Protein AF-A0A510PCJ7-F1 (afdb_monomer_lite)

Sequence (503 aa):
MSISRLKLLGYLTITTTILSVAMWMSPERGKFLPFKGINQAVTQNRPNTQQQQQQRRIALVIGNANYAVGKLKTPLNDATDMATTLKKLGFEVILLEDASKRQMQESFENFSKQLGKGTIGLFYYAGHGMQVNGENYLIPVNNDSIKAEADIEYDAVPLGKILQRMKSADNVANIVILDACRDNPFGNWKASSRGLADVQSGTGTLIAFATAPGKVSIDGSDRSRNGLFTSYLLKYIATPNIDVDVMLRRVRDDVVNETNNYQVPWNSSSLRQEFSFNPFNWEQGNGQVIIYSTALGSVASDGKGRNSPFASNLLKYIKVPEDIEFVLRKVRESVVKETNNYQVPWWSSSLSGGFSFNSLNSSGIETHDRKALVIGNGNYEEGRLQNSLNDATDIAKALEELGFEVTLVQNLDLRSMEAAIDDFSRQLRKGGVGVFYYAGYGVQVEGENYLIPLKAKLLKGSDVRYEAVALGKVLNAMEATENGVNGVNIVILDACRDNPFYR

Organism: NCBI:txid2358142

InterPro domains:
  IPR001309 Peptidase C14, p20 domain [PS50208] (55-185)
  IPR001309 Peptidase C14, p20 domain [PS50208] (368-444)
  IPR011600 Peptidase C14, caspase domain [PF00656] (56-275)
  IPR011600 Peptidase C14, caspase domain [PF00656] (289-352)
  IPR011600 Peptidase C14, caspase domain [PF00656] (370-498)
  IPR015917 Peptidase C14A, caspase catalytic domain [SM00115] (48-279)
  IPR029030 Caspase-like domain superfamily [SSF52129] (48-279)
  IPR029030 Caspase-like domain superfamily [SSF52129] (287-358)
  IPR029030 Caspase-like domain superfamily [SSF52129] (368-501)
  IPR052039 Caspase-related proteases and regulators [PTHR22576] (48-280)

Foldseek 3Di:
DDDYDDDDDDDDDDDDDDDDDDDDDDDDDDDDDDDDDDDDDPPDPDPPDPDPPQQAEEEEFEFAAPAPFQGFDARQLLRVLVQVLLVVLRYPYDYYYQAFPVRVVVVLVVLLVPFAASYEYEYHYEEAWEDDPQWIWDAGHPCPPCQASVCRVVGTHTVVVSLVSNLVRNHLAYEYEYNHFQDDRNPPDPRVARAHHDDARDARYKHKYFADGRAGFDRDDPPDNHGLLSVLLSVQLQPEPDFPVNSSVSSQVSSCVVVVNRGGMDMHDNRPDTDHSRYFDPPFWFWEKAKEFADPPAFFDQDPDLAGLLLVLLLVQLQPQDFPVVSLVSSQVRSCVVVVNRGGMDMDIPTPGTDHLQPPDPPPPDDFQAEEEFEAEAPAPPRGRSNSLSSSVSVQVSSVVSPYDYDRDYQAFPVRVLVSLLVRLQSFAAQGEYEYHGEEAWEDDPNWIWDAHHPQDPADSVSSVVRTHTVVSSVCSQQDHPHHGGRYYYYHYNHGHDDPNPD

Secondary structure (DSSP, 8-state):
-----------------------------------------------------PPEEEEEEEE----SSS--SSHHHHHHHHHHHHHHTT-EEEEEES--HHHHHHHHHHHHHH--TTEEEEEEEEEEEEEETTEEEEPPSS-TT--SHHHHHHHSEEHHHHHHHHHHTT-SEEEEEEEEE-S-TTSS---S-SSPPP-PPPTTEEEEESS-TT----PPPTT-SS-HHHHHHHHHHTSBT--HHHHHHHHHHHHHHHTTTS---EEEE--SS---SBPPP-S---EEEEEESS-TTPPPP--SSSS-HHHHHHHHHTTSSS-HHHHHHHHHHHHHHHTTTS---EEEE--SS---S----TT------EEEEEEE----SSS--HHHHHHHHHHHHHHHHTT-EEEEEES-BHHHHHHHHHHHHHH--BT-EEEEEEEEEEEEETTEEEE--BT---SSGGGHHHHSEEHHHHHHHHH--TTS-BSEEEEEEEEE---TT--

Structure (mmCIF, N/CA/C/O backbone):
data_AF-A0A510PCJ7-F1
#
_entry.id   AF-A0A510PCJ7-F1
#
loop_
_atom_site.group_PDB
_atom_site.id
_atom_site.type_symbol
_atom_site.label_atom_id
_atom_site.label_alt_id
_atom_site.label_comp_id
_atom_site.label_asym_id
_atom_site.label_entity_id
_atom_site.label_seq_id
_atom_site.pdbx_PDB_ins_code
_atom_site.Cartn_x
_atom_site.Cartn_y
_atom_site.Cartn_z
_atom_site.occupancy
_atom_site.B_iso_or_equiv
_atom_site.auth_seq_id
_atom_site.auth_comp_id
_atom_site.auth_asym_id
_atom_site.auth_atom_id
_atom_site.pdbx_PDB_model_num
ATOM 1 N N . MET A 1 1 ? 50.983 57.969 33.153 1.00 37.25 1 MET A N 1
ATOM 2 C CA . MET A 1 1 ? 50.804 56.750 32.336 1.00 37.25 1 MET A CA 1
ATOM 3 C C . MET A 1 1 ? 49.529 56.890 31.522 1.00 37.25 1 MET A C 1
ATOM 5 O O . MET A 1 1 ? 48.485 57.115 32.108 1.00 37.25 1 MET A O 1
ATOM 9 N N . SER A 1 2 ? 49.721 56.851 30.201 1.00 32.44 2 SER A N 1
ATOM 10 C CA . SER A 1 2 ? 48.822 56.746 29.039 1.00 32.44 2 SER A CA 1
ATOM 11 C C . SER A 1 2 ? 47.376 57.270 29.050 1.00 32.44 2 SER A C 1
ATOM 13 O O . SER A 1 2 ? 46.560 56.975 29.914 1.00 32.44 2 SER A O 1
ATOM 15 N N . ILE A 1 3 ? 47.076 57.977 27.960 1.00 34.12 3 ILE A N 1
ATOM 16 C CA . ILE A 1 3 ? 45.842 58.657 27.579 1.00 34.12 3 ILE A CA 1
ATOM 17 C C . ILE A 1 3 ? 45.246 57.941 26.343 1.00 34.12 3 ILE A C 1
ATOM 19 O O . ILE A 1 3 ? 45.976 57.600 25.417 1.00 34.12 3 ILE A O 1
ATOM 23 N N . SER A 1 4 ? 43.907 57.878 26.286 1.00 37.31 4 SER A N 1
ATOM 24 C CA . SER A 1 4 ? 43.013 58.085 25.115 1.00 37.31 4 SER A CA 1
ATOM 25 C C . SER A 1 4 ? 42.588 56.993 24.098 1.00 37.31 4 SER A C 1
ATOM 27 O O . SER A 1 4 ? 43.411 56.395 23.418 1.00 37.31 4 SER A O 1
ATOM 29 N N . ARG A 1 5 ? 41.246 57.037 23.863 1.00 38.16 5 ARG A N 1
ATOM 30 C CA . ARG A 1 5 ? 40.413 56.906 22.621 1.00 38.16 5 ARG A CA 1
ATOM 31 C C . ARG A 1 5 ? 39.998 55.495 22.137 1.00 38.16 5 ARG A C 1
ATOM 33 O O . ARG A 1 5 ? 40.818 54.599 22.167 1.00 38.16 5 ARG A O 1
ATOM 40 N N . LEU A 1 6 ? 38.812 55.224 21.549 1.00 36.84 6 LEU A N 1
ATOM 41 C CA . LEU A 1 6 ? 37.466 55.846 21.395 1.00 36.84 6 LEU A CA 1
ATOM 42 C C . LEU A 1 6 ? 36.600 54.907 20.485 1.00 36.84 6 LEU A C 1
ATOM 44 O O . LEU A 1 6 ? 37.185 54.287 19.602 1.00 36.84 6 LEU A O 1
ATOM 48 N N . LYS A 1 7 ? 35.247 54.977 20.585 1.00 34.38 7 LYS A N 1
ATOM 49 C CA . LYS A 1 7 ? 34.163 54.596 19.606 1.00 34.38 7 LYS A CA 1
ATOM 50 C C . LYS A 1 7 ? 33.744 53.110 19.494 1.00 34.38 7 LYS A C 1
ATOM 52 O O . LYS A 1 7 ? 34.612 52.258 19.519 1.00 34.38 7 LYS A O 1
ATOM 57 N N . LEU A 1 8 ? 32.487 52.687 19.242 1.00 31.64 8 LEU A N 1
ATOM 58 C CA . LEU A 1 8 ? 31.073 53.178 19.216 1.00 31.64 8 LEU A CA 1
ATOM 59 C C . LEU A 1 8 ? 30.225 51.868 19.035 1.00 31.64 8 LEU A C 1
ATOM 61 O O . LEU A 1 8 ? 30.626 51.042 18.225 1.00 31.64 8 LEU A O 1
ATOM 65 N N . LEU A 1 9 ? 29.265 51.486 19.889 1.00 33.59 9 LEU A N 1
ATOM 66 C CA . LEU A 1 9 ? 27.798 51.726 19.890 1.00 33.59 9 LEU A CA 1
ATOM 67 C C . LEU A 1 9 ? 26.945 51.036 18.791 1.00 33.59 9 LEU A C 1
ATOM 69 O O . LEU A 1 9 ? 27.110 51.300 17.605 1.00 33.59 9 LEU A O 1
ATOM 73 N N . GLY A 1 10 ? 25.963 50.234 19.243 1.00 27.25 10 GLY A N 1
ATOM 74 C CA . GLY A 1 10 ? 24.828 49.711 18.468 1.00 27.25 10 GLY A CA 1
ATOM 75 C C . GLY A 1 10 ? 23.990 48.672 19.242 1.00 27.25 10 GLY A C 1
ATOM 76 O O . GLY A 1 10 ? 24.255 47.482 19.135 1.00 27.25 10 GLY A O 1
ATOM 77 N N . TYR A 1 11 ? 22.989 49.118 20.013 1.00 29.50 11 TYR A N 1
ATOM 78 C CA . TYR A 1 11 ? 21.934 48.303 20.651 1.00 29.50 11 TYR A CA 1
ATOM 79 C C . TYR A 1 11 ? 20.569 48.898 20.261 1.00 29.50 11 TYR A C 1
ATOM 81 O O . TYR A 1 11 ? 20.424 50.120 20.285 1.00 29.50 11 TYR A O 1
ATOM 89 N N . LEU A 1 12 ? 19.573 48.060 19.954 1.00 28.77 12 LEU A N 1
ATOM 90 C CA . LEU A 1 12 ? 18.165 48.462 19.840 1.00 28.77 12 LEU A CA 1
ATOM 91 C C . LEU A 1 12 ? 17.289 47.445 20.589 1.00 28.77 12 LEU A C 1
ATOM 93 O O . LEU A 1 12 ? 17.339 46.248 20.314 1.00 28.77 12 LEU A O 1
ATOM 97 N N . THR A 1 13 ? 16.527 47.934 21.563 1.00 30.81 13 THR A N 1
ATOM 98 C CA . THR A 1 13 ? 15.567 47.210 22.407 1.00 30.81 13 THR A CA 1
ATOM 99 C C . THR A 1 13 ? 14.150 47.322 21.833 1.00 30.81 13 THR A C 1
ATOM 101 O O . THR A 1 13 ? 13.786 48.359 21.284 1.00 30.81 13 THR A O 1
ATOM 104 N N . ILE A 1 14 ? 13.333 46.273 21.984 1.00 31.77 14 ILE A N 1
ATOM 105 C CA . ILE A 1 14 ? 11.894 46.272 21.663 1.00 31.77 14 ILE A CA 1
ATOM 106 C C . ILE A 1 14 ? 11.113 46.046 22.962 1.00 31.77 14 ILE A C 1
ATOM 108 O O . ILE A 1 14 ? 11.378 45.091 23.690 1.00 31.77 14 ILE A O 1
ATOM 112 N N . THR A 1 15 ? 10.160 46.935 23.244 1.00 30.41 15 THR A N 1
ATOM 113 C CA . THR A 1 15 ? 9.218 46.888 24.370 1.00 30.41 15 THR A CA 1
ATOM 114 C C . THR A 1 15 ? 7.816 46.461 23.916 1.00 30.41 15 THR A C 1
ATOM 116 O O . THR A 1 15 ? 7.368 46.772 22.817 1.00 30.41 15 THR A O 1
ATOM 119 N N . THR A 1 16 ? 7.134 45.734 24.800 1.00 34.59 16 THR A N 1
ATOM 120 C CA . THR A 1 16 ? 5.760 45.203 24.734 1.00 34.59 16 THR A CA 1
ATOM 121 C C . THR A 1 16 ? 4.671 46.225 25.081 1.00 34.59 16 THR A C 1
ATOM 123 O O . THR A 1 16 ? 4.846 46.974 26.041 1.00 34.59 16 THR A O 1
ATOM 126 N N . THR A 1 17 ? 3.486 46.108 24.456 1.00 29.08 17 THR A N 1
ATOM 127 C CA . THR A 1 17 ? 2.202 46.550 25.047 1.00 29.08 17 THR A CA 1
ATOM 128 C C . THR A 1 17 ? 1.000 45.753 24.513 1.00 29.08 17 THR A C 1
ATOM 130 O O . THR A 1 17 ? 0.907 45.466 23.323 1.00 29.08 17 THR A O 1
ATOM 133 N N . ILE A 1 18 ? 0.084 45.413 25.426 1.00 32.91 18 ILE A N 1
ATOM 134 C CA . ILE A 1 18 ? -1.222 44.749 25.239 1.00 32.91 18 ILE A CA 1
ATOM 135 C C . ILE A 1 18 ? -2.307 45.827 25.052 1.00 32.91 18 ILE A C 1
ATOM 137 O O . ILE A 1 18 ? -2.228 46.864 25.711 1.00 32.91 18 ILE A O 1
ATOM 141 N N . LEU A 1 19 ? -3.347 45.579 24.240 1.00 26.00 19 LEU A N 1
ATOM 142 C CA . LEU A 1 19 ? -4.579 46.381 24.255 1.00 26.00 19 LEU A CA 1
ATOM 143 C C . LEU A 1 19 ? -5.843 45.512 24.111 1.00 26.00 19 LEU A C 1
ATOM 145 O O . LEU A 1 19 ? -5.976 44.735 23.168 1.00 26.00 19 LEU A O 1
ATOM 149 N N . SER A 1 20 ? -6.766 45.694 25.054 1.00 31.08 20 SER A N 1
ATOM 150 C CA . SER A 1 20 ? -8.135 45.163 25.105 1.00 31.08 20 SER A CA 1
ATOM 151 C C . SER A 1 20 ? -9.115 46.164 24.473 1.00 31.08 20 SER A C 1
ATOM 153 O O . SER A 1 20 ? -8.901 47.368 24.607 1.00 31.08 20 SER A O 1
ATOM 155 N N . VAL A 1 21 ? -10.227 45.717 23.870 1.00 29.03 21 VAL A N 1
ATOM 156 C CA . VAL A 1 21 ? -11.356 46.601 23.494 1.00 29.03 21 VAL A CA 1
ATOM 157 C C . VAL A 1 21 ? -12.685 46.029 23.990 1.00 29.03 21 VAL A C 1
ATOM 159 O O . VAL A 1 21 ? -12.942 44.831 23.902 1.00 29.03 21 VAL A O 1
ATOM 162 N N . ALA A 1 22 ? -13.482 46.936 24.556 1.00 27.84 22 ALA A N 1
ATOM 163 C CA . ALA A 1 22 ? -14.687 46.734 25.343 1.00 27.84 22 ALA A CA 1
ATOM 164 C C . ALA A 1 22 ? -15.995 46.829 24.531 1.00 27.84 22 ALA A C 1
ATOM 166 O O . ALA A 1 22 ? -16.048 47.394 23.441 1.00 27.84 22 ALA A O 1
ATOM 167 N N . MET A 1 23 ? -17.054 46.300 25.144 1.00 25.09 23 MET A N 1
ATOM 168 C CA . MET A 1 23 ? -18.462 46.294 24.735 1.00 25.09 23 MET A CA 1
ATOM 169 C C . MET A 1 23 ? -19.192 47.498 25.370 1.00 25.09 23 MET A C 1
ATOM 171 O O . MET A 1 23 ? -18.931 47.811 26.532 1.00 25.09 23 MET A O 1
ATOM 175 N N . TRP A 1 24 ? -20.128 48.151 24.667 1.00 26.47 24 TRP A N 1
ATOM 176 C CA . TRP A 1 24 ? -20.992 49.197 25.247 1.00 26.47 24 TRP A CA 1
ATOM 177 C C . TRP A 1 24 ? -22.429 49.119 24.698 1.00 26.47 24 TRP A C 1
ATOM 179 O O . TRP A 1 24 ? -22.631 48.844 23.517 1.00 26.47 24 TRP A O 1
ATOM 189 N N . MET A 1 25 ? -23.417 49.353 25.569 1.00 28.23 25 MET A N 1
ATOM 190 C CA . MET A 1 25 ? -24.868 49.384 25.309 1.00 28.23 25 MET A CA 1
ATOM 191 C C . MET A 1 25 ? -25.480 50.663 25.910 1.00 28.23 25 MET A C 1
ATOM 193 O O . MET A 1 25 ? -25.119 50.996 27.039 1.00 28.23 25 MET A O 1
ATOM 197 N N . SER A 1 26 ? -26.464 51.281 25.224 1.00 28.70 26 SER A N 1
ATOM 198 C CA . SER A 1 26 ? -27.739 51.894 25.727 1.00 28.70 26 SER A CA 1
ATOM 199 C C . SER A 1 26 ? -28.302 52.957 24.731 1.00 28.70 26 SER A C 1
ATOM 201 O O . SER A 1 26 ? -27.579 53.313 23.805 1.00 28.70 26 SER A O 1
ATOM 203 N N . PRO A 1 27 ? -29.531 53.520 24.881 1.00 44.78 27 PRO A N 1
ATOM 204 C CA . PRO A 1 27 ? -30.846 52.897 24.644 1.00 44.78 27 PRO A CA 1
ATOM 205 C C . PRO A 1 27 ? -31.808 53.762 23.759 1.00 44.78 27 PRO A C 1
ATOM 207 O O . PRO A 1 27 ? -31.502 54.895 23.416 1.00 44.78 27 PRO A O 1
ATOM 210 N N . GLU A 1 28 ? -33.008 53.221 23.484 1.00 31.69 28 GLU A N 1
ATOM 211 C CA . GLU A 1 28 ? -34.272 53.859 23.013 1.00 31.69 28 GLU A CA 1
ATOM 212 C C . GLU A 1 28 ? -34.820 53.537 21.594 1.00 31.69 28 GLU A C 1
ATOM 214 O O . GLU A 1 28 ? -34.340 53.984 20.561 1.00 31.69 28 GLU A O 1
ATOM 219 N N . ARG A 1 29 ? -35.917 52.756 21.625 1.00 35.38 29 ARG A N 1
ATOM 220 C CA . ARG A 1 29 ? -37.153 52.713 20.806 1.00 35.38 29 ARG A CA 1
ATOM 221 C C . ARG A 1 29 ? -37.137 53.173 19.332 1.00 35.38 29 ARG A C 1
ATOM 223 O O . ARG A 1 29 ? -37.168 54.360 19.042 1.00 35.38 29 ARG A O 1
ATOM 230 N N . GLY A 1 30 ? -37.477 52.227 18.443 1.00 30.06 30 GLY A N 1
ATOM 231 C CA . GLY A 1 30 ? -38.482 52.482 17.396 1.00 30.06 30 GLY A CA 1
ATOM 232 C C . GLY A 1 30 ? -38.222 51.902 16.000 1.00 30.06 30 GLY A C 1
ATOM 233 O O . GLY A 1 30 ? -37.502 52.494 15.214 1.00 30.06 30 GLY A O 1
ATOM 234 N N . LYS A 1 31 ? -38.987 50.850 15.669 1.00 28.56 31 LYS A N 1
ATOM 235 C CA . LYS A 1 31 ? -39.404 50.387 14.324 1.00 28.56 31 LYS A CA 1
ATOM 236 C C . LYS A 1 31 ? -38.370 49.691 13.417 1.00 28.56 31 LYS A C 1
ATOM 238 O O . LYS A 1 31 ? -37.399 50.259 12.939 1.00 28.56 31 LYS A O 1
ATOM 243 N N . PHE A 1 32 ? -38.712 48.436 13.119 1.00 29.62 32 PHE A N 1
ATOM 244 C CA . PHE A 1 32 ? -38.156 47.561 12.089 1.00 29.62 32 PHE A CA 1
ATOM 245 C C . PHE A 1 32 ? -38.235 48.168 10.678 1.00 29.62 32 PHE A C 1
ATOM 247 O O . PHE A 1 32 ? -39.301 48.618 10.255 1.00 29.62 32 PHE A O 1
ATOM 254 N N . LEU A 1 33 ? -37.145 48.033 9.918 1.00 27.20 33 LEU A N 1
ATOM 255 C CA . LEU A 1 33 ? -37.125 48.027 8.451 1.00 27.20 33 LEU A CA 1
ATOM 256 C C . LEU A 1 33 ? -36.227 46.863 7.986 1.00 27.20 33 LEU A C 1
ATOM 258 O O . LEU A 1 33 ? -35.124 46.723 8.518 1.00 27.20 33 LEU A O 1
ATOM 262 N N . PRO A 1 34 ? -36.644 46.022 7.020 1.00 27.81 34 PRO A N 1
ATOM 263 C CA . PRO A 1 34 ? -35.803 44.944 6.519 1.00 27.81 34 PRO A CA 1
ATOM 264 C C . PRO A 1 34 ? -34.837 45.512 5.475 1.00 27.81 34 PRO A C 1
ATOM 266 O O . PRO A 1 34 ? -35.260 45.959 4.407 1.00 27.81 34 PRO A O 1
ATOM 269 N N . PHE A 1 35 ? -33.534 45.494 5.757 1.00 25.81 35 PHE A N 1
ATOM 270 C CA . PHE A 1 35 ? -32.540 45.839 4.743 1.00 25.81 35 PHE A CA 1
ATOM 271 C C . PHE A 1 35 ? -32.233 44.628 3.858 1.00 25.81 35 PHE A C 1
ATOM 273 O O . PHE A 1 35 ? -31.592 43.662 4.268 1.00 25.81 35 PHE A O 1
ATOM 280 N N . LYS A 1 36 ? -32.727 44.721 2.618 1.00 28.53 36 LYS A N 1
ATOM 281 C CA . LYS A 1 36 ? -32.265 43.976 1.444 1.00 28.53 36 LYS A CA 1
ATOM 282 C C . LYS A 1 36 ? -30.757 44.159 1.273 1.00 28.53 36 LYS A C 1
ATOM 284 O O . LYS A 1 36 ? -30.236 45.260 1.438 1.00 28.53 36 LYS A O 1
ATOM 289 N N . GLY A 1 37 ? -30.096 43.061 0.917 1.00 30.31 37 GLY A N 1
ATOM 290 C CA . GLY A 1 37 ? -28.653 42.973 0.768 1.00 30.31 37 GLY A CA 1
ATOM 291 C C . GLY A 1 37 ? -28.054 43.954 -0.234 1.00 30.31 37 GLY A C 1
ATOM 292 O O . GLY A 1 37 ? -28.665 44.318 -1.238 1.00 30.31 37 GLY A O 1
ATOM 293 N N . ILE A 1 38 ? -26.802 44.308 0.041 1.00 28.38 38 ILE A N 1
ATOM 294 C CA . ILE A 1 38 ? -25.866 44.865 -0.925 1.00 28.38 38 ILE A CA 1
ATOM 295 C C . ILE A 1 38 ? -24.538 44.137 -0.692 1.00 28.38 38 ILE A C 1
ATOM 297 O O . ILE A 1 38 ? -23.791 44.452 0.230 1.00 28.38 38 ILE A O 1
ATOM 301 N N . ASN A 1 39 ? -24.261 43.138 -1.531 1.00 27.31 39 ASN A N 1
ATOM 302 C CA . ASN A 1 39 ? -22.910 42.625 -1.725 1.00 27.31 39 ASN A CA 1
ATOM 303 C C . ASN A 1 39 ? -22.117 43.709 -2.464 1.00 27.31 39 ASN A C 1
ATOM 305 O O . ASN A 1 39 ? -22.276 43.867 -3.673 1.00 27.31 39 ASN A O 1
ATOM 309 N N . GLN A 1 40 ? -21.276 44.461 -1.755 1.00 27.89 40 GLN A N 1
ATOM 310 C CA . GLN A 1 40 ? -20.172 45.176 -2.389 1.00 27.89 40 GLN A CA 1
ATOM 311 C C . GLN A 1 40 ? -18.913 44.326 -2.269 1.00 27.89 40 GLN A C 1
ATOM 313 O O . GLN A 1 40 ? -18.426 44.028 -1.180 1.00 27.89 40 GLN A O 1
ATOM 318 N N . ALA A 1 41 ? -18.435 43.906 -3.437 1.00 31.34 41 ALA A N 1
ATOM 319 C CA . ALA A 1 41 ? -17.191 43.200 -3.638 1.00 31.34 41 ALA A CA 1
ATOM 320 C C . ALA A 1 41 ? -16.018 44.021 -3.089 1.00 31.34 41 ALA A C 1
ATOM 322 O O . ALA A 1 41 ? -15.643 45.048 -3.650 1.00 31.34 41 ALA A O 1
ATOM 323 N N . VAL A 1 42 ? -15.407 43.529 -2.013 1.00 28.06 42 VAL A N 1
ATOM 324 C CA . VAL A 1 42 ? -14.017 43.844 -1.693 1.00 28.06 42 VAL A CA 1
ATOM 325 C C . VAL A 1 42 ? -13.175 42.776 -2.375 1.00 28.06 42 VAL A C 1
ATOM 327 O O . VAL A 1 42 ? -12.976 41.678 -1.855 1.00 28.06 42 VAL A O 1
ATOM 330 N N . THR A 1 43 ? -12.712 43.091 -3.579 1.00 28.94 43 THR A N 1
ATOM 331 C CA . THR A 1 43 ? -11.739 42.297 -4.328 1.00 28.94 43 THR A CA 1
ATOM 332 C C . THR A 1 43 ? -10.384 42.408 -3.628 1.00 28.94 43 THR A C 1
ATOM 334 O O . THR A 1 43 ? -9.519 43.185 -4.022 1.00 28.94 43 THR A O 1
ATOM 337 N N . GLN A 1 44 ? -10.187 41.659 -2.542 1.00 30.80 44 GLN A N 1
ATOM 338 C CA . GLN A 1 44 ? -8.835 41.346 -2.098 1.00 30.80 44 GLN A CA 1
ATOM 339 C C . GLN A 1 44 ? -8.285 40.281 -3.040 1.00 30.80 44 GLN A C 1
ATOM 341 O O . GLN A 1 44 ? -8.757 39.145 -3.047 1.00 30.80 44 GLN A O 1
ATOM 346 N N . ASN A 1 45 ? -7.299 40.685 -3.841 1.00 31.36 45 ASN A N 1
ATOM 347 C CA . ASN A 1 45 ? -6.400 39.808 -4.579 1.00 31.36 45 ASN A CA 1
ATOM 348 C C . ASN A 1 45 ? -5.813 38.766 -3.618 1.00 31.36 45 ASN A C 1
ATOM 350 O O . ASN A 1 45 ? -4.796 39.001 -2.966 1.00 31.36 45 ASN A O 1
ATOM 354 N N . ARG A 1 46 ? -6.479 37.616 -3.511 1.00 28.38 46 ARG A N 1
ATOM 355 C CA . ARG A 1 46 ? -5.919 36.421 -2.893 1.00 28.38 46 ARG A CA 1
ATOM 356 C C . ARG A 1 46 ? -4.956 35.819 -3.918 1.00 28.38 46 ARG A C 1
ATOM 358 O O . ARG A 1 46 ? -5.375 35.617 -5.058 1.00 28.38 46 ARG A O 1
ATOM 365 N N . PRO A 1 47 ? -3.682 35.567 -3.572 1.00 27.67 47 PRO A N 1
ATOM 366 C CA . PRO A 1 47 ? -2.804 34.815 -4.454 1.00 27.67 47 PRO A CA 1
ATOM 367 C C . PRO A 1 47 ? -3.481 33.477 -4.751 1.00 27.67 47 PRO A C 1
ATOM 369 O O . PRO A 1 47 ? -3.943 32.809 -3.825 1.00 27.67 47 PRO A O 1
ATOM 372 N N . ASN A 1 48 ? -3.591 33.151 -6.042 1.00 29.06 48 ASN A N 1
ATOM 373 C CA . ASN A 1 48 ? -4.144 31.896 -6.538 1.00 29.06 48 ASN A CA 1
ATOM 374 C C . ASN A 1 48 ? -3.681 30.742 -5.651 1.00 29.06 48 ASN A C 1
ATOM 376 O O . ASN A 1 48 ? -2.484 30.464 -5.549 1.00 29.06 48 ASN A O 1
ATOM 380 N N . THR A 1 49 ? -4.653 30.091 -5.022 1.00 33.09 49 THR A N 1
ATOM 381 C CA . THR A 1 49 ? -4.519 28.796 -4.376 1.00 33.09 49 THR A CA 1
ATOM 382 C C . THR A 1 49 ? -3.753 27.898 -5.338 1.00 33.09 49 THR A C 1
ATOM 384 O O . THR A 1 49 ? -4.220 27.644 -6.451 1.00 33.09 49 THR A O 1
ATOM 387 N N . GLN A 1 50 ? -2.549 27.471 -4.952 1.00 30.80 50 GLN A N 1
ATOM 388 C CA . GLN A 1 50 ? -1.867 26.393 -5.649 1.00 30.80 50 GLN A CA 1
ATOM 389 C C . GLN A 1 50 ? -2.845 25.220 -5.661 1.00 30.80 50 GLN A C 1
ATOM 391 O O . GLN A 1 50 ? -3.139 24.643 -4.615 1.00 30.80 50 GLN A O 1
ATOM 396 N N . GLN A 1 51 ? -3.385 24.908 -6.842 1.00 32.47 51 GLN A N 1
ATOM 397 C CA . GLN A 1 51 ? -3.844 23.563 -7.150 1.00 32.47 51 GLN A CA 1
ATOM 398 C C . GLN A 1 51 ? -2.781 22.633 -6.567 1.00 32.47 51 GLN A C 1
ATOM 400 O O . GLN A 1 51 ? -1.604 22.797 -6.897 1.00 32.47 51 GLN A O 1
ATOM 405 N N . GLN A 1 52 ? -3.153 21.720 -5.668 1.00 37.44 52 GLN A N 1
ATOM 406 C CA . GLN A 1 52 ? -2.295 20.577 -5.383 1.00 37.44 52 GLN A CA 1
ATOM 407 C C . GLN A 1 52 ? -2.051 19.922 -6.740 1.00 37.44 52 GLN A C 1
ATOM 409 O O . GLN A 1 52 ? -2.938 19.272 -7.286 1.00 37.44 52 GLN A O 1
ATOM 414 N N . GLN A 1 53 ? -0.901 20.217 -7.349 1.00 41.62 53 GLN A N 1
ATOM 415 C CA . GLN A 1 53 ? -0.506 19.620 -8.608 1.00 41.62 53 GLN A CA 1
ATOM 416 C C . GLN A 1 53 ? -0.424 18.132 -8.324 1.00 41.62 53 GLN A C 1
ATOM 418 O O . GLN A 1 53 ? 0.477 17.679 -7.617 1.00 41.62 53 GLN A O 1
ATOM 423 N N . GLN A 1 54 ? -1.408 17.393 -8.830 1.00 57.78 54 GLN A N 1
ATOM 424 C CA . GLN A 1 54 ? -1.348 15.949 -8.918 1.00 57.78 54 GLN A CA 1
ATOM 425 C C . GLN A 1 54 ? 0.029 15.609 -9.489 1.00 57.78 54 GLN A C 1
ATOM 427 O O . GLN A 1 54 ? 0.390 16.100 -10.563 1.00 57.78 54 GLN A O 1
ATOM 432 N N . GLN A 1 55 ? 0.840 14.886 -8.711 1.00 75.88 55 GLN A N 1
ATOM 433 C CA . GLN A 1 55 ? 2.223 14.608 -9.085 1.00 75.88 55 GLN A CA 1
ATOM 434 C C . GLN A 1 55 ? 2.219 13.937 -10.456 1.00 75.88 55 GLN A C 1
ATOM 436 O O . GLN A 1 55 ? 1.616 12.873 -10.618 1.00 75.88 55 GLN A O 1
ATOM 441 N N . ARG A 1 56 ? 2.861 14.554 -11.451 1.00 91.50 56 ARG A N 1
ATOM 442 C CA . ARG A 1 56 ? 2.931 13.954 -12.785 1.00 91.50 56 ARG A CA 1
ATOM 443 C C . ARG A 1 56 ? 3.795 12.708 -12.707 1.00 91.50 56 ARG A C 1
ATOM 445 O O . ARG A 1 56 ? 4.858 12.723 -12.095 1.00 91.50 56 ARG A O 1
ATOM 452 N N . ARG A 1 57 ? 3.343 11.617 -13.308 1.00 94.81 57 ARG A N 1
ATOM 453 C CA . ARG A 1 57 ? 4.033 10.326 -13.285 1.00 94.81 57 ARG A CA 1
ATOM 454 C C . ARG A 1 57 ? 4.451 10.006 -14.703 1.00 94.81 57 ARG A C 1
ATOM 456 O O . ARG A 1 57 ? 3.592 9.742 -15.532 1.00 94.81 57 ARG A O 1
ATOM 463 N N . ILE A 1 58 ? 5.744 10.061 -14.995 1.00 97.88 58 ILE A N 1
ATOM 464 C CA . ILE A 1 58 ? 6.264 9.838 -16.347 1.00 97.88 58 ILE A CA 1
ATOM 465 C C . ILE A 1 58 ? 7.151 8.600 -16.321 1.00 97.88 58 ILE A C 1
ATOM 467 O O . ILE A 1 58 ? 8.033 8.494 -15.468 1.00 97.88 58 ILE A O 1
ATOM 471 N N . ALA A 1 59 ? 6.942 7.672 -17.251 1.00 98.50 59 ALA A N 1
ATOM 472 C CA . ALA A 1 59 ? 7.767 6.482 -17.399 1.00 98.50 59 ALA A CA 1
ATOM 473 C C . ALA A 1 59 ? 8.363 6.375 -18.805 1.00 98.50 59 ALA A C 1
ATOM 475 O O . ALA A 1 59 ? 7.661 6.549 -19.798 1.00 98.50 59 ALA A O 1
ATOM 476 N N . LEU A 1 60 ? 9.641 6.016 -18.885 1.00 98.69 60 LEU A N 1
ATOM 477 C CA . LEU A 1 60 ? 10.283 5.507 -20.093 1.00 98.69 60 LEU A CA 1
ATOM 478 C C . LEU A 1 60 ? 10.528 4.008 -19.911 1.00 98.69 60 LEU A C 1
ATOM 480 O O . LEU A 1 60 ? 11.235 3.606 -18.989 1.00 98.69 60 LEU A O 1
ATOM 484 N N . VAL A 1 61 ? 9.930 3.196 -20.777 1.00 98.75 61 VAL A N 1
ATOM 485 C CA . VAL A 1 61 ? 9.956 1.731 -20.731 1.00 98.75 61 VAL A CA 1
ATOM 486 C C . VAL A 1 61 ? 10.571 1.231 -22.033 1.00 98.75 61 VAL A C 1
ATOM 488 O O . VAL A 1 61 ? 10.077 1.559 -23.108 1.00 98.75 61 VAL A O 1
ATOM 491 N N . ILE A 1 62 ? 11.656 0.464 -21.950 1.00 98.44 62 ILE A N 1
ATOM 492 C CA . ILE A 1 62 ? 12.372 -0.057 -23.119 1.00 98.44 62 ILE A CA 1
ATOM 493 C C . ILE A 1 62 ? 12.519 -1.573 -22.988 1.00 98.44 62 ILE A C 1
ATOM 495 O O . ILE A 1 62 ? 13.031 -2.051 -21.977 1.00 98.44 62 ILE A O 1
ATOM 499 N N . GLY A 1 63 ? 12.101 -2.313 -24.013 1.00 97.31 63 GLY A N 1
ATOM 500 C CA . GLY A 1 63 ? 12.325 -3.752 -24.145 1.00 97.31 63 GLY A CA 1
ATOM 501 C C . GLY A 1 63 ? 13.108 -4.059 -25.412 1.00 97.31 63 GLY A C 1
ATOM 502 O O . GLY A 1 63 ? 12.618 -3.802 -26.505 1.00 97.31 63 GLY A O 1
ATOM 503 N N . ASN A 1 64 ? 14.306 -4.622 -25.286 1.00 95.38 64 ASN A N 1
ATOM 504 C CA . ASN A 1 64 ? 15.132 -5.030 -26.420 1.00 95.38 64 ASN A CA 1
ATOM 505 C C . ASN A 1 64 ? 15.340 -6.546 -26.384 1.00 95.38 64 ASN A C 1
ATOM 507 O O . ASN A 1 64 ? 15.882 -7.073 -25.414 1.00 95.38 64 ASN A O 1
ATOM 511 N N . ALA A 1 65 ? 14.928 -7.245 -27.440 1.00 91.25 65 ALA A N 1
ATOM 512 C CA . ALA A 1 65 ? 14.999 -8.702 -27.518 1.00 91.25 65 ALA A CA 1
ATOM 513 C C . ALA A 1 65 ? 15.634 -9.206 -28.816 1.00 91.25 65 ALA A C 1
ATOM 515 O O . ALA A 1 65 ? 16.412 -10.161 -28.782 1.00 91.25 65 ALA A O 1
ATOM 516 N N . ASN A 1 66 ? 15.330 -8.582 -29.958 1.00 91.38 66 ASN A N 1
ATOM 517 C CA . ASN A 1 66 ? 15.716 -9.067 -31.286 1.00 91.38 66 ASN A CA 1
ATOM 518 C C . ASN A 1 66 ? 17.139 -8.641 -31.688 1.00 91.38 66 ASN A C 1
ATOM 520 O O . ASN A 1 66 ? 17.364 -8.021 -32.725 1.00 91.38 66 ASN A O 1
ATOM 524 N N . TYR A 1 67 ? 18.121 -9.000 -30.864 1.00 87.25 67 TYR A N 1
ATOM 525 C CA . TYR A 1 67 ? 19.537 -8.827 -31.179 1.00 87.25 67 TYR A CA 1
ATOM 526 C C . TYR A 1 67 ? 19.988 -9.778 -32.296 1.00 87.25 67 TYR A C 1
ATOM 528 O O . TYR A 1 67 ? 19.551 -10.929 -32.354 1.00 87.25 67 TYR A O 1
ATOM 536 N N . ALA A 1 68 ? 20.918 -9.322 -33.142 1.00 83.88 68 ALA A N 1
ATOM 537 C CA . ALA A 1 68 ? 21.533 -10.162 -34.175 1.00 83.88 68 ALA A CA 1
ATOM 538 C C . ALA A 1 68 ? 22.281 -11.367 -33.572 1.00 83.88 68 ALA A C 1
ATOM 540 O O . ALA A 1 68 ? 22.267 -12.460 -34.137 1.00 83.88 68 ALA A O 1
ATOM 541 N N . VAL A 1 69 ? 22.892 -11.178 -32.398 1.00 76.81 69 VAL A N 1
ATOM 542 C CA . VAL A 1 69 ? 23.542 -12.227 -31.603 1.00 76.81 69 VAL A CA 1
ATOM 543 C C . VAL A 1 69 ? 23.007 -12.159 -30.173 1.00 76.81 69 VAL A C 1
ATOM 545 O O . VAL A 1 69 ? 22.863 -11.074 -29.616 1.00 76.81 69 VAL A O 1
ATOM 548 N N . GLY A 1 70 ? 22.693 -13.317 -29.583 1.00 79.12 70 GLY A N 1
ATOM 549 C CA . GLY A 1 70 ? 22.180 -13.395 -28.212 1.00 79.12 70 GLY A CA 1
ATOM 550 C C . GLY A 1 70 ? 20.729 -12.929 -28.063 1.00 79.12 70 GLY A C 1
ATOM 551 O O . GLY A 1 70 ? 20.404 -12.273 -27.085 1.00 79.12 70 GLY A O 1
ATOM 552 N N . LYS A 1 71 ? 19.848 -13.228 -29.024 1.00 86.25 71 LYS A N 1
ATOM 553 C CA . LYS A 1 71 ? 18.413 -12.905 -28.937 1.00 86.25 71 LYS A CA 1
ATOM 554 C C . LYS A 1 71 ? 17.796 -13.373 -27.605 1.00 86.25 71 LYS A C 1
ATOM 556 O O . LYS A 1 71 ? 18.001 -14.518 -27.209 1.00 86.25 71 LYS A O 1
ATOM 561 N N . LEU A 1 72 ? 17.018 -12.498 -26.966 1.00 86.94 72 LEU A N 1
ATOM 562 C CA . LEU A 1 72 ? 16.304 -12.765 -25.709 1.00 86.94 72 LEU A CA 1
ATOM 563 C C . LEU A 1 72 ? 14.831 -13.087 -25.976 1.00 86.94 72 LEU A C 1
ATOM 565 O O . LEU A 1 72 ? 14.286 -12.705 -27.016 1.00 86.94 72 LEU A O 1
ATOM 569 N N . LYS A 1 73 ? 14.177 -13.794 -25.050 1.00 88.94 73 LYS A N 1
ATOM 570 C CA . LYS A 1 73 ? 12.787 -14.244 -25.231 1.00 88.94 73 LYS A CA 1
ATOM 571 C C . LYS A 1 73 ? 11.758 -13.285 -24.643 1.00 88.94 73 LYS A C 1
ATOM 573 O O . LYS A 1 73 ? 10.748 -13.019 -25.293 1.00 88.94 73 LYS A O 1
ATOM 578 N N . THR A 1 74 ? 11.982 -12.787 -23.429 1.00 90.69 74 THR A N 1
ATOM 579 C CA . THR A 1 74 ? 10.952 -12.074 -22.653 1.00 90.69 74 THR A CA 1
ATOM 580 C C . THR A 1 74 ? 10.926 -10.539 -22.739 1.00 90.69 74 THR A C 1
ATOM 582 O O . THR A 1 74 ? 9.835 -10.002 -22.534 1.00 90.69 74 THR A O 1
ATOM 585 N N . PRO A 1 75 ? 12.004 -9.797 -23.095 1.00 93.56 75 PRO A N 1
ATOM 586 C CA . PRO A 1 75 ? 12.031 -8.339 -22.918 1.00 93.56 75 PRO A CA 1
ATOM 587 C C . PRO A 1 75 ? 10.903 -7.540 -23.582 1.00 93.56 75 PRO A C 1
ATOM 589 O O . PRO A 1 75 ? 10.488 -6.516 -23.043 1.00 93.56 75 PRO A O 1
ATOM 592 N N . LEU A 1 76 ? 10.386 -7.991 -24.731 1.00 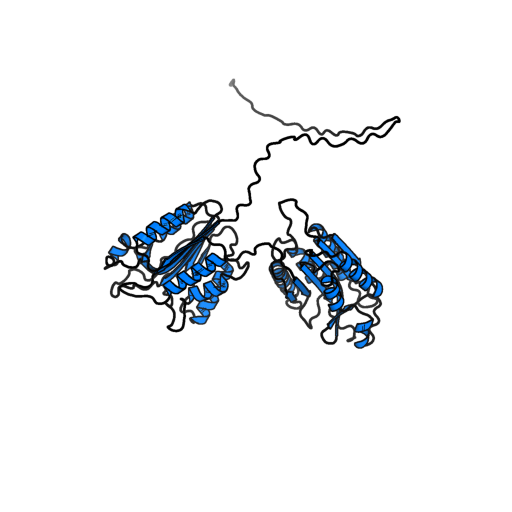95.69 76 LEU A N 1
ATOM 593 C CA . LEU A 1 76 ? 9.249 -7.333 -25.392 1.00 95.69 76 LEU A CA 1
ATOM 594 C C . LEU A 1 76 ? 7.957 -7.478 -24.579 1.00 95.69 76 LEU A C 1
ATOM 596 O O . LEU A 1 76 ? 7.258 -6.495 -24.338 1.00 95.69 76 LEU A O 1
ATOM 600 N N . ASN A 1 77 ? 7.667 -8.690 -24.096 1.00 95.50 77 ASN A N 1
ATOM 601 C CA . ASN A 1 77 ? 6.511 -8.929 -23.230 1.00 95.50 77 ASN A CA 1
ATOM 602 C C . ASN A 1 77 ? 6.662 -8.173 -21.908 1.00 95.50 77 ASN A C 1
ATOM 604 O O . ASN A 1 77 ? 5.706 -7.563 -21.438 1.00 95.50 77 ASN A O 1
ATOM 608 N N . ASP A 1 78 ? 7.867 -8.176 -21.341 1.00 96.12 78 ASP A N 1
ATOM 609 C CA . ASP A 1 78 ? 8.189 -7.482 -20.098 1.00 96.12 78 ASP A CA 1
ATOM 610 C C . ASP A 1 78 ? 7.925 -5.976 -20.207 1.00 96.12 78 ASP A C 1
ATOM 612 O O . ASP A 1 78 ? 7.187 -5.410 -19.397 1.00 96.12 78 ASP A O 1
ATOM 616 N N . ALA A 1 79 ? 8.438 -5.336 -21.260 1.00 97.88 79 ALA A N 1
ATOM 617 C CA . ALA A 1 79 ? 8.208 -3.921 -21.522 1.00 97.88 79 ALA A CA 1
ATOM 618 C C . ALA A 1 79 ? 6.729 -3.608 -21.803 1.00 97.88 79 ALA A C 1
ATOM 620 O O . ALA A 1 79 ? 6.184 -2.657 -21.239 1.00 97.88 79 ALA A O 1
ATOM 621 N N . THR A 1 80 ? 6.049 -4.413 -22.622 1.00 98.19 80 THR A N 1
ATOM 622 C CA . THR A 1 80 ? 4.638 -4.189 -22.968 1.00 98.19 80 THR A CA 1
ATOM 623 C C . THR A 1 80 ? 3.704 -4.353 -21.762 1.00 98.19 80 THR A C 1
ATOM 625 O O . THR A 1 80 ? 2.825 -3.509 -21.531 1.00 98.19 80 THR A O 1
ATOM 628 N N . ASP A 1 81 ? 3.903 -5.385 -20.942 1.00 97.69 81 ASP A N 1
ATOM 629 C CA . ASP A 1 81 ? 3.070 -5.644 -19.764 1.00 97.69 81 ASP A CA 1
ATOM 630 C C . ASP A 1 81 ? 3.358 -4.625 -18.644 1.00 97.69 81 ASP A C 1
ATOM 632 O O . ASP A 1 81 ? 2.427 -4.132 -17.991 1.00 97.69 81 ASP A O 1
ATOM 636 N N . MET A 1 82 ? 4.624 -4.217 -18.477 1.00 98.31 82 MET A N 1
ATOM 637 C CA . MET A 1 82 ? 5.015 -3.132 -17.572 1.00 98.31 82 MET A CA 1
ATOM 638 C C . MET A 1 82 ? 4.398 -1.799 -17.996 1.00 98.31 82 MET A C 1
ATOM 640 O O . MET A 1 82 ? 3.762 -1.129 -17.184 1.00 98.31 82 MET A O 1
ATOM 644 N N . ALA A 1 83 ? 4.508 -1.428 -19.274 1.00 98.38 83 ALA A N 1
ATOM 645 C CA . ALA A 1 83 ? 3.913 -0.203 -19.799 1.00 98.38 83 ALA A CA 1
ATOM 646 C C . ALA A 1 83 ? 2.391 -0.186 -19.620 1.00 98.38 83 ALA A C 1
ATOM 648 O O . ALA A 1 83 ? 1.824 0.827 -19.210 1.00 98.38 83 ALA A O 1
ATOM 649 N N . THR A 1 84 ? 1.723 -1.310 -19.884 1.00 97.44 84 THR A N 1
ATOM 650 C CA . THR A 1 84 ? 0.275 -1.451 -19.686 1.00 97.44 84 THR A CA 1
ATOM 651 C C . THR A 1 84 ? -0.109 -1.256 -18.223 1.00 97.44 84 THR A C 1
ATOM 653 O O . THR A 1 84 ? -1.066 -0.542 -17.918 1.00 97.44 84 THR A O 1
ATOM 656 N N . THR A 1 85 ? 0.644 -1.861 -17.309 1.00 94.75 85 THR A N 1
ATOM 657 C CA . THR A 1 85 ? 0.380 -1.767 -15.872 1.00 94.75 85 THR A CA 1
ATOM 658 C C . THR A 1 85 ? 0.646 -0.359 -15.346 1.00 94.75 85 THR A C 1
ATOM 660 O O . THR A 1 85 ? -0.207 0.208 -14.672 1.00 94.75 85 THR A O 1
ATOM 663 N N . LEU A 1 86 ? 1.760 0.266 -15.729 1.00 96.81 86 LEU A N 1
ATOM 664 C CA . LEU A 1 86 ? 2.085 1.642 -15.347 1.00 96.81 86 LEU A CA 1
ATOM 665 C C . LEU A 1 86 ? 1.044 2.648 -15.860 1.00 96.81 86 LEU A C 1
ATOM 667 O O . LEU A 1 86 ? 0.642 3.530 -15.103 1.00 96.81 86 LEU A O 1
ATOM 671 N N . LYS A 1 87 ? 0.533 2.484 -17.091 1.00 95.19 87 LYS A N 1
ATOM 672 C CA . LYS A 1 87 ? -0.582 3.301 -17.610 1.00 95.19 87 LYS A CA 1
ATOM 673 C C . LYS A 1 87 ? -1.829 3.187 -16.731 1.00 95.19 87 LYS A C 1
ATOM 675 O O . LYS A 1 87 ? -2.431 4.204 -16.400 1.00 95.19 87 LYS A O 1
ATOM 680 N N . LYS A 1 88 ? -2.198 1.968 -16.309 1.00 87.94 88 LYS A N 1
ATOM 681 C CA . LYS A 1 88 ? -3.323 1.745 -15.375 1.00 87.94 88 LYS A CA 1
ATOM 682 C C . LYS A 1 88 ? -3.096 2.413 -14.014 1.00 87.94 88 LYS A C 1
ATOM 684 O O . LYS A 1 88 ? -4.059 2.812 -13.375 1.00 87.94 88 LYS A O 1
ATOM 689 N N . LEU A 1 89 ? -1.838 2.559 -13.600 1.00 87.19 89 LEU A N 1
ATOM 690 C CA . LEU A 1 89 ? -1.417 3.206 -12.351 1.00 87.19 89 LEU A CA 1
ATOM 691 C C . LEU A 1 89 ? -1.158 4.720 -12.496 1.00 87.19 89 LEU A C 1
ATOM 693 O O . LEU A 1 89 ? -0.544 5.348 -11.626 1.00 87.19 89 LEU A O 1
ATOM 697 N N . GLY A 1 90 ? -1.623 5.315 -13.600 1.00 87.06 90 GLY A N 1
ATOM 698 C CA . GLY A 1 90 ? -1.608 6.759 -13.822 1.00 87.06 90 GLY A CA 1
ATOM 699 C C . GLY A 1 90 ? -0.285 7.321 -14.340 1.00 87.06 90 GLY A C 1
ATOM 700 O O . GLY A 1 90 ? -0.081 8.529 -14.249 1.00 87.06 90 GLY A O 1
ATOM 701 N N . PHE A 1 91 ? 0.620 6.488 -14.865 1.00 95.75 91 PHE A N 1
ATOM 702 C CA . PHE A 1 91 ? 1.814 6.974 -15.559 1.00 95.75 91 PHE A CA 1
ATOM 703 C C . PHE A 1 91 ? 1.513 7.342 -17.017 1.00 95.75 91 PHE A C 1
ATOM 705 O O . PHE A 1 91 ? 0.885 6.585 -17.760 1.00 95.75 91 PHE A O 1
ATOM 712 N N . GLU A 1 92 ? 2.066 8.464 -17.462 1.00 97.38 92 GLU A N 1
ATOM 713 C CA . GLU A 1 92 ? 2.302 8.758 -18.870 1.00 97.38 92 GLU A CA 1
ATOM 714 C C . GLU A 1 92 ? 3.519 7.932 -19.321 1.00 97.38 92 GLU A C 1
ATOM 716 O O . GLU A 1 92 ? 4.632 8.135 -18.835 1.00 97.38 92 GLU A O 1
ATOM 721 N N . VAL A 1 93 ? 3.317 6.953 -20.210 1.00 98.31 93 VAL A N 1
ATOM 722 C CA . VAL A 1 93 ? 4.362 5.980 -20.577 1.00 98.31 93 VAL A CA 1
ATOM 723 C C . VAL A 1 93 ? 4.851 6.177 -22.011 1.00 98.31 93 VAL A C 1
ATOM 725 O O . VAL A 1 93 ? 4.066 6.081 -22.956 1.00 98.31 93 VAL A O 1
ATOM 728 N N . ILE A 1 94 ? 6.165 6.351 -22.166 1.00 98.50 94 ILE A N 1
ATOM 729 C CA . ILE A 1 94 ? 6.912 6.255 -23.423 1.00 98.50 94 ILE A CA 1
ATOM 730 C C . ILE A 1 94 ? 7.443 4.819 -23.526 1.00 98.50 94 ILE A C 1
ATOM 732 O O . ILE A 1 94 ? 8.344 4.445 -22.779 1.00 98.50 94 ILE A O 1
ATOM 736 N N . LEU A 1 95 ? 6.870 4.011 -24.420 1.00 98.50 95 LEU A N 1
ATOM 737 C CA . LEU A 1 95 ? 7.286 2.625 -24.657 1.00 98.50 95 LEU A CA 1
ATOM 738 C C . LEU A 1 95 ? 8.150 2.542 -25.919 1.00 98.50 95 LEU A C 1
ATOM 740 O O . LEU A 1 95 ? 7.758 3.065 -26.962 1.00 98.50 95 LEU A O 1
ATOM 744 N N . LEU A 1 96 ? 9.285 1.852 -25.826 1.00 98.31 96 LEU A N 1
ATOM 745 C CA . LEU A 1 96 ? 10.072 1.410 -26.969 1.00 98.31 96 LEU A CA 1
ATOM 746 C C . LEU A 1 96 ? 10.270 -0.101 -26.940 1.00 98.31 96 LEU A C 1
ATOM 748 O O . LEU A 1 96 ? 10.603 -0.680 -25.908 1.00 98.31 96 LEU A O 1
ATOM 752 N N . GLU A 1 97 ? 10.145 -0.699 -28.113 1.00 97.62 97 GLU A N 1
ATOM 753 C CA . GLU A 1 97 ? 10.414 -2.105 -28.375 1.00 97.62 97 GLU A CA 1
ATOM 754 C C . GLU A 1 97 ? 11.494 -2.187 -29.451 1.00 97.62 97 GLU A C 1
ATOM 756 O O . GLU A 1 97 ? 11.404 -1.483 -30.458 1.00 97.62 97 GLU A O 1
ATOM 761 N N . ASP A 1 98 ? 12.526 -2.998 -29.213 1.00 96.50 98 ASP A N 1
ATOM 762 C CA . ASP A 1 98 ? 13.658 -3.191 -30.121 1.00 96.50 98 ASP A CA 1
ATOM 763 C C . ASP A 1 98 ? 14.222 -1.856 -30.638 1.00 96.50 98 ASP A C 1
ATOM 765 O O . ASP A 1 98 ? 14.276 -1.555 -31.835 1.00 96.50 98 ASP A O 1
ATOM 769 N N . ALA A 1 99 ? 14.680 -1.038 -29.692 1.00 96.38 99 ALA A N 1
ATOM 770 C CA . ALA A 1 99 ? 15.204 0.289 -29.959 1.00 96.38 99 ALA A CA 1
ATOM 771 C C . ALA A 1 99 ? 16.680 0.274 -30.383 1.00 96.38 99 ALA A C 1
ATOM 773 O O . ALA A 1 99 ? 17.553 -0.267 -29.693 1.00 96.38 99 ALA A O 1
ATOM 774 N N . SER A 1 100 ? 16.971 0.972 -31.483 1.00 94.81 100 SER A N 1
ATOM 775 C CA . SER A 1 100 ? 18.332 1.370 -31.853 1.00 94.81 100 SER A CA 1
ATOM 776 C C . SER A 1 100 ? 18.897 2.410 -30.881 1.00 94.81 100 SER A C 1
ATOM 778 O O . SER A 1 100 ? 18.155 3.110 -30.186 1.00 94.81 100 SER A O 1
ATOM 780 N N . LYS A 1 101 ? 20.222 2.593 -30.895 1.00 93.56 101 LYS A N 1
ATOM 781 C CA . LYS A 1 101 ? 20.913 3.595 -30.066 1.00 93.56 101 LYS A CA 1
ATOM 782 C C . LYS A 1 101 ? 20.299 4.989 -30.211 1.00 93.56 101 LYS A C 1
ATOM 784 O O . LYS A 1 101 ? 20.024 5.652 -29.215 1.00 93.56 101 LYS A O 1
ATOM 789 N N . ARG A 1 102 ? 20.047 5.406 -31.457 1.00 94.00 102 ARG A N 1
ATOM 790 C CA . ARG A 1 102 ? 19.458 6.710 -31.773 1.00 94.00 102 ARG A CA 1
ATOM 791 C C . ARG A 1 102 ? 18.062 6.853 -31.165 1.00 94.00 102 ARG A C 1
ATOM 793 O O . ARG A 1 102 ? 17.805 7.841 -30.492 1.00 94.00 102 ARG A O 1
ATOM 800 N N . GLN A 1 103 ? 17.198 5.851 -31.330 1.00 96.94 103 GLN A N 1
ATOM 801 C CA . GLN A 1 103 ? 15.844 5.870 -30.760 1.00 96.94 103 GLN A CA 1
ATOM 802 C C . GLN A 1 103 ? 15.863 5.912 -29.228 1.00 96.94 103 GLN A C 1
ATOM 804 O O . GLN A 1 103 ? 15.073 6.644 -28.629 1.00 96.94 103 GLN A O 1
ATOM 809 N N . MET A 1 104 ? 16.775 5.166 -28.591 1.00 96.94 104 MET A N 1
ATOM 810 C CA . MET A 1 104 ? 16.962 5.212 -27.138 1.00 96.94 104 MET A CA 1
ATOM 811 C C . MET A 1 104 ? 17.386 6.613 -26.679 1.00 96.94 104 MET A C 1
ATOM 813 O O . MET A 1 104 ? 16.818 7.134 -25.723 1.00 96.94 104 MET A O 1
ATOM 817 N N . GLN A 1 105 ? 18.344 7.240 -27.370 1.00 95.25 105 GLN A N 1
ATOM 818 C CA . GLN A 1 105 ? 18.825 8.588 -27.052 1.00 95.25 105 GLN A CA 1
ATOM 819 C C . GLN A 1 105 ? 17.735 9.650 -27.247 1.00 95.25 105 GLN A C 1
ATOM 821 O O . GLN A 1 105 ? 17.453 10.401 -26.317 1.00 95.25 105 GLN A O 1
ATOM 826 N N . GLU A 1 106 ? 17.065 9.665 -28.401 1.00 96.81 106 GLU A N 1
ATOM 827 C CA . GLU A 1 106 ? 15.977 10.606 -28.707 1.00 96.81 106 GLU A CA 1
ATOM 828 C C . GLU A 1 106 ? 14.809 10.466 -27.713 1.00 96.81 106 GLU A C 1
ATOM 830 O O . GLU A 1 106 ? 14.266 11.458 -27.218 1.00 96.81 106 GLU A O 1
ATOM 835 N N . SER A 1 107 ? 14.443 9.232 -27.355 1.00 96.81 107 SER A N 1
ATOM 836 C CA . SER A 1 107 ? 13.356 8.977 -26.402 1.00 96.81 107 SER A CA 1
ATOM 837 C C . SER A 1 107 ? 13.739 9.325 -24.974 1.00 96.81 107 SER A C 1
ATOM 839 O O . SER A 1 107 ? 12.912 9.841 -24.225 1.00 96.81 107 SER A O 1
ATOM 841 N N . PHE A 1 108 ? 14.997 9.105 -24.598 1.00 96.38 108 PHE A N 1
ATOM 842 C CA . PHE A 1 108 ? 15.517 9.551 -23.315 1.00 96.38 108 PHE A CA 1
ATOM 843 C C . PHE A 1 108 ? 15.575 11.081 -23.217 1.00 96.38 108 PHE A C 1
ATOM 845 O O . PHE A 1 108 ? 15.254 11.642 -22.168 1.00 96.38 108 PHE A O 1
ATOM 852 N N . GLU A 1 109 ? 15.917 11.779 -24.300 1.00 95.56 109 GLU A N 1
ATOM 853 C CA . GLU A 1 109 ? 15.832 13.239 -24.357 1.00 95.56 109 GLU A CA 1
ATOM 854 C C . GLU A 1 109 ? 14.388 13.728 -24.217 1.00 95.56 109 GLU A C 1
ATOM 856 O O . GLU A 1 109 ? 14.138 14.675 -23.468 1.00 95.56 109 GLU A O 1
ATOM 861 N N . ASN A 1 110 ? 13.434 13.077 -24.891 1.00 95.81 110 ASN A N 1
ATOM 862 C CA . ASN A 1 110 ? 12.009 13.377 -24.751 1.00 95.81 110 ASN A CA 1
ATOM 863 C C . ASN A 1 110 ? 11.526 13.152 -23.309 1.00 95.81 110 ASN A C 1
ATOM 865 O O . ASN A 1 110 ? 10.974 14.062 -22.695 1.00 95.81 110 ASN A O 1
ATOM 869 N N . PHE A 1 111 ? 11.814 11.982 -22.737 1.00 96.94 111 PHE A N 1
ATOM 870 C CA . PHE A 1 111 ? 11.533 11.656 -21.339 1.00 96.94 111 PHE A CA 1
ATOM 871 C C . PHE A 1 111 ? 12.101 12.719 -20.392 1.00 96.94 111 PHE A C 1
ATOM 873 O O . PHE A 1 111 ? 11.379 13.288 -19.580 1.00 96.94 111 PHE A O 1
ATOM 880 N N . SER A 1 112 ? 13.376 13.070 -20.564 1.00 94.50 112 SER A N 1
ATOM 881 C CA . SER A 1 112 ? 14.074 14.038 -19.714 1.00 94.50 112 SER A CA 1
ATOM 882 C C . SER A 1 112 ? 13.485 15.448 -19.772 1.00 94.50 112 SER A C 1
ATOM 884 O O . SER A 1 112 ? 13.603 16.184 -18.797 1.00 94.50 112 SER A O 1
ATOM 886 N N . LYS A 1 113 ? 12.877 15.851 -20.896 1.00 94.88 113 LYS A N 1
ATOM 887 C CA . LYS A 1 113 ? 12.194 17.151 -21.033 1.00 94.88 113 LYS A CA 1
ATOM 888 C C . LYS A 1 113 ? 10.877 17.213 -20.254 1.00 94.88 113 LYS A C 1
ATOM 890 O O . LYS A 1 113 ? 10.397 18.309 -19.989 1.00 94.88 113 LYS A O 1
ATOM 895 N N . GLN A 1 114 ? 10.299 16.062 -19.912 1.00 95.12 114 GLN A N 1
ATOM 896 C CA . GLN A 1 114 ? 9.048 15.962 -19.157 1.00 95.12 114 GLN A CA 1
ATOM 897 C C . GLN A 1 114 ? 9.273 15.838 -17.644 1.00 95.12 114 GLN A C 1
ATOM 899 O O . GLN A 1 114 ? 8.320 15.969 -16.879 1.00 95.12 114 GLN A O 1
ATOM 904 N N . LEU A 1 115 ? 10.517 15.601 -17.217 1.00 94.94 115 LEU A N 1
ATOM 905 C CA . LEU A 1 115 ? 10.913 15.580 -15.811 1.00 94.94 115 LEU A CA 1
ATOM 906 C C . LEU A 1 115 ? 11.019 17.002 -15.243 1.00 94.94 115 LEU A C 1
ATOM 908 O O . LEU A 1 115 ? 11.272 17.963 -15.973 1.00 94.94 115 LEU A O 1
ATOM 912 N N . GLY A 1 116 ? 10.847 17.139 -13.931 1.00 91.12 116 GLY A N 1
ATOM 913 C CA . GLY A 1 116 ? 10.790 18.441 -13.276 1.00 91.12 116 GLY A CA 1
ATOM 914 C C . GLY A 1 116 ? 10.211 18.384 -11.866 1.00 91.12 116 GLY A C 1
ATOM 915 O O . GLY A 1 116 ? 9.729 17.346 -11.403 1.00 91.12 116 GLY A O 1
ATOM 916 N N . LYS A 1 117 ? 10.158 19.550 -11.212 1.00 87.00 117 LYS A N 1
ATOM 917 C CA . LYS A 1 117 ? 9.461 19.729 -9.929 1.00 87.00 117 LYS A CA 1
ATOM 918 C C . LYS A 1 117 ? 8.052 19.138 -9.971 1.00 87.00 117 LYS A C 1
ATOM 920 O O . LYS A 1 117 ? 7.303 19.381 -10.912 1.00 87.00 117 LYS A O 1
ATOM 925 N N . GLY A 1 118 ? 7.699 18.375 -8.937 1.00 84.31 118 GLY A N 1
ATOM 926 C CA . GLY A 1 118 ? 6.384 17.732 -8.827 1.00 84.31 118 GLY A CA 1
ATOM 927 C C . GLY A 1 118 ? 6.209 16.469 -9.681 1.00 84.31 118 GLY A C 1
ATOM 928 O O . GLY A 1 118 ? 5.101 15.944 -9.741 1.00 84.31 118 GLY A O 1
ATOM 929 N N . THR A 1 119 ? 7.270 15.969 -10.322 1.00 91.44 119 THR A N 1
ATOM 930 C CA . THR A 1 119 ? 7.215 14.773 -11.179 1.00 91.44 119 THR A CA 1
ATOM 931 C C . THR A 1 119 ? 7.818 13.553 -10.485 1.00 91.44 119 THR A C 1
ATOM 933 O O . THR A 1 119 ? 8.822 13.661 -9.784 1.00 91.44 119 THR A O 1
ATOM 936 N N . ILE A 1 120 ? 7.235 12.378 -10.702 1.00 94.00 120 ILE A N 1
ATOM 937 C CA . ILE A 1 120 ? 7.851 11.075 -10.446 1.00 94.00 120 ILE A CA 1
ATOM 938 C C . ILE A 1 120 ? 8.357 10.548 -11.788 1.00 94.00 120 ILE A C 1
ATOM 940 O O . ILE A 1 120 ? 7.566 10.321 -12.705 1.00 94.00 120 ILE A O 1
ATOM 944 N N . GLY A 1 121 ? 9.672 10.374 -11.903 1.00 96.69 121 GLY A N 1
ATOM 945 C CA . GLY A 1 121 ? 10.309 9.834 -13.100 1.00 96.69 121 GLY A CA 1
ATOM 946 C C . GLY A 1 121 ? 10.616 8.354 -12.930 1.00 96.69 121 GLY A C 1
ATOM 947 O O . GLY A 1 121 ? 11.314 7.983 -11.986 1.00 96.69 121 GLY A O 1
ATOM 948 N N . LEU A 1 122 ? 10.145 7.519 -13.855 1.00 98.19 122 LEU A N 1
ATOM 949 C CA . LEU A 1 122 ? 10.453 6.094 -13.897 1.00 98.19 122 LEU A CA 1
ATOM 950 C C . LEU A 1 122 ? 11.206 5.716 -15.174 1.00 98.19 122 LEU A C 1
ATOM 952 O O . LEU A 1 122 ? 10.776 6.044 -16.274 1.00 98.19 122 LEU A O 1
ATOM 956 N N . PHE A 1 123 ? 12.302 4.979 -15.033 1.00 98.25 123 PHE A N 1
ATOM 957 C CA . PHE A 1 123 ? 12.993 4.329 -16.142 1.00 98.25 123 PHE A CA 1
ATOM 958 C C . PHE A 1 123 ? 12.971 2.814 -15.946 1.00 98.25 123 PHE A C 1
ATOM 960 O O . PHE A 1 123 ? 13.453 2.318 -14.929 1.00 98.25 123 PHE A O 1
ATOM 967 N N . TYR A 1 124 ? 12.422 2.086 -16.913 1.00 98.31 124 TYR A N 1
ATOM 968 C CA . TYR A 1 124 ? 12.423 0.629 -16.959 1.00 98.31 124 TYR A CA 1
ATOM 969 C C . TYR A 1 124 ? 13.155 0.154 -18.213 1.00 98.31 124 TYR A C 1
ATOM 971 O O . TYR A 1 124 ? 12.859 0.614 -19.318 1.00 98.31 124 TYR A O 1
ATOM 979 N N . TYR A 1 125 ? 14.078 -0.790 -18.050 1.00 97.31 125 TYR A N 1
ATOM 980 C CA . TYR A 1 125 ? 14.780 -1.423 -19.161 1.00 97.31 125 TYR A CA 1
ATOM 981 C C . TYR A 1 125 ? 14.823 -2.941 -18.990 1.00 97.31 125 TYR A C 1
ATOM 983 O O . TYR A 1 125 ? 15.295 -3.421 -17.957 1.00 97.31 125 TYR A O 1
ATOM 991 N N . ALA A 1 126 ? 14.403 -3.665 -20.027 1.00 94.62 126 ALA A N 1
ATOM 992 C CA . ALA A 1 126 ? 14.608 -5.099 -20.192 1.00 94.62 126 ALA A CA 1
ATOM 993 C C . ALA A 1 126 ? 15.431 -5.364 -21.463 1.00 94.62 126 ALA A C 1
ATOM 995 O O . ALA A 1 126 ? 15.112 -4.840 -22.533 1.00 94.62 126 ALA A O 1
ATOM 996 N N . GLY A 1 127 ? 16.498 -6.157 -21.362 1.00 91.56 127 GLY A N 1
ATOM 997 C CA . GLY A 1 127 ? 17.405 -6.424 -22.486 1.00 91.56 127 GLY A CA 1
ATOM 998 C C . GLY A 1 127 ? 18.831 -6.767 -22.055 1.00 91.56 127 GLY A C 1
ATOM 999 O O . GLY A 1 127 ? 19.070 -7.149 -20.913 1.00 91.56 127 GLY A O 1
ATOM 1000 N N . HIS A 1 128 ? 19.806 -6.613 -22.951 1.00 87.56 128 HIS A N 1
ATOM 1001 C CA . HIS A 1 128 ? 21.222 -6.810 -22.616 1.00 87.56 128 HIS A CA 1
ATOM 1002 C C . HIS A 1 128 ? 21.841 -5.587 -21.945 1.00 87.56 128 HIS A C 1
ATOM 1004 O O . HIS A 1 128 ? 21.724 -4.461 -22.431 1.00 87.56 128 HIS A O 1
ATOM 1010 N N . GLY A 1 129 ? 22.571 -5.821 -20.856 1.00 86.19 129 GLY A N 1
ATOM 1011 C CA . GLY A 1 129 ? 23.388 -4.813 -20.187 1.00 86.19 129 GLY A CA 1
ATOM 1012 C C . GLY A 1 129 ? 24.815 -5.304 -19.967 1.00 86.19 129 GLY A C 1
ATOM 1013 O O . GLY A 1 129 ? 25.034 -6.472 -19.651 1.00 86.19 129 GLY A O 1
ATOM 1014 N N . MET A 1 130 ? 25.795 -4.411 -20.110 1.00 80.31 130 MET A N 1
ATOM 1015 C CA . MET A 1 130 ? 27.211 -4.737 -19.919 1.00 80.31 130 MET A CA 1
ATOM 1016 C C . MET A 1 130 ? 27.919 -3.708 -19.045 1.00 80.31 130 MET A C 1
ATOM 1018 O O . MET A 1 130 ? 27.616 -2.517 -19.101 1.00 80.31 130 MET A O 1
ATOM 1022 N N . GLN A 1 131 ? 28.889 -4.180 -18.265 1.00 77.94 131 GLN A N 1
ATOM 1023 C CA . GLN A 1 131 ? 29.814 -3.336 -17.525 1.00 77.94 131 GLN A CA 1
ATOM 1024 C C . GLN A 1 131 ? 31.167 -3.299 -18.232 1.00 77.94 131 GLN A C 1
ATOM 1026 O O . GLN A 1 131 ? 31.774 -4.347 -18.450 1.00 77.94 131 GLN A O 1
ATOM 1031 N N . VAL A 1 132 ? 31.653 -2.093 -18.521 1.00 78.38 132 VAL A N 1
ATOM 1032 C CA . VAL A 1 132 ? 32.986 -1.840 -19.087 1.00 78.38 132 VAL A CA 1
ATOM 1033 C C . VAL A 1 132 ? 33.653 -0.754 -18.253 1.00 78.38 132 VAL A C 1
ATOM 1035 O O . VAL A 1 132 ? 33.047 0.281 -17.992 1.00 78.38 132 VAL A O 1
ATOM 1038 N N . ASN A 1 133 ? 34.878 -0.998 -17.777 1.00 80.12 133 ASN A N 1
ATOM 1039 C CA . ASN A 1 133 ? 35.658 -0.042 -16.972 1.00 80.12 133 ASN A CA 1
ATOM 1040 C C . ASN A 1 133 ? 34.921 0.532 -15.739 1.00 80.12 133 ASN A C 1
ATOM 1042 O O . ASN A 1 133 ? 35.158 1.666 -15.333 1.00 80.12 133 ASN A O 1
ATOM 1046 N N . GLY A 1 134 ? 34.027 -0.249 -15.121 1.00 76.06 134 GLY A N 1
ATOM 1047 C CA . GLY A 1 134 ? 33.244 0.202 -13.960 1.00 76.06 134 GLY A CA 1
ATOM 1048 C C . GLY A 1 134 ? 31.954 0.953 -14.304 1.00 76.06 134 GLY A C 1
ATOM 1049 O O . GLY A 1 134 ? 31.204 1.297 -13.396 1.00 76.06 134 GLY A O 1
ATOM 1050 N N . GLU A 1 135 ? 31.660 1.162 -15.587 1.00 82.38 135 GLU A N 1
ATOM 1051 C CA . GLU A 1 135 ? 30.449 1.831 -16.050 1.00 82.38 135 GLU A CA 1
ATOM 1052 C C . GLU A 1 135 ? 29.449 0.862 -16.674 1.00 82.38 135 GLU A C 1
ATOM 1054 O O . GLU A 1 135 ? 29.812 -0.133 -17.294 1.00 82.38 135 GLU A O 1
ATOM 1059 N N . ASN A 1 136 ? 28.169 1.191 -16.516 1.00 85.88 136 ASN A N 1
ATOM 1060 C CA . ASN A 1 136 ? 27.039 0.383 -16.949 1.00 85.88 136 ASN A CA 1
ATOM 1061 C C . ASN A 1 136 ? 26.476 0.881 -18.275 1.00 85.88 136 ASN A C 1
ATOM 1063 O O . ASN A 1 136 ? 26.106 2.051 -18.383 1.00 85.88 136 ASN A O 1
ATOM 1067 N N . TYR A 1 137 ? 26.332 -0.023 -19.239 1.00 89.81 137 TYR A N 1
ATOM 1068 C CA . TYR A 1 137 ? 25.857 0.253 -20.589 1.00 89.81 137 TYR A CA 1
ATOM 1069 C C . TYR A 1 137 ? 24.633 -0.600 -20.929 1.00 89.81 137 TYR A C 1
ATOM 1071 O O . TYR A 1 137 ? 24.599 -1.797 -20.651 1.00 89.81 137 TYR A O 1
ATOM 1079 N N . LEU A 1 138 ? 23.631 0.026 -21.544 1.00 92.31 138 LEU A N 1
ATOM 1080 C CA . LEU A 1 138 ? 22.444 -0.625 -22.097 1.00 92.31 138 LEU A CA 1
ATOM 1081 C C . LEU A 1 138 ? 22.672 -0.877 -23.587 1.00 92.31 138 LEU A C 1
ATOM 1083 O O . LEU A 1 138 ? 23.035 0.052 -24.318 1.00 92.31 138 LEU A O 1
ATOM 1087 N N . ILE A 1 139 ? 22.458 -2.112 -24.037 1.00 91.25 139 ILE A N 1
ATOM 1088 C CA . ILE A 1 139 ? 22.784 -2.514 -25.405 1.00 91.25 139 ILE A CA 1
ATOM 1089 C C . ILE A 1 139 ? 21.560 -2.301 -26.320 1.00 91.25 139 ILE A C 1
ATOM 1091 O O . ILE A 1 139 ? 20.498 -2.902 -26.090 1.00 91.25 139 ILE A O 1
ATOM 1095 N N . PRO A 1 140 ? 21.670 -1.451 -27.358 1.00 93.25 140 PRO A N 1
ATOM 1096 C CA . PRO A 1 140 ? 20.618 -1.267 -28.355 1.00 93.25 140 PRO A CA 1
ATOM 1097 C C . PRO A 1 140 ? 20.530 -2.470 -29.302 1.00 93.25 140 PRO A C 1
ATOM 1099 O O . PRO A 1 140 ? 21.517 -3.178 -29.508 1.00 93.25 140 PRO A O 1
ATOM 1102 N N . VAL A 1 141 ? 19.370 -2.680 -29.925 1.00 88.94 141 VAL A N 1
ATOM 1103 C CA . VAL A 1 141 ? 19.272 -3.610 -31.066 1.00 88.94 141 VAL A CA 1
ATOM 1104 C C . VAL A 1 141 ? 19.764 -2.940 -32.354 1.00 88.94 141 VAL A C 1
ATOM 1106 O O . VAL A 1 141 ? 20.025 -1.734 -32.376 1.00 88.94 141 VAL A O 1
ATOM 1109 N N . ASN A 1 142 ? 19.839 -3.709 -33.447 1.00 73.81 142 ASN A N 1
ATOM 1110 C CA . ASN A 1 142 ? 20.253 -3.229 -34.774 1.00 73.81 142 ASN A CA 1
ATOM 1111 C C . ASN A 1 142 ? 21.605 -2.506 -34.737 1.00 73.81 142 ASN A C 1
ATOM 1113 O O . ASN A 1 142 ? 21.775 -1.432 -35.315 1.00 73.81 142 ASN A O 1
ATOM 1117 N N . ASN A 1 143 ? 22.547 -3.080 -33.992 1.00 68.06 143 ASN A N 1
ATOM 1118 C CA . ASN A 1 143 ? 23.871 -2.523 -33.803 1.00 68.06 143 ASN A CA 1
ATOM 1119 C C . ASN A 1 143 ? 24.934 -3.507 -34.288 1.00 68.06 143 ASN A C 1
ATOM 1121 O O . ASN A 1 143 ? 25.553 -4.219 -33.500 1.00 68.06 143 ASN A O 1
ATOM 1125 N N . ASP A 1 144 ? 25.130 -3.532 -35.604 1.00 70.19 144 ASP A N 1
ATOM 1126 C CA . ASP A 1 144 ? 26.163 -4.348 -36.252 1.00 70.19 144 ASP A CA 1
ATOM 1127 C C . ASP A 1 144 ? 27.586 -3.841 -35.947 1.00 70.19 144 ASP A C 1
ATOM 1129 O O . ASP A 1 144 ? 28.569 -4.484 -36.324 1.00 70.19 144 ASP A O 1
ATOM 1133 N N . SER A 1 145 ? 27.703 -2.679 -35.295 1.00 70.94 145 SER A N 1
ATOM 1134 C CA . SER A 1 145 ? 28.960 -2.016 -34.950 1.00 70.94 145 SER A CA 1
ATOM 1135 C C . SER A 1 145 ? 29.635 -2.628 -33.724 1.00 70.94 145 SER A C 1
ATOM 1137 O O . SER A 1 145 ? 30.859 -2.631 -33.669 1.00 70.94 145 SER A O 1
ATOM 1139 N N . ILE A 1 146 ? 28.872 -3.183 -32.769 1.00 77.31 146 ILE A N 1
ATOM 1140 C CA . ILE A 1 146 ? 29.439 -3.778 -31.549 1.00 77.31 146 ILE A CA 1
ATOM 1141 C C . ILE A 1 146 ? 30.029 -5.154 -31.882 1.00 77.31 146 ILE A C 1
ATOM 1143 O O . ILE A 1 146 ? 29.330 -6.169 -31.909 1.00 77.31 146 ILE A O 1
ATOM 1147 N N . LYS A 1 147 ? 31.339 -5.175 -32.151 1.00 76.12 147 LYS A N 1
ATOM 1148 C CA . LYS A 1 147 ? 32.131 -6.357 -32.533 1.00 76.12 147 LYS A CA 1
ATOM 1149 C C . LYS A 1 147 ? 33.320 -6.614 -31.605 1.00 76.12 147 LYS A C 1
ATOM 1151 O O . LYS A 1 147 ? 34.045 -7.584 -31.825 1.00 76.12 147 LYS A O 1
ATOM 1156 N N . ALA A 1 148 ? 33.519 -5.779 -30.591 1.00 76.44 148 ALA A N 1
ATOM 1157 C CA . ALA A 1 148 ? 34.440 -5.975 -29.480 1.00 76.44 148 ALA A CA 1
ATOM 1158 C C . ALA A 1 148 ? 33.989 -5.178 -28.238 1.00 76.44 148 ALA A C 1
ATOM 1160 O O . ALA A 1 148 ? 33.170 -4.266 -28.329 1.00 76.44 148 ALA A O 1
ATOM 1161 N N . GLU A 1 149 ? 34.577 -5.470 -27.068 1.00 75.12 149 GLU A N 1
ATOM 1162 C CA . GLU A 1 149 ? 34.335 -4.714 -25.819 1.00 75.12 149 GLU A CA 1
ATOM 1163 C C . GLU A 1 149 ? 34.647 -3.213 -25.974 1.00 75.12 149 GLU A C 1
ATOM 1165 O O . GLU A 1 149 ? 33.939 -2.379 -25.417 1.00 75.12 149 GLU A O 1
ATOM 1170 N N . ALA A 1 150 ? 35.650 -2.866 -26.790 1.00 81.56 150 ALA A N 1
ATOM 1171 C CA . ALA A 1 150 ? 36.031 -1.481 -27.070 1.00 81.56 150 ALA A CA 1
ATOM 1172 C C . ALA A 1 150 ? 34.934 -0.674 -27.790 1.00 81.56 150 ALA A C 1
ATOM 1174 O O . ALA A 1 150 ? 34.898 0.546 -27.653 1.00 81.56 150 ALA A O 1
ATOM 1175 N N . ASP A 1 151 ? 34.028 -1.335 -28.517 1.00 84.94 151 ASP A N 1
ATOM 1176 C CA . ASP A 1 151 ? 32.950 -0.661 -29.247 1.00 84.94 151 ASP A CA 1
ATOM 1177 C C . ASP A 1 151 ? 31.802 -0.255 -28.309 1.00 84.94 151 ASP A C 1
ATOM 1179 O O . ASP A 1 151 ? 31.039 0.656 -28.620 1.00 84.94 151 ASP A O 1
ATOM 1183 N N . ILE A 1 152 ? 31.677 -0.889 -27.134 1.00 85.94 152 ILE A N 1
ATOM 1184 C CA . ILE A 1 152 ? 30.567 -0.661 -26.191 1.00 85.94 152 ILE A CA 1
ATOM 1185 C C . ILE A 1 152 ? 30.521 0.799 -25.731 1.00 85.94 152 ILE A C 1
ATOM 1187 O O . ILE A 1 152 ? 29.446 1.397 -25.711 1.00 85.94 152 ILE A O 1
ATOM 1191 N N . GLU A 1 153 ? 31.673 1.388 -25.405 1.00 86.31 153 GLU A N 1
ATOM 1192 C CA . GLU A 1 153 ? 31.760 2.786 -24.963 1.00 86.31 153 GLU A CA 1
ATOM 1193 C C . GLU A 1 153 ? 31.246 3.757 -26.040 1.00 86.31 153 GLU A C 1
ATOM 1195 O O . GLU A 1 153 ? 30.604 4.768 -25.732 1.00 86.31 153 GLU A O 1
ATOM 1200 N N . TYR A 1 154 ? 31.468 3.418 -27.313 1.00 87.00 154 TYR A N 1
ATOM 1201 C CA . TYR A 1 154 ? 31.049 4.238 -28.440 1.00 87.00 154 TYR A CA 1
ATOM 1202 C C . TYR A 1 154 ? 29.618 3.968 -28.860 1.00 87.00 154 TYR A C 1
ATOM 1204 O O . TYR A 1 154 ? 28.935 4.928 -29.199 1.00 87.00 154 TYR A O 1
ATOM 1212 N N . ASP A 1 155 ? 29.145 2.723 -28.829 1.00 89.12 155 ASP A N 1
ATOM 1213 C CA . ASP A 1 155 ? 27.937 2.283 -29.528 1.00 89.12 155 ASP A CA 1
ATOM 1214 C C . ASP A 1 155 ? 26.788 1.819 -28.620 1.00 89.12 155 ASP A C 1
ATOM 1216 O O . ASP A 1 155 ? 25.663 1.652 -29.098 1.00 89.12 155 ASP A O 1
ATOM 1220 N N . ALA A 1 156 ? 27.004 1.713 -27.309 1.00 91.12 156 ALA A N 1
ATOM 1221 C CA . ALA A 1 156 ? 25.943 1.481 -26.331 1.00 91.12 156 ALA A CA 1
ATOM 1222 C C . ALA A 1 156 ? 25.458 2.783 -25.659 1.00 91.12 156 ALA A C 1
ATOM 1224 O O . ALA A 1 156 ? 25.932 3.889 -25.941 1.00 91.12 156 ALA A O 1
ATOM 1225 N N . VAL A 1 157 ? 24.453 2.670 -24.782 1.00 93.25 157 VAL A N 1
ATOM 1226 C CA . VAL A 1 157 ? 23.902 3.808 -24.028 1.00 93.25 157 VAL A CA 1
ATOM 1227 C C . VAL A 1 157 ? 24.367 3.738 -22.569 1.00 93.25 157 VAL A C 1
ATOM 1229 O O . VAL A 1 157 ? 23.971 2.812 -21.863 1.00 93.25 157 VAL A O 1
ATOM 1232 N N . PRO A 1 158 ? 25.162 4.703 -22.072 1.00 92.75 158 PRO A N 1
ATOM 1233 C CA . PRO A 1 158 ? 25.640 4.681 -20.692 1.00 92.75 158 PRO A CA 1
ATOM 1234 C C . PRO A 1 158 ? 24.509 4.999 -19.703 1.00 92.75 158 PRO A C 1
ATOM 1236 O O . PRO A 1 158 ? 23.931 6.091 -19.716 1.00 92.75 158 PRO A O 1
ATOM 1239 N N . LEU A 1 159 ? 24.241 4.073 -18.780 1.00 91.25 159 LEU A N 1
ATOM 1240 C CA . LEU A 1 159 ? 23.254 4.214 -17.705 1.00 91.25 159 LEU A CA 1
ATOM 1241 C C . LEU A 1 159 ? 23.570 5.410 -16.794 1.00 91.25 159 LEU A C 1
ATOM 1243 O O . LEU A 1 159 ? 22.658 6.084 -16.318 1.00 91.25 159 LEU A O 1
ATOM 1247 N N . GLY A 1 160 ? 24.854 5.720 -16.589 1.00 90.12 160 GLY A N 1
ATOM 1248 C CA . GLY A 1 160 ? 25.285 6.868 -15.787 1.00 90.12 160 GLY A CA 1
ATOM 1249 C C . GLY A 1 160 ? 24.694 8.197 -16.273 1.00 90.12 160 GLY A C 1
ATOM 1250 O O . GLY A 1 160 ? 24.253 9.005 -15.455 1.00 90.12 160 GLY A O 1
ATOM 1251 N N . LYS A 1 161 ? 24.579 8.394 -17.597 1.00 90.69 161 LYS A N 1
ATOM 1252 C CA . LYS A 1 161 ? 23.953 9.598 -18.175 1.00 90.69 161 LYS A CA 1
ATOM 1253 C C . LYS A 1 161 ? 22.457 9.668 -17.862 1.00 90.69 161 LYS A C 1
ATOM 1255 O O . LYS A 1 161 ? 21.947 10.750 -17.571 1.00 90.69 161 LYS A O 1
ATOM 1260 N N . ILE A 1 162 ? 21.772 8.521 -17.868 1.00 92.19 162 ILE A N 1
ATOM 1261 C CA . ILE A 1 162 ? 20.349 8.412 -17.514 1.00 92.19 162 ILE A CA 1
ATOM 1262 C C . ILE A 1 162 ? 20.137 8.826 -16.059 1.00 92.19 162 ILE A C 1
ATOM 1264 O O . ILE A 1 162 ? 19.369 9.746 -15.768 1.00 92.19 162 ILE A O 1
ATOM 1268 N N . LEU A 1 163 ? 20.899 8.210 -15.156 1.00 90.75 163 LEU A N 1
ATOM 1269 C CA . LEU A 1 163 ? 20.838 8.472 -13.720 1.00 90.75 163 LEU A CA 1
ATOM 1270 C C . LEU A 1 163 ? 21.156 9.928 -13.380 1.00 90.75 163 LEU A C 1
ATOM 1272 O O . LEU A 1 163 ? 20.436 10.555 -12.602 1.00 90.75 163 LEU A O 1
ATOM 1276 N N . GLN A 1 164 ? 22.210 10.487 -13.980 1.00 89.56 164 GLN A N 1
ATOM 1277 C CA . GLN A 1 164 ? 22.604 11.873 -13.747 1.00 89.56 164 GLN A CA 1
ATOM 1278 C C . GLN A 1 164 ? 21.500 12.845 -14.169 1.00 89.56 164 GLN A C 1
ATOM 1280 O O . GLN A 1 164 ? 21.181 13.771 -13.425 1.00 89.56 164 GLN A O 1
ATOM 1285 N N . ARG A 1 165 ? 20.878 12.627 -15.331 1.00 90.56 165 ARG A N 1
ATOM 1286 C CA . ARG A 1 165 ? 19.821 13.510 -15.832 1.00 90.56 165 ARG A CA 1
ATOM 1287 C C . ARG A 1 165 ? 18.561 13.451 -14.975 1.00 90.56 165 ARG A C 1
ATOM 1289 O O . ARG A 1 165 ? 18.013 14.505 -14.669 1.00 90.56 165 ARG A O 1
ATOM 1296 N N . MET A 1 166 ? 18.139 12.251 -14.569 1.00 92.44 166 MET A N 1
ATOM 1297 C CA . MET A 1 166 ? 17.001 12.063 -13.662 1.00 92.44 166 MET A CA 1
ATOM 1298 C C . MET A 1 166 ? 17.261 12.739 -12.311 1.00 92.44 166 MET A C 1
ATOM 1300 O O . MET A 1 166 ? 16.422 13.487 -11.813 1.00 92.44 166 MET A O 1
ATOM 1304 N N . LYS A 1 167 ? 18.471 12.575 -11.761 1.00 87.00 167 LYS A N 1
ATOM 1305 C CA . LYS A 1 167 ? 18.899 13.246 -10.526 1.00 87.00 167 LYS A CA 1
ATOM 1306 C C . LYS A 1 167 ? 18.867 14.773 -10.649 1.00 87.00 167 LYS A C 1
ATOM 1308 O O . LYS A 1 167 ? 18.442 15.451 -9.719 1.00 87.00 167 LYS A O 1
ATOM 1313 N N . SER A 1 168 ? 19.311 15.325 -11.777 1.00 88.31 168 SER A N 1
ATOM 1314 C CA . SER A 1 168 ? 19.346 16.774 -12.015 1.00 88.31 168 SER A CA 1
ATOM 1315 C C . SER A 1 168 ? 17.981 17.400 -12.327 1.00 88.31 168 SER A C 1
ATOM 1317 O O . SER A 1 168 ? 17.904 18.624 -12.406 1.00 88.31 168 SER A O 1
ATOM 1319 N N . ALA A 1 169 ? 16.924 16.606 -12.517 1.00 88.94 169 ALA A N 1
ATOM 1320 C CA . ALA A 1 169 ? 15.610 17.104 -12.919 1.00 88.94 169 ALA A CA 1
ATOM 1321 C C . ALA A 1 169 ? 14.733 17.622 -11.759 1.00 88.94 169 ALA A C 1
ATOM 1323 O O . ALA A 1 169 ? 13.650 18.132 -12.017 1.00 88.94 169 ALA A O 1
ATOM 1324 N N . ASP A 1 170 ? 15.182 17.526 -10.501 1.00 85.25 170 ASP A N 1
ATOM 1325 C CA . ASP A 1 170 ? 14.420 17.962 -9.311 1.00 85.25 170 ASP A CA 1
ATOM 1326 C C . ASP A 1 170 ? 13.039 17.279 -9.182 1.00 85.25 170 ASP A C 1
ATOM 1328 O O . ASP A 1 170 ? 12.043 17.876 -8.771 1.00 85.25 170 ASP A O 1
ATOM 1332 N N . ASN A 1 171 ? 12.988 16.001 -9.570 1.00 86.88 171 ASN A N 1
ATOM 1333 C CA . ASN A 1 171 ? 11.824 15.135 -9.401 1.00 86.88 171 ASN A CA 1
ATOM 1334 C C . ASN A 1 171 ? 11.530 14.881 -7.912 1.00 86.88 171 ASN A C 1
ATOM 1336 O O . ASN A 1 171 ? 12.433 14.868 -7.075 1.00 86.88 171 ASN A O 1
ATOM 1340 N N . VAL A 1 172 ? 10.268 14.579 -7.598 1.00 87.50 172 VAL A N 1
ATOM 1341 C CA . VAL A 1 172 ? 9.841 14.088 -6.275 1.00 87.50 172 VAL A CA 1
ATOM 1342 C C . VAL A 1 172 ? 10.514 12.750 -5.960 1.00 87.50 172 VAL A C 1
ATOM 1344 O O . VAL A 1 172 ? 11.014 12.548 -4.855 1.00 87.50 172 VAL A O 1
ATOM 1347 N N . ALA A 1 173 ? 10.549 11.854 -6.949 1.00 91.00 173 ALA A N 1
ATOM 1348 C CA . ALA A 1 173 ? 11.215 10.561 -6.867 1.00 91.00 173 ALA A CA 1
ATOM 1349 C C . ALA A 1 173 ? 11.758 10.141 -8.238 1.00 91.00 173 ALA A C 1
ATOM 1351 O O . ALA A 1 173 ? 11.133 10.391 -9.273 1.00 91.00 173 ALA A O 1
ATOM 1352 N N . ASN A 1 174 ? 12.909 9.468 -8.226 1.00 94.06 174 ASN A N 1
ATOM 1353 C CA . ASN A 1 174 ? 13.496 8.808 -9.387 1.00 94.06 174 ASN A CA 1
ATOM 1354 C C . ASN A 1 174 ? 13.474 7.297 -9.164 1.00 94.06 174 ASN A C 1
ATOM 1356 O O . ASN A 1 174 ? 14.118 6.811 -8.237 1.00 94.06 174 ASN A O 1
ATOM 1360 N N . ILE A 1 175 ? 12.759 6.559 -10.006 1.00 96.44 175 ILE A N 1
ATOM 1361 C CA . ILE A 1 175 ? 12.655 5.101 -9.933 1.00 96.44 175 ILE A CA 1
ATOM 1362 C C . ILE A 1 175 ? 13.333 4.503 -11.162 1.00 96.44 175 ILE A C 1
ATOM 1364 O O . ILE A 1 175 ? 12.990 4.836 -12.291 1.00 96.44 175 ILE A O 1
ATOM 1368 N N . VAL A 1 176 ? 14.301 3.619 -10.956 1.00 95.75 176 VAL A N 1
ATOM 1369 C CA . VAL A 1 176 ? 15.053 2.967 -12.031 1.00 95.75 176 VAL A CA 1
ATOM 1370 C C . VAL A 1 176 ? 14.980 1.464 -11.833 1.00 95.75 176 VAL A C 1
ATOM 1372 O O . VAL A 1 176 ? 15.382 0.962 -10.790 1.00 95.75 176 VAL A O 1
ATOM 1375 N N . ILE A 1 177 ? 14.460 0.741 -12.817 1.00 96.25 177 ILE A N 1
ATOM 1376 C CA . ILE A 1 177 ? 14.260 -0.708 -12.760 1.00 96.25 177 ILE A CA 1
ATOM 1377 C C . ILE A 1 177 ? 14.958 -1.341 -13.958 1.00 96.25 177 ILE A C 1
ATOM 1379 O O . ILE A 1 177 ? 14.674 -1.005 -15.106 1.00 96.25 177 ILE A O 1
ATOM 1383 N N . LEU A 1 178 ? 15.888 -2.250 -13.684 1.00 93.25 178 LEU A N 1
ATOM 1384 C CA . LEU A 1 178 ? 16.738 -2.874 -14.689 1.00 93.25 178 LEU A CA 1
ATOM 1385 C C . LEU A 1 178 ? 16.549 -4.392 -14.647 1.00 93.25 178 LEU A C 1
ATOM 1387 O O . LEU A 1 178 ? 17.124 -5.076 -13.793 1.00 93.25 178 LEU A O 1
ATOM 1391 N N . ASP A 1 179 ? 15.764 -4.904 -15.594 1.00 90.50 179 ASP A N 1
ATOM 1392 C CA . ASP A 1 179 ? 15.624 -6.332 -15.896 1.00 90.50 179 ASP A CA 1
ATOM 1393 C C . ASP A 1 179 ? 16.563 -6.724 -17.042 1.00 90.50 179 ASP A C 1
ATOM 1395 O O . ASP A 1 179 ? 16.165 -7.185 -18.111 1.00 90.50 179 ASP A O 1
ATOM 1399 N N . ALA A 1 180 ? 17.845 -6.415 -16.847 1.00 77.69 180 ALA A N 1
ATOM 1400 C CA . ALA A 1 180 ? 18.864 -6.661 -17.848 1.00 77.69 180 ALA A CA 1
ATOM 1401 C C . ALA A 1 180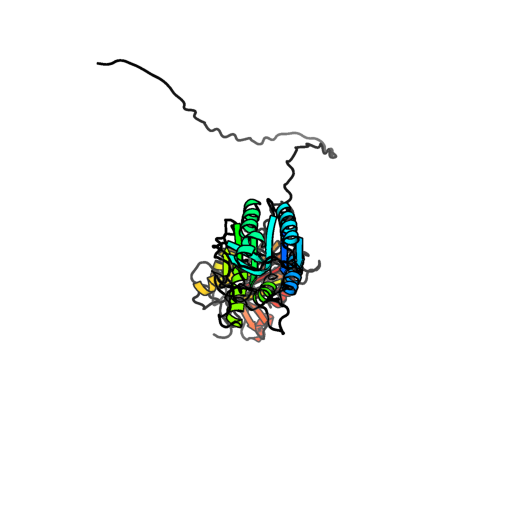 ? 19.614 -7.963 -17.565 1.00 77.69 180 ALA A C 1
ATOM 1403 O O . ALA A 1 180 ? 20.159 -8.149 -16.468 1.00 77.69 180 ALA A O 1
ATOM 1404 N N . CYS A 1 181 ? 19.701 -8.824 -18.580 1.00 63.81 181 CYS A N 1
ATOM 1405 C CA . CYS A 1 181 ? 20.634 -9.938 -18.580 1.00 63.81 181 CYS A CA 1
ATOM 1406 C C . CYS A 1 181 ? 22.063 -9.386 -18.602 1.00 63.81 181 CYS A C 1
ATOM 1408 O O . CYS A 1 181 ? 22.390 -8.431 -19.307 1.00 63.81 181 CYS A O 1
ATOM 1410 N N . ARG A 1 182 ? 22.905 -9.995 -17.773 1.00 58.88 182 ARG A N 1
ATOM 1411 C CA . ARG A 1 182 ? 24.282 -9.582 -17.475 1.00 58.88 182 ARG A CA 1
ATOM 1412 C C . ARG A 1 182 ? 25.324 -10.533 -18.079 1.00 58.88 182 ARG A C 1
ATOM 1414 O O . ARG A 1 182 ? 26.488 -10.512 -17.674 1.00 58.88 182 ARG A O 1
ATOM 1421 N N . ASP A 1 183 ? 24.889 -11.398 -18.993 1.00 51.72 183 ASP A N 1
ATOM 1422 C CA . ASP A 1 183 ? 25.770 -12.264 -19.771 1.00 51.72 183 ASP A CA 1
ATOM 1423 C C . ASP A 1 183 ? 26.234 -11.539 -21.033 1.00 51.72 183 ASP A C 1
ATOM 1425 O O . ASP A 1 183 ? 25.489 -10.765 -21.621 1.00 51.72 183 ASP A O 1
ATOM 1429 N N . ASN A 1 184 ? 27.481 -11.782 -21.437 1.00 54.91 184 ASN A N 1
ATOM 1430 C CA . ASN A 1 184 ? 28.045 -11.234 -22.667 1.00 54.91 184 ASN A CA 1
ATOM 1431 C C . ASN A 1 184 ? 27.376 -11.916 -23.879 1.00 54.91 184 ASN A C 1
ATOM 1433 O O . ASN A 1 184 ? 27.662 -13.094 -24.119 1.00 54.91 184 ASN A O 1
ATOM 1437 N N . PRO A 1 185 ? 26.538 -11.220 -24.672 1.00 54.50 185 PRO A N 1
ATOM 1438 C CA . PRO A 1 185 ? 25.875 -11.841 -25.814 1.00 54.50 185 PRO A CA 1
ATOM 1439 C C . PRO A 1 185 ? 26.839 -12.146 -26.972 1.00 54.50 185 PRO A C 1
ATOM 1441 O O . PRO A 1 185 ? 26.467 -12.867 -27.892 1.00 54.50 185 PRO A O 1
ATOM 1444 N N . PHE A 1 186 ? 28.083 -11.651 -26.932 1.00 58.69 186 PHE A N 1
ATOM 1445 C CA . PHE A 1 186 ? 29.037 -11.697 -28.044 1.00 58.69 186 PHE A CA 1
ATOM 1446 C C . PHE A 1 186 ? 30.067 -12.850 -27.986 1.00 58.69 186 PHE A C 1
ATOM 1448 O O . PHE A 1 186 ? 31.059 -12.847 -28.716 1.00 58.69 186 PHE A O 1
ATOM 1455 N N . GLY A 1 187 ? 29.858 -13.876 -27.154 1.00 57.09 187 GLY A N 1
ATOM 1456 C CA . GLY A 1 187 ? 30.710 -15.076 -27.137 1.00 57.09 187 GLY A CA 1
ATOM 1457 C C . GLY A 1 187 ? 32.102 -14.865 -26.514 1.00 57.09 187 GLY A C 1
ATOM 1458 O O . GLY A 1 187 ? 32.208 -14.266 -25.449 1.00 57.09 187 GLY A O 1
ATOM 1459 N N . ASN A 1 188 ? 33.160 -15.404 -27.148 1.00 45.66 188 ASN A N 1
ATOM 1460 C CA . ASN A 1 188 ? 34.542 -15.608 -26.642 1.00 45.66 188 ASN A CA 1
ATOM 1461 C C . ASN A 1 188 ? 35.303 -14.375 -26.096 1.00 45.66 188 ASN A C 1
ATOM 1463 O O . ASN A 1 188 ? 36.491 -14.483 -25.780 1.00 45.66 188 ASN A O 1
ATOM 1467 N N . TRP A 1 189 ? 34.680 -13.207 -25.966 1.00 51.03 189 TRP A N 1
ATOM 1468 C CA . TRP A 1 189 ? 35.313 -12.083 -25.288 1.00 51.03 189 TRP A CA 1
ATOM 1469 C C . TRP A 1 189 ? 35.249 -12.327 -23.787 1.00 51.03 189 TRP A C 1
ATOM 1471 O O . TRP A 1 189 ? 34.173 -12.473 -23.196 1.00 51.03 189 TRP A O 1
ATOM 1481 N N . LYS A 1 190 ? 36.423 -12.376 -23.156 1.00 44.31 190 LYS A N 1
ATOM 1482 C CA . LYS A 1 190 ? 36.525 -12.233 -21.707 1.00 44.31 190 LYS A CA 1
ATOM 1483 C C . LYS A 1 190 ? 36.100 -10.807 -21.371 1.00 44.31 190 LYS A C 1
ATOM 1485 O O . LYS A 1 190 ? 36.961 -9.948 -21.250 1.00 44.31 190 LYS A O 1
ATOM 1490 N N . ALA A 1 191 ? 34.793 -10.577 -21.245 1.00 50.03 191 ALA A N 1
ATOM 1491 C CA . ALA A 1 191 ? 34.293 -9.364 -20.622 1.00 50.03 191 ALA A CA 1
ATOM 1492 C C . ALA A 1 191 ? 35.023 -9.229 -19.283 1.00 50.03 191 ALA A C 1
ATOM 1494 O O . ALA A 1 191 ? 35.017 -10.168 -18.476 1.00 50.03 191 ALA A O 1
ATOM 1495 N N . SER A 1 192 ? 35.696 -8.098 -19.087 1.00 48.34 192 SER A N 1
ATOM 1496 C CA . SER A 1 192 ? 36.470 -7.806 -17.876 1.00 48.34 192 SER A CA 1
ATOM 1497 C C . SER A 1 192 ? 35.625 -7.950 -16.594 1.00 48.34 192 SER A C 1
ATOM 1499 O O . SER A 1 192 ? 36.149 -8.299 -15.534 1.00 48.34 192 SER A O 1
ATOM 1501 N N . SER A 1 193 ? 34.301 -7.807 -16.718 1.00 51.66 193 SER A N 1
ATOM 1502 C CA . SER A 1 193 ? 33.296 -8.096 -15.693 1.00 51.66 193 SER A CA 1
ATOM 1503 C C . SER A 1 193 ? 31.972 -8.566 -16.318 1.00 51.66 193 SER A C 1
ATOM 1505 O O . SER A 1 193 ? 31.449 -7.910 -17.214 1.00 51.66 193 SER A O 1
ATOM 1507 N N . ARG A 1 194 ? 31.394 -9.679 -15.834 1.00 51.03 194 ARG A N 1
ATOM 1508 C CA . ARG A 1 194 ? 29.985 -10.044 -16.108 1.00 51.03 194 ARG A CA 1
ATOM 1509 C C . ARG A 1 194 ? 29.103 -9.273 -15.136 1.00 51.03 194 ARG A C 1
ATOM 1511 O O . ARG A 1 194 ? 29.389 -9.315 -13.942 1.00 51.03 194 ARG A O 1
ATOM 1518 N N . GLY A 1 195 ? 28.048 -8.597 -15.585 1.00 51.56 195 GLY A N 1
ATOM 1519 C CA . GLY A 1 195 ? 27.247 -7.767 -14.679 1.00 51.56 195 GLY A CA 1
ATOM 1520 C C . GLY A 1 195 ? 27.041 -6.326 -15.105 1.00 51.56 195 GLY A C 1
ATOM 1521 O O . GLY A 1 195 ? 27.679 -5.849 -16.029 1.00 51.56 195 GLY A O 1
ATOM 1522 N N . LEU A 1 196 ? 26.174 -5.638 -14.358 1.00 54.81 196 LEU A N 1
ATOM 1523 C CA . LEU A 1 196 ? 26.268 -4.203 -14.111 1.00 54.81 196 LEU A CA 1
ATOM 1524 C C . LEU A 1 196 ? 27.044 -3.965 -12.798 1.00 54.81 196 LEU A C 1
ATOM 1526 O O . LEU A 1 196 ? 26.835 -4.694 -11.816 1.00 54.81 196 LEU A O 1
ATOM 1530 N N . ALA A 1 197 ? 27.882 -2.932 -12.775 1.00 55.88 197 ALA A N 1
ATOM 1531 C CA . ALA A 1 197 ? 28.556 -2.389 -11.604 1.00 55.88 197 ALA A CA 1
ATOM 1532 C C . ALA A 1 197 ? 27.550 -1.977 -10.526 1.00 55.88 197 ALA A C 1
ATOM 1534 O O . ALA A 1 197 ? 26.401 -1.642 -10.838 1.00 55.88 197 ALA A O 1
ATOM 1535 N N . ASP A 1 198 ? 28.003 -1.948 -9.271 1.00 61.06 198 ASP A N 1
ATOM 1536 C CA . ASP A 1 198 ? 27.244 -1.308 -8.200 1.00 61.06 198 ASP A CA 1
ATOM 1537 C C . ASP A 1 198 ? 27.039 0.180 -8.517 1.00 61.06 198 ASP A C 1
ATOM 1539 O O . ASP A 1 198 ? 27.944 0.869 -8.990 1.00 61.06 198 ASP A O 1
ATOM 1543 N N . VAL A 1 199 ? 25.827 0.665 -8.275 1.00 61.97 199 VAL A N 1
ATOM 1544 C CA . VAL A 1 199 ? 25.445 2.055 -8.507 1.00 61.97 199 VAL A CA 1
ATOM 1545 C C . VAL A 1 199 ? 24.905 2.595 -7.198 1.00 61.97 199 VAL A C 1
ATOM 1547 O O . VAL A 1 199 ? 23.840 2.183 -6.738 1.00 61.97 199 VAL A O 1
ATOM 1550 N N . GLN A 1 200 ? 25.608 3.564 -6.617 1.00 60.34 200 GLN A N 1
ATOM 1551 C CA . GLN A 1 200 ? 25.099 4.259 -5.442 1.00 60.34 200 GLN A CA 1
ATOM 1552 C C . GLN A 1 200 ? 23.892 5.117 -5.824 1.00 60.34 200 GLN A C 1
ATOM 1554 O O . GLN A 1 200 ? 23.970 5.970 -6.714 1.00 60.34 200 GLN A O 1
ATOM 1559 N N . SER A 1 201 ? 22.772 4.922 -5.127 1.00 59.78 201 SER A N 1
ATOM 1560 C CA . SER A 1 201 ? 21.598 5.771 -5.294 1.00 59.78 201 SER A CA 1
ATOM 1561 C C . SER A 1 201 ? 21.927 7.206 -4.866 1.00 59.78 201 SER A C 1
ATOM 1563 O O . SER A 1 201 ? 22.223 7.466 -3.698 1.00 59.78 201 SER A O 1
ATOM 1565 N N . GLY A 1 202 ? 21.874 8.156 -5.801 1.00 60.59 202 GLY A N 1
ATOM 1566 C CA . GLY A 1 202 ? 21.897 9.579 -5.461 1.00 60.59 202 GLY A CA 1
ATOM 1567 C C . GLY A 1 202 ? 20.587 9.989 -4.788 1.00 60.59 202 GLY A C 1
ATOM 1568 O O . GLY A 1 202 ? 19.549 9.429 -5.115 1.00 60.59 202 GLY A O 1
ATOM 1569 N N . THR A 1 203 ? 20.620 10.979 -3.892 1.00 70.62 203 THR A N 1
ATOM 1570 C CA . THR A 1 203 ? 19.463 11.417 -3.086 1.00 70.62 203 THR A CA 1
ATOM 1571 C C . THR A 1 203 ? 18.149 11.476 -3.872 1.00 70.62 203 THR A C 1
ATOM 1573 O O . THR A 1 203 ? 18.097 12.104 -4.928 1.00 70.62 203 THR A O 1
ATOM 1576 N N . GLY A 1 204 ? 17.088 10.861 -3.341 1.00 79.31 204 GLY A N 1
ATOM 1577 C CA . GLY A 1 204 ? 15.773 10.811 -3.987 1.00 79.31 204 GLY A CA 1
ATOM 1578 C C . GLY A 1 204 ? 15.661 9.779 -5.113 1.00 79.31 204 GLY A C 1
ATOM 1579 O O . GLY A 1 204 ? 14.749 9.877 -5.932 1.00 79.31 204 GLY A O 1
ATOM 1580 N N . THR A 1 205 ? 16.579 8.810 -5.180 1.00 86.94 205 THR A N 1
ATOM 1581 C CA . THR A 1 205 ? 16.589 7.765 -6.216 1.00 86.94 205 THR A CA 1
ATOM 1582 C C . THR A 1 205 ? 16.447 6.380 -5.605 1.00 86.94 205 THR A C 1
ATOM 1584 O O . THR A 1 205 ? 17.112 6.068 -4.615 1.00 86.94 205 THR A O 1
ATOM 1587 N N . LEU A 1 206 ? 15.626 5.550 -6.239 1.00 92.75 206 LEU A N 1
ATOM 1588 C CA . LEU A 1 206 ? 15.565 4.111 -6.058 1.00 92.75 206 LEU A CA 1
ATOM 1589 C C . LEU A 1 206 ? 16.035 3.425 -7.339 1.00 92.75 206 LEU A C 1
ATOM 1591 O O . LEU A 1 206 ? 15.589 3.765 -8.434 1.00 92.75 206 LEU A O 1
ATOM 1595 N N . ILE A 1 207 ? 16.921 2.447 -7.192 1.00 91.06 207 ILE A N 1
ATOM 1596 C CA . ILE A 1 207 ? 17.410 1.602 -8.278 1.00 91.06 207 ILE A CA 1
ATOM 1597 C C . ILE A 1 207 ? 17.149 0.148 -7.893 1.00 91.06 207 ILE A C 1
ATOM 1599 O O . ILE A 1 207 ? 17.582 -0.292 -6.830 1.00 91.06 207 ILE A O 1
ATOM 1603 N N . ALA A 1 208 ? 16.456 -0.595 -8.750 1.00 92.06 208 ALA A N 1
ATOM 1604 C CA . ALA A 1 208 ? 16.178 -2.016 -8.602 1.00 92.06 208 ALA A CA 1
ATOM 1605 C C . ALA A 1 208 ? 16.772 -2.802 -9.776 1.00 92.06 208 ALA A C 1
ATOM 1607 O O . ALA A 1 208 ? 16.634 -2.417 -10.936 1.00 92.06 208 ALA A O 1
ATOM 1608 N N . PHE A 1 209 ? 17.409 -3.924 -9.465 1.00 89.12 209 PHE A N 1
ATOM 1609 C CA . PHE A 1 209 ? 18.032 -4.838 -10.410 1.00 89.12 209 PHE A CA 1
ATOM 1610 C C . PHE A 1 209 ? 17.407 -6.226 -10.272 1.00 89.12 209 PHE A C 1
ATOM 1612 O O . PHE A 1 209 ? 17.221 -6.716 -9.155 1.00 89.12 209 PHE A O 1
ATOM 1619 N N . ALA A 1 210 ? 17.180 -6.899 -11.400 1.00 86.06 210 ALA A N 1
ATOM 1620 C CA . ALA A 1 210 ? 16.659 -8.267 -11.424 1.00 86.06 210 ALA A CA 1
ATOM 1621 C C . ALA A 1 210 ? 17.574 -9.308 -10.754 1.00 86.06 210 ALA A C 1
ATOM 1623 O O . ALA A 1 210 ? 17.110 -10.380 -10.369 1.00 86.06 210 ALA A O 1
ATOM 1624 N N . THR A 1 211 ? 18.867 -9.010 -10.598 1.00 76.19 211 THR A N 1
ATOM 1625 C CA . THR A 1 211 ? 19.855 -9.876 -9.941 1.00 76.19 211 THR A CA 1
ATOM 1626 C C . THR A 1 211 ? 20.972 -9.047 -9.293 1.00 76.19 211 THR A C 1
ATOM 1628 O O . THR A 1 211 ? 21.148 -7.864 -9.609 1.00 76.19 211 THR A O 1
ATOM 1631 N N . ALA A 1 212 ? 21.735 -9.660 -8.390 1.00 68.19 212 ALA A N 1
ATOM 1632 C CA . ALA A 1 212 ? 22.825 -9.027 -7.656 1.00 68.19 212 ALA A CA 1
ATOM 1633 C C . ALA A 1 212 ? 23.996 -8.588 -8.571 1.00 68.19 212 ALA A C 1
ATOM 1635 O O . ALA A 1 212 ? 24.200 -9.165 -9.649 1.00 68.19 212 ALA A O 1
ATOM 1636 N N . PRO A 1 213 ? 24.812 -7.597 -8.145 1.00 61.09 213 PRO A N 1
ATOM 1637 C CA . PRO A 1 213 ? 26.079 -7.253 -8.793 1.00 61.09 213 PRO A CA 1
ATOM 1638 C C . PRO A 1 213 ? 26.916 -8.493 -9.155 1.00 61.09 213 PRO A C 1
ATOM 1640 O O . PRO A 1 213 ? 27.079 -9.396 -8.338 1.00 61.09 213 PRO A O 1
ATOM 1643 N N . GLY A 1 214 ? 27.430 -8.568 -10.388 1.00 57.25 214 GLY A N 1
ATOM 1644 C CA . GLY A 1 214 ? 28.262 -9.698 -10.832 1.00 57.25 214 GLY A CA 1
ATOM 1645 C C . GLY A 1 214 ? 27.548 -11.028 -11.151 1.00 57.25 214 GLY A C 1
ATOM 1646 O O . GLY A 1 214 ? 28.226 -12.014 -11.447 1.00 57.25 214 GLY A O 1
ATOM 1647 N N . LYS A 1 215 ? 26.210 -11.105 -11.068 1.00 62.47 215 LYS A N 1
ATOM 1648 C CA . LYS A 1 215 ? 25.411 -12.324 -11.331 1.00 62.47 215 LYS A CA 1
ATOM 1649 C C . LYS A 1 215 ? 24.488 -12.161 -12.544 1.00 62.47 215 LYS A C 1
ATOM 1651 O O . LYS A 1 215 ? 24.316 -11.053 -13.036 1.00 62.47 215 LYS A O 1
ATOM 1656 N N . VAL A 1 216 ? 23.916 -13.262 -13.036 1.00 65.50 216 VAL A N 1
ATOM 1657 C CA . VAL A 1 216 ? 23.028 -13.312 -14.218 1.00 65.50 216 VAL A CA 1
ATOM 1658 C C . VAL A 1 216 ? 21.575 -13.528 -13.766 1.00 65.50 216 VAL A C 1
ATOM 1660 O O . VAL A 1 216 ? 21.342 -14.035 -12.667 1.00 65.50 216 VAL A O 1
ATOM 1663 N N . SER A 1 217 ? 20.603 -13.072 -14.559 1.00 64.50 217 SER A N 1
ATOM 1664 C CA . SER A 1 217 ? 19.166 -13.320 -14.375 1.00 64.50 217 SER A CA 1
ATOM 1665 C C . SER A 1 217 ? 18.671 -14.391 -15.352 1.00 64.50 217 SER A C 1
ATOM 1667 O O . SER A 1 217 ? 19.249 -14.581 -16.421 1.00 64.50 217 SER A O 1
ATOM 1669 N N . ILE A 1 218 ? 17.599 -15.092 -14.990 1.00 70.81 218 ILE A N 1
ATOM 1670 C CA . ILE A 1 218 ? 16.963 -16.088 -15.854 1.00 70.81 218 ILE A CA 1
ATOM 1671 C C . ILE A 1 218 ? 16.101 -15.357 -16.897 1.00 70.81 218 ILE A C 1
ATOM 1673 O O . ILE A 1 218 ? 15.065 -14.790 -16.546 1.00 70.81 218 ILE A O 1
ATOM 1677 N N . ASP A 1 219 ? 16.511 -15.398 -18.170 1.00 62.06 219 ASP A N 1
ATOM 1678 C CA . ASP A 1 219 ? 15.613 -15.131 -19.308 1.00 62.06 219 ASP A CA 1
ATOM 1679 C C . ASP A 1 219 ? 14.591 -16.275 -19.328 1.00 62.06 219 ASP A C 1
ATOM 1681 O O . ASP A 1 219 ? 14.986 -17.442 -19.335 1.00 62.06 219 ASP A O 1
ATOM 1685 N N . GLY A 1 220 ? 13.304 -15.953 -19.188 1.00 60.25 220 GLY A N 1
ATOM 1686 C CA . GLY A 1 220 ? 12.249 -16.885 -18.769 1.00 60.25 220 GLY A CA 1
ATOM 1687 C C . GLY A 1 220 ? 12.210 -18.246 -19.493 1.00 60.25 220 GLY A C 1
ATOM 1688 O O . GLY A 1 220 ? 12.748 -18.445 -20.582 1.00 60.25 220 GLY A O 1
ATOM 1689 N N . SER A 1 221 ? 11.531 -19.228 -18.892 1.00 63.00 221 SER A N 1
ATOM 1690 C CA . SER A 1 221 ? 11.332 -20.534 -19.544 1.00 63.00 221 SER A CA 1
ATOM 1691 C C . SER A 1 221 ? 10.386 -20.433 -20.750 1.00 63.00 221 SER A C 1
ATOM 1693 O O . SER A 1 221 ? 9.577 -19.513 -20.822 1.00 63.00 221 SER A O 1
ATOM 1695 N N . ASP A 1 222 ? 10.381 -21.437 -21.639 1.00 60.00 222 ASP A N 1
ATOM 1696 C CA . ASP A 1 222 ? 9.428 -21.530 -22.770 1.00 60.00 222 ASP A CA 1
ATOM 1697 C C . ASP A 1 222 ? 7.945 -21.529 -22.341 1.00 60.00 222 ASP A C 1
ATOM 1699 O O . ASP A 1 222 ? 7.044 -21.466 -23.175 1.00 60.00 222 ASP A O 1
ATOM 1703 N N . ARG A 1 223 ? 7.677 -21.630 -21.034 1.00 64.44 223 ARG A N 1
ATOM 1704 C CA . ARG A 1 223 ? 6.340 -21.616 -20.434 1.00 64.44 223 ARG A CA 1
ATOM 1705 C C . ARG A 1 223 ? 5.976 -20.273 -19.799 1.00 64.44 223 ARG A C 1
ATOM 1707 O O . ARG A 1 223 ? 4.830 -20.112 -19.390 1.00 64.44 223 ARG A O 1
ATOM 1714 N N . SER A 1 224 ? 6.920 -19.338 -19.684 1.00 75.69 224 SER A N 1
ATOM 1715 C CA . SER A 1 224 ? 6.692 -18.029 -19.070 1.00 75.69 224 SER A CA 1
ATOM 1716 C C . SER A 1 224 ? 6.538 -16.947 -20.129 1.00 75.69 224 SER A C 1
ATOM 1718 O O . SER A 1 224 ? 7.343 -16.840 -21.051 1.00 75.69 224 SER A O 1
ATOM 1720 N N . ARG A 1 225 ? 5.515 -16.105 -19.968 1.00 87.12 225 ARG A N 1
ATOM 1721 C CA . ARG A 1 225 ? 5.324 -14.912 -20.800 1.00 87.12 225 ARG A CA 1
ATOM 1722 C C . ARG A 1 225 ? 6.395 -13.850 -20.527 1.00 87.12 225 ARG A C 1
ATOM 1724 O O . ARG A 1 225 ? 6.828 -13.184 -21.463 1.00 87.12 225 ARG A O 1
ATOM 1731 N N . ASN A 1 226 ? 6.802 -13.714 -19.267 1.00 91.00 226 ASN A N 1
ATOM 1732 C CA . ASN A 1 226 ? 7.672 -12.651 -18.772 1.00 91.00 226 ASN A CA 1
ATOM 1733 C C . ASN A 1 226 ? 8.962 -13.204 -18.151 1.00 91.00 226 ASN A C 1
ATOM 1735 O O . ASN A 1 226 ? 9.018 -14.375 -17.754 1.00 91.00 226 ASN A O 1
ATOM 1739 N N . GLY A 1 227 ? 9.982 -12.356 -18.029 1.00 89.44 227 GLY A N 1
ATOM 1740 C CA . GLY A 1 227 ? 11.159 -12.624 -17.210 1.00 89.44 227 GLY A CA 1
ATOM 1741 C C . GLY A 1 227 ? 10.754 -12.786 -15.745 1.00 89.44 227 GLY A C 1
ATOM 1742 O O . GLY A 1 227 ? 9.796 -12.162 -15.284 1.00 89.44 227 GLY A O 1
ATOM 1743 N N . LEU A 1 228 ? 11.460 -13.636 -14.995 1.00 90.56 228 LEU A N 1
ATOM 1744 C CA . LEU A 1 228 ? 11.041 -14.015 -13.639 1.00 90.56 228 LEU A CA 1
ATOM 1745 C C . LEU A 1 228 ? 10.973 -12.824 -12.668 1.00 90.56 228 LEU A C 1
ATOM 1747 O O . LEU A 1 228 ? 10.112 -12.755 -11.796 1.00 90.56 228 LEU A O 1
ATOM 1751 N N . PHE A 1 229 ? 11.881 -11.861 -12.813 1.00 92.75 229 PHE A N 1
ATOM 1752 C CA . PHE A 1 229 ? 11.834 -10.650 -12.003 1.00 92.75 229 PHE A CA 1
ATOM 1753 C C . PHE A 1 229 ? 10.618 -9.791 -12.366 1.00 92.75 229 PHE A C 1
ATOM 1755 O O . PHE A 1 229 ? 9.872 -9.373 -11.478 1.00 92.75 229 PHE A O 1
ATOM 1762 N N . THR A 1 230 ? 10.381 -9.566 -13.661 1.00 94.94 230 THR A N 1
ATOM 1763 C CA . THR A 1 230 ? 9.239 -8.777 -14.128 1.00 94.94 230 THR A CA 1
ATOM 1764 C C . THR A 1 230 ? 7.894 -9.432 -13.816 1.00 94.94 230 THR A C 1
ATOM 1766 O O . THR A 1 230 ? 6.972 -8.715 -13.432 1.00 94.94 230 THR A O 1
ATOM 1769 N N . SER A 1 231 ? 7.758 -10.761 -13.868 1.00 93.19 231 SER A N 1
ATOM 1770 C CA . SER A 1 231 ? 6.507 -11.439 -13.489 1.00 93.19 231 SER A CA 1
ATOM 1771 C C . SER A 1 231 ? 6.121 -11.153 -12.032 1.00 93.19 231 SER A C 1
ATOM 1773 O O . SER A 1 231 ? 4.976 -10.789 -11.745 1.00 93.19 231 SER A O 1
ATOM 1775 N N . TYR A 1 232 ? 7.081 -11.238 -11.107 1.00 94.00 232 TYR A N 1
ATOM 1776 C CA . TYR A 1 232 ? 6.849 -10.920 -9.700 1.00 94.00 232 TYR A CA 1
ATOM 1777 C C . TYR A 1 232 ? 6.705 -9.422 -9.450 1.00 94.00 232 TYR A C 1
ATOM 1779 O O . TYR A 1 232 ? 5.904 -9.016 -8.607 1.00 94.00 232 TYR A O 1
ATOM 1787 N N . LEU A 1 233 ? 7.411 -8.580 -10.203 1.00 95.88 233 LEU A N 1
ATOM 1788 C CA . LEU A 1 233 ? 7.204 -7.139 -10.142 1.00 95.88 233 LEU A CA 1
ATOM 1789 C C . LEU A 1 233 ? 5.764 -6.782 -10.539 1.00 95.88 233 LEU A C 1
ATOM 1791 O O . LEU A 1 233 ? 5.087 -6.087 -9.787 1.00 95.88 233 LEU A O 1
ATOM 1795 N N . LEU A 1 234 ? 5.259 -7.323 -11.652 1.00 94.31 234 LEU A N 1
ATOM 1796 C CA . LEU A 1 234 ? 3.880 -7.136 -12.117 1.00 94.31 234 LEU A CA 1
ATOM 1797 C C . LEU A 1 234 ? 2.844 -7.653 -11.108 1.00 94.31 234 LEU A C 1
ATOM 1799 O O . LEU A 1 234 ? 1.810 -7.012 -10.920 1.00 94.31 234 LEU A O 1
ATOM 1803 N N . LYS A 1 235 ? 3.131 -8.761 -10.410 1.00 89.88 235 LYS A N 1
ATOM 1804 C CA . LYS A 1 235 ? 2.283 -9.286 -9.325 1.00 89.88 235 LYS A CA 1
ATOM 1805 C C . LYS A 1 235 ? 2.097 -8.268 -8.196 1.00 89.88 235 LYS A C 1
ATOM 1807 O O . LYS A 1 235 ? 0.994 -8.151 -7.667 1.00 89.88 235 LYS A O 1
ATOM 1812 N N . TYR A 1 236 ? 3.152 -7.545 -7.812 1.00 86.56 236 TYR A N 1
ATOM 1813 C CA . TYR A 1 236 ? 3.118 -6.671 -6.635 1.00 86.56 236 TYR A CA 1
ATOM 1814 C C . TYR A 1 236 ? 2.925 -5.183 -6.939 1.00 86.56 236 TYR A C 1
ATOM 1816 O O . TYR A 1 236 ? 2.412 -4.480 -6.071 1.00 86.56 236 TYR A O 1
ATOM 1824 N N . ILE A 1 237 ? 3.261 -4.697 -8.136 1.00 91.25 237 ILE A N 1
ATOM 1825 C CA . ILE A 1 237 ? 3.229 -3.263 -8.488 1.00 91.25 237 ILE A CA 1
ATOM 1826 C C . ILE A 1 237 ? 1.829 -2.644 -8.402 1.00 91.25 237 ILE A C 1
ATOM 1828 O O . ILE A 1 237 ? 1.682 -1.465 -8.096 1.00 91.25 237 ILE A O 1
ATOM 1832 N N . ALA A 1 238 ? 0.792 -3.451 -8.632 1.00 81.94 238 ALA A N 1
ATOM 1833 C CA . ALA A 1 238 ? -0.599 -3.036 -8.508 1.00 81.94 238 ALA A CA 1
ATOM 1834 C C . ALA A 1 238 ? -1.146 -3.175 -7.075 1.00 81.94 238 ALA A C 1
ATOM 1836 O O . ALA A 1 238 ? -2.297 -2.811 -6.840 1.00 81.94 238 ALA A O 1
ATOM 1837 N N . THR A 1 239 ? -0.359 -3.686 -6.117 1.00 75.31 239 THR A N 1
ATOM 1838 C CA . THR A 1 239 ? -0.796 -3.804 -4.717 1.00 75.31 239 THR A CA 1
ATOM 1839 C C . THR A 1 239 ? -1.038 -2.402 -4.162 1.00 75.31 239 THR A C 1
ATOM 1841 O O . THR A 1 239 ? -0.102 -1.600 -4.137 1.00 75.31 239 THR A O 1
ATOM 1844 N N . PRO A 1 240 ? -2.261 -2.082 -3.716 1.00 66.69 240 PRO A N 1
ATOM 1845 C CA . PRO A 1 240 ? -2.551 -0.766 -3.172 1.00 66.69 240 PRO A CA 1
ATOM 1846 C C . PRO A 1 240 ? -1.675 -0.438 -1.959 1.00 66.69 240 PRO A C 1
ATOM 1848 O O . PRO A 1 240 ? -1.480 -1.283 -1.084 1.00 66.69 240 PRO A O 1
ATOM 1851 N N . ASN A 1 241 ? -1.157 0.791 -1.920 1.00 61.97 241 ASN A N 1
ATOM 1852 C CA . ASN A 1 241 ? -0.406 1.384 -0.807 1.00 61.97 241 ASN A CA 1
ATOM 1853 C C . ASN A 1 241 ? 0.778 0.555 -0.275 1.00 61.97 241 ASN A C 1
ATOM 1855 O O . ASN A 1 241 ? 1.222 0.740 0.858 1.00 61.97 241 ASN A O 1
ATOM 1859 N N . ILE A 1 242 ? 1.312 -0.377 -1.070 1.00 74.38 242 ILE A N 1
ATOM 1860 C CA . ILE A 1 242 ? 2.570 -1.019 -0.711 1.00 74.38 242 ILE A CA 1
ATOM 1861 C C . ILE A 1 242 ? 3.695 -0.013 -0.950 1.00 74.38 242 ILE A C 1
ATOM 1863 O O . ILE A 1 242 ? 3.830 0.521 -2.056 1.00 74.38 242 ILE A O 1
ATOM 1867 N N . ASP A 1 243 ? 4.483 0.255 0.087 1.00 81.75 243 ASP A N 1
ATOM 1868 C CA . ASP A 1 243 ? 5.738 0.980 -0.069 1.00 81.75 243 ASP A CA 1
ATOM 1869 C C . ASP A 1 243 ? 6.673 0.195 -1.006 1.00 81.75 243 ASP A C 1
ATOM 1871 O O . ASP A 1 243 ? 6.767 -1.035 -0.938 1.00 81.75 243 ASP A O 1
ATOM 1875 N N . VAL A 1 244 ? 7.360 0.902 -1.898 1.00 90.00 244 VAL A N 1
ATOM 1876 C CA . VAL A 1 244 ? 8.204 0.317 -2.940 1.00 90.00 244 VAL A CA 1
ATOM 1877 C C . VAL A 1 244 ? 9.347 -0.528 -2.379 1.00 90.00 244 VAL A C 1
ATOM 1879 O O . VAL A 1 244 ? 9.662 -1.569 -2.958 1.00 90.00 244 VAL A O 1
ATOM 1882 N N . ASP A 1 245 ? 9.937 -0.163 -1.238 1.00 85.31 245 ASP A N 1
ATOM 1883 C CA . ASP A 1 245 ? 10.996 -0.957 -0.615 1.00 85.31 245 ASP A CA 1
ATOM 1884 C C . ASP A 1 245 ? 10.424 -2.252 -0.008 1.00 85.31 245 ASP A C 1
ATOM 1886 O O . ASP A 1 245 ? 11.053 -3.315 -0.070 1.00 85.31 245 ASP A O 1
ATOM 1890 N N . VAL A 1 246 ? 9.192 -2.217 0.515 1.00 82.00 246 VAL A N 1
ATOM 1891 C CA . VAL A 1 246 ? 8.456 -3.427 0.928 1.00 82.00 246 VAL A CA 1
ATOM 1892 C C . VAL A 1 246 ? 8.077 -4.297 -0.269 1.00 82.00 246 VAL A C 1
ATOM 1894 O O . VAL A 1 246 ? 8.244 -5.517 -0.216 1.00 82.00 246 VAL A O 1
ATOM 1897 N N . MET A 1 247 ? 7.601 -3.685 -1.350 1.00 91.94 247 MET A N 1
ATOM 1898 C CA . MET A 1 247 ? 7.241 -4.360 -2.593 1.00 91.94 247 MET A CA 1
ATOM 1899 C C . MET A 1 247 ? 8.441 -5.109 -3.179 1.00 91.94 247 MET A C 1
ATOM 1901 O O . MET A 1 247 ? 8.349 -6.305 -3.442 1.00 91.94 247 MET A O 1
ATOM 1905 N N . LEU A 1 248 ? 9.588 -4.437 -3.313 1.00 93.38 248 LEU A N 1
ATOM 1906 C CA . LEU A 1 248 ? 10.815 -5.032 -3.847 1.00 93.38 248 LEU A CA 1
ATOM 1907 C C . LEU A 1 248 ? 11.377 -6.133 -2.945 1.00 93.38 248 LEU A C 1
ATOM 1909 O O . LEU A 1 248 ? 11.966 -7.087 -3.450 1.00 93.38 248 LEU A O 1
ATOM 1913 N N . ARG A 1 249 ? 11.164 -6.054 -1.624 1.00 86.69 249 ARG A N 1
ATOM 1914 C CA . ARG A 1 249 ? 11.492 -7.159 -0.712 1.00 86.69 249 ARG A CA 1
ATOM 1915 C C . ARG A 1 249 ? 10.659 -8.404 -1.018 1.00 86.69 249 ARG A C 1
ATOM 1917 O O . ARG A 1 249 ? 11.238 -9.471 -1.153 1.00 86.69 249 ARG A O 1
ATOM 1924 N N . ARG A 1 250 ? 9.343 -8.265 -1.221 1.00 86.75 250 ARG A N 1
ATOM 1925 C CA . ARG A 1 250 ? 8.471 -9.396 -1.599 1.00 86.75 250 ARG A CA 1
ATOM 1926 C C . ARG A 1 250 ? 8.835 -9.982 -2.961 1.00 86.75 250 ARG A C 1
ATOM 1928 O O . ARG A 1 250 ? 8.860 -11.197 -3.107 1.00 86.75 250 ARG A O 1
ATOM 1935 N N . VAL A 1 251 ? 9.160 -9.125 -3.934 1.00 93.19 251 VAL A N 1
ATOM 1936 C CA . VAL A 1 251 ? 9.682 -9.562 -5.241 1.00 93.19 251 VAL A CA 1
ATOM 1937 C C . VAL A 1 251 ? 10.960 -10.381 -5.055 1.00 93.19 251 VAL A C 1
ATOM 1939 O O . VAL A 1 251 ? 11.082 -11.456 -5.631 1.00 93.19 251 VAL A O 1
ATOM 1942 N N . ARG A 1 252 ? 11.905 -9.905 -4.232 1.00 92.75 252 ARG A N 1
ATOM 1943 C CA . ARG A 1 252 ? 13.138 -10.643 -3.929 1.00 92.75 252 ARG A CA 1
ATOM 1944 C C . ARG A 1 252 ? 12.842 -12.000 -3.302 1.00 92.75 252 ARG A C 1
ATOM 1946 O O . ARG A 1 252 ? 13.402 -12.980 -3.776 1.00 92.75 252 ARG A O 1
ATOM 1953 N N . ASP A 1 253 ? 12.008 -12.047 -2.269 1.00 88.50 253 ASP A N 1
ATOM 1954 C CA . ASP A 1 253 ? 11.706 -13.283 -1.542 1.00 88.50 253 ASP A CA 1
ATOM 1955 C C . ASP A 1 253 ? 11.125 -14.343 -2.490 1.00 88.50 253 ASP A C 1
ATOM 1957 O O . ASP A 1 253 ? 11.598 -15.477 -2.520 1.00 88.50 253 ASP A O 1
ATOM 1961 N N . ASP A 1 254 ? 10.169 -13.952 -3.334 1.00 89.81 254 ASP A N 1
ATOM 1962 C CA . ASP A 1 254 ? 9.550 -14.839 -4.319 1.00 89.81 254 ASP A CA 1
ATOM 1963 C C . ASP A 1 254 ? 10.553 -15.330 -5.385 1.00 89.81 254 ASP A C 1
ATOM 1965 O O . ASP A 1 254 ? 10.632 -16.531 -5.647 1.00 89.81 254 ASP A O 1
ATOM 1969 N N . VAL A 1 255 ? 11.386 -14.441 -5.946 1.00 90.94 255 VAL A N 1
ATOM 1970 C CA . VAL A 1 255 ? 12.418 -14.822 -6.934 1.00 90.94 255 VAL A CA 1
ATOM 1971 C C . VAL A 1 255 ? 13.472 -15.746 -6.313 1.00 90.94 255 VAL A C 1
ATOM 1973 O O . VAL A 1 255 ? 13.881 -16.732 -6.927 1.00 90.94 255 VAL A O 1
ATOM 1976 N N . VAL A 1 256 ? 13.922 -15.457 -5.092 1.00 89.88 256 VAL A N 1
ATOM 1977 C CA . VAL A 1 256 ? 14.904 -16.285 -4.379 1.00 89.88 256 VAL A CA 1
ATOM 1978 C C . VAL A 1 256 ? 14.344 -17.681 -4.116 1.00 89.88 256 VAL A C 1
ATOM 1980 O O . VAL A 1 256 ? 15.048 -18.670 -4.335 1.00 89.88 256 VAL A O 1
ATOM 1983 N N . ASN A 1 257 ? 13.082 -17.762 -3.694 1.00 89.00 257 ASN A N 1
ATOM 1984 C CA . ASN A 1 257 ? 12.407 -19.026 -3.430 1.00 89.00 257 ASN A CA 1
ATOM 1985 C C . ASN A 1 257 ? 12.222 -19.849 -4.711 1.00 89.00 257 ASN A C 1
ATOM 1987 O O . ASN A 1 257 ? 12.581 -21.024 -4.726 1.00 89.00 257 ASN A O 1
ATOM 1991 N N . GLU A 1 258 ? 11.724 -19.249 -5.799 1.00 89.56 258 GLU A N 1
ATOM 1992 C CA . GLU A 1 258 ? 11.496 -19.975 -7.058 1.00 89.56 258 GLU A CA 1
ATOM 1993 C C . GLU A 1 258 ? 12.809 -20.450 -7.698 1.00 89.56 258 GLU A C 1
ATOM 1995 O O . GLU A 1 258 ? 12.881 -21.541 -8.265 1.00 89.56 258 GLU A O 1
ATOM 2000 N N . THR A 1 259 ? 13.881 -19.667 -7.562 1.00 88.06 259 THR A N 1
ATOM 2001 C CA . THR A 1 259 ? 15.180 -19.993 -8.165 1.00 88.06 259 THR A CA 1
ATOM 2002 C C . THR A 1 259 ? 16.126 -20.773 -7.256 1.00 88.06 259 THR A C 1
ATOM 2004 O O . THR A 1 259 ? 17.260 -21.036 -7.655 1.00 88.06 259 THR A O 1
ATOM 2007 N N . ASN A 1 260 ? 15.705 -21.145 -6.043 1.00 88.00 260 ASN A N 1
ATOM 2008 C CA . ASN A 1 260 ? 16.572 -21.759 -5.031 1.00 88.00 260 ASN A CA 1
ATOM 2009 C C . ASN A 1 260 ? 17.877 -20.962 -4.807 1.00 88.00 260 ASN A C 1
ATOM 2011 O O . ASN A 1 260 ? 18.973 -21.523 -4.805 1.00 88.00 260 ASN A O 1
ATOM 2015 N N . ASN A 1 261 ? 17.758 -19.643 -4.618 1.00 86.38 261 ASN A N 1
ATOM 2016 C CA . ASN A 1 261 ? 18.855 -18.671 -4.473 1.00 86.38 261 ASN A CA 1
ATOM 2017 C C . ASN A 1 261 ? 19.734 -18.441 -5.720 1.00 86.38 261 ASN A C 1
ATOM 2019 O O . ASN A 1 261 ? 20.746 -17.743 -5.616 1.00 86.38 261 ASN A O 1
ATOM 2023 N N . TYR A 1 262 ? 19.394 -18.982 -6.894 1.00 84.19 262 TYR A N 1
ATOM 2024 C CA . TYR A 1 262 ? 20.183 -18.738 -8.109 1.00 84.19 262 TYR A CA 1
ATOM 2025 C C . TYR A 1 262 ? 20.104 -17.273 -8.570 1.00 84.19 262 TYR A C 1
ATOM 2027 O O . TYR A 1 262 ? 21.120 -16.690 -8.951 1.00 84.19 262 TYR A O 1
ATOM 2035 N N . GLN A 1 263 ? 18.919 -16.662 -8.488 1.00 86.62 263 GLN A N 1
ATOM 2036 C CA . GLN A 1 263 ? 18.698 -15.253 -8.800 1.00 86.62 263 GLN A CA 1
ATOM 2037 C C . GLN A 1 263 ? 18.286 -14.501 -7.533 1.00 86.62 263 GLN A C 1
ATOM 2039 O O . GLN A 1 263 ? 17.348 -14.887 -6.841 1.00 86.62 263 GLN A O 1
ATOM 2044 N N . VAL A 1 264 ? 18.983 -13.401 -7.235 1.00 89.56 264 VAL A N 1
ATOM 2045 C CA . VAL A 1 264 ? 18.718 -12.577 -6.047 1.00 89.56 264 VAL A CA 1
ATOM 2046 C C . VAL A 1 264 ? 18.529 -11.124 -6.480 1.00 89.56 264 VAL A C 1
ATOM 2048 O O . VAL A 1 264 ? 19.527 -10.436 -6.705 1.00 89.56 264 VAL A O 1
ATOM 2051 N N . PRO A 1 265 ? 17.285 -10.628 -6.614 1.00 91.31 265 PRO A N 1
ATOM 2052 C CA . PRO A 1 265 ? 17.038 -9.227 -6.930 1.00 91.31 265 PRO A CA 1
ATOM 2053 C C . PRO A 1 265 ? 17.677 -8.290 -5.905 1.00 91.31 265 PRO A C 1
ATOM 2055 O O . PRO A 1 265 ? 17.637 -8.531 -4.695 1.00 91.31 265 PRO A O 1
ATOM 2058 N N . TRP A 1 266 ? 18.245 -7.185 -6.372 1.00 88.00 266 TRP A N 1
ATOM 2059 C CA . TRP A 1 266 ? 18.955 -6.223 -5.529 1.00 88.00 266 TRP A CA 1
ATOM 2060 C C . TRP A 1 266 ? 18.368 -4.829 -5.704 1.00 88.00 266 TRP A C 1
ATOM 2062 O O . TRP A 1 266 ? 17.998 -4.457 -6.813 1.00 88.00 266 TRP A O 1
ATOM 2072 N N . ASN A 1 267 ? 18.279 -4.042 -4.633 1.00 88.50 267 ASN A N 1
ATOM 2073 C CA . ASN A 1 267 ? 17.842 -2.653 -4.731 1.00 88.50 267 ASN A CA 1
ATOM 2074 C C . ASN A 1 267 ? 18.671 -1.732 -3.834 1.00 88.50 267 ASN A C 1
ATOM 2076 O O . ASN A 1 267 ? 19.198 -2.156 -2.808 1.00 88.50 267 ASN A O 1
ATOM 2080 N N . SER A 1 268 ? 18.768 -0.471 -4.241 1.00 85.00 268 SER A N 1
ATOM 2081 C CA . SER A 1 268 ? 19.376 0.628 -3.495 1.00 85.00 268 SER A CA 1
ATOM 2082 C C . SER A 1 268 ? 18.394 1.795 -3.496 1.00 85.00 268 SER A C 1
ATOM 2084 O O . SER A 1 268 ? 17.903 2.177 -4.558 1.00 85.00 268 SER A O 1
ATOM 2086 N N . SER A 1 269 ? 18.061 2.325 -2.320 1.00 85.19 269 SER A N 1
ATOM 2087 C CA . SER A 1 269 ? 17.034 3.356 -2.153 1.00 85.19 269 SER A CA 1
ATOM 2088 C C . SER A 1 269 ? 17.559 4.500 -1.293 1.00 85.19 269 SER A C 1
ATOM 2090 O O . SER A 1 269 ? 18.169 4.294 -0.245 1.00 85.19 269 SER A O 1
ATOM 2092 N N . SER A 1 270 ? 17.306 5.721 -1.752 1.00 84.12 270 SER A N 1
ATOM 2093 C CA . SER A 1 270 ? 17.549 6.975 -1.031 1.00 84.12 270 SER A CA 1
ATOM 2094 C C . SER A 1 270 ? 16.345 7.915 -1.140 1.00 84.12 270 SER A C 1
ATOM 2096 O O . SER A 1 270 ? 16.488 9.145 -1.098 1.00 84.12 270 SER A O 1
ATOM 2098 N N . LEU A 1 271 ? 15.160 7.336 -1.362 1.00 81.00 271 LEU A N 1
ATOM 2099 C CA . LEU A 1 271 ? 13.904 8.071 -1.412 1.00 81.00 271 LEU A CA 1
ATOM 2100 C C . LEU A 1 271 ? 13.701 8.828 -0.095 1.00 81.00 271 LEU A C 1
ATOM 2102 O O . LEU A 1 271 ? 14.005 8.332 0.986 1.00 81.00 271 LEU A O 1
ATOM 2106 N N . ARG A 1 272 ? 13.228 10.073 -0.192 1.00 73.56 272 ARG A N 1
ATOM 2107 C CA . ARG A 1 272 ? 12.995 10.936 0.981 1.00 73.56 272 ARG A CA 1
ATOM 2108 C C . ARG A 1 272 ? 11.632 10.700 1.628 1.00 73.56 272 ARG A C 1
ATOM 2110 O O . ARG A 1 272 ? 11.390 11.188 2.726 1.00 73.56 272 ARG A O 1
ATOM 2117 N N . GLN A 1 273 ? 10.741 10.034 0.907 1.00 68.75 273 GLN A N 1
ATOM 2118 C CA . GLN A 1 273 ? 9.361 9.758 1.273 1.00 68.75 273 GLN A CA 1
ATOM 2119 C C . GLN A 1 273 ? 9.026 8.349 0.789 1.00 68.75 273 GLN A C 1
ATOM 2121 O O . GLN A 1 273 ? 9.627 7.879 -0.182 1.00 68.75 273 GLN A O 1
ATOM 2126 N N . GLU A 1 274 ? 8.075 7.704 1.457 1.00 72.00 274 GLU A N 1
ATOM 2127 C CA . GLU A 1 274 ? 7.511 6.439 0.989 1.00 72.00 274 GLU A CA 1
ATOM 2128 C C . GLU A 1 274 ? 6.885 6.642 -0.395 1.00 72.00 274 GLU A C 1
ATOM 2130 O O . GLU A 1 274 ? 6.274 7.676 -0.684 1.00 72.00 274 GLU A O 1
ATOM 2135 N N . PHE A 1 275 ? 7.072 5.664 -1.277 1.00 83.31 275 PHE A N 1
ATOM 2136 C CA . PHE A 1 275 ? 6.533 5.708 -2.631 1.00 83.31 275 PHE A CA 1
ATOM 2137 C C . PHE A 1 275 ? 5.726 4.446 -2.896 1.00 83.31 275 PHE A C 1
ATOM 2139 O O . PHE A 1 275 ? 6.242 3.339 -2.769 1.00 83.31 275 PHE A O 1
ATOM 2146 N N . SER A 1 276 ? 4.477 4.620 -3.331 1.00 84.31 276 SER A N 1
ATOM 2147 C CA . SER A 1 276 ? 3.644 3.530 -3.827 1.00 84.31 276 SER A CA 1
ATOM 2148 C C . SER A 1 276 ? 3.293 3.743 -5.296 1.00 84.31 276 SER A C 1
ATOM 2150 O O . SER A 1 276 ? 2.896 4.836 -5.723 1.00 84.31 276 SER A O 1
ATOM 2152 N N . PHE A 1 277 ? 3.421 2.670 -6.075 1.00 87.44 277 PHE A N 1
ATOM 2153 C CA . PHE A 1 277 ? 3.013 2.632 -7.476 1.00 87.44 277 PHE A CA 1
ATOM 2154 C C . PHE A 1 277 ? 1.503 2.773 -7.632 1.00 87.44 277 PHE A C 1
ATOM 2156 O O . PHE A 1 277 ? 1.049 3.521 -8.498 1.00 87.44 277 PHE A O 1
ATOM 2163 N N . ASN A 1 278 ? 0.746 2.122 -6.752 1.00 81.69 278 ASN A N 1
ATOM 2164 C CA . ASN A 1 278 ? -0.700 2.226 -6.656 1.00 81.69 278 ASN A CA 1
ATOM 2165 C C . ASN A 1 278 ? -1.076 2.944 -5.347 1.00 81.69 278 ASN A C 1
ATOM 2167 O O . ASN A 1 278 ? -1.504 2.284 -4.393 1.00 81.69 278 ASN A O 1
ATOM 2171 N N . PRO A 1 279 ? -0.852 4.271 -5.238 1.00 66.81 279 PRO A N 1
ATOM 2172 C CA . PRO A 1 279 ? -1.345 5.001 -4.082 1.00 66.81 279 PRO A CA 1
ATOM 2173 C C . PRO A 1 279 ? -2.874 4.962 -4.124 1.00 66.81 279 PRO A C 1
ATOM 2175 O O . PRO A 1 279 ? -3.475 5.083 -5.193 1.00 66.81 279 PRO A O 1
ATOM 2178 N N . PHE A 1 280 ? -3.514 4.798 -2.973 1.00 51.69 280 PHE A N 1
ATOM 2179 C CA . PHE A 1 280 ? -4.966 4.905 -2.921 1.00 51.69 280 PHE A CA 1
ATOM 2180 C C . PHE A 1 280 ? -5.401 6.301 -3.384 1.00 51.69 280 PHE A C 1
ATOM 2182 O O . PHE A 1 280 ? -4.903 7.308 -2.883 1.00 51.69 280 PHE A O 1
ATOM 2189 N N . ASN A 1 281 ? -6.332 6.356 -4.338 1.00 43.22 281 ASN A N 1
ATOM 2190 C CA . ASN A 1 281 ? -7.047 7.584 -4.659 1.00 43.22 281 ASN A CA 1
ATOM 2191 C C . ASN A 1 281 ? -8.180 7.728 -3.632 1.00 43.22 281 ASN A C 1
ATOM 2193 O O . ASN A 1 281 ? -8.960 6.796 -3.449 1.00 43.22 281 ASN A O 1
ATOM 2197 N N . TRP A 1 282 ? -8.252 8.859 -2.935 1.00 45.75 282 TRP A N 1
ATOM 2198 C CA . TRP A 1 282 ? -9.104 9.089 -1.753 1.00 45.75 282 TRP A CA 1
ATOM 2199 C C . TRP A 1 282 ? -10.607 9.230 -2.058 1.00 45.75 282 TRP A C 1
ATOM 2201 O O . TRP A 1 282 ? -11.354 9.788 -1.256 1.00 45.75 282 TRP A O 1
ATOM 2211 N N . GLU A 1 283 ? -11.078 8.744 -3.205 1.00 42.31 283 GLU A N 1
ATOM 2212 C CA . GLU A 1 283 ? -12.503 8.756 -3.523 1.00 42.31 283 GLU A CA 1
ATOM 2213 C C . GLU A 1 283 ? -13.203 7.549 -2.881 1.00 42.31 283 GLU A C 1
ATOM 2215 O O . GLU A 1 283 ? -13.216 6.446 -3.417 1.00 42.31 283 GLU A O 1
ATOM 2220 N N . GLN A 1 284 ? -13.755 7.809 -1.690 1.00 49.16 284 GLN A N 1
ATOM 2221 C CA . GLN A 1 284 ? -14.896 7.140 -1.050 1.00 49.16 284 GLN A CA 1
ATOM 2222 C C . GLN A 1 284 ? -14.916 5.604 -1.144 1.00 49.16 284 GLN A C 1
ATOM 2224 O O . GLN A 1 284 ? -15.638 5.011 -1.947 1.00 49.16 284 GLN A O 1
ATOM 2229 N N . GLY A 1 285 ? -14.177 4.945 -0.245 1.00 53.12 285 GLY A N 1
ATOM 2230 C CA . GLY A 1 285 ? -14.474 3.554 0.086 1.00 53.12 285 GLY A CA 1
ATOM 2231 C C . GLY A 1 285 ? -15.904 3.451 0.618 1.00 53.12 285 GLY A C 1
ATOM 2232 O O . GLY A 1 285 ? -16.277 4.206 1.509 1.00 53.12 285 GLY A O 1
ATOM 2233 N N . ASN A 1 286 ? -16.697 2.535 0.066 1.00 66.56 286 ASN A N 1
ATOM 2234 C CA . ASN A 1 286 ? -17.938 2.089 0.683 1.00 66.56 286 ASN A CA 1
ATOM 2235 C C . ASN A 1 286 ? -17.703 0.711 1.307 1.00 66.56 286 ASN A C 1
ATOM 2237 O O . ASN A 1 286 ? -16.888 -0.061 0.801 1.00 66.56 286 ASN A O 1
ATOM 2241 N N . GLY A 1 287 ? -18.418 0.372 2.373 1.00 77.81 287 GLY A N 1
ATOM 2242 C CA . GLY A 1 287 ? -18.382 -0.969 2.956 1.00 77.81 287 GLY A CA 1
ATOM 2243 C C . GLY A 1 287 ? -18.199 -0.967 4.465 1.00 77.81 287 GLY A C 1
ATOM 2244 O O . GLY A 1 287 ? -18.449 0.028 5.145 1.00 77.81 287 GLY A O 1
ATOM 2245 N N . GLN A 1 288 ? -17.786 -2.114 4.997 1.00 85.81 288 GLN A N 1
ATOM 2246 C CA . GLN A 1 288 ? -17.789 -2.373 6.429 1.00 85.81 288 GLN A CA 1
ATOM 2247 C C . GLN A 1 288 ? -16.451 -2.939 6.905 1.00 85.81 288 GLN A C 1
ATOM 2249 O O . GLN A 1 288 ? -15.860 -3.795 6.251 1.00 85.81 288 GLN A O 1
ATOM 2254 N N . VAL A 1 289 ? -16.006 -2.503 8.082 1.00 90.50 289 VAL A N 1
ATOM 2255 C CA . VAL A 1 289 ? -14.917 -3.138 8.830 1.00 90.50 289 VAL A CA 1
ATOM 2256 C C . VAL A 1 289 ? -15.443 -3.555 10.192 1.00 90.50 289 VAL A C 1
ATOM 2258 O O . VAL A 1 289 ? -15.991 -2.734 10.923 1.00 90.50 289 VAL A O 1
ATOM 2261 N N . ILE A 1 290 ? -15.242 -4.819 10.553 1.00 90.56 290 ILE A N 1
ATOM 2262 C CA . ILE A 1 290 ? -15.515 -5.330 11.896 1.00 90.56 290 ILE A CA 1
ATOM 2263 C C . ILE A 1 290 ? -14.183 -5.692 12.536 1.00 90.56 290 ILE A C 1
ATOM 2265 O O . ILE A 1 290 ? -13.430 -6.503 11.998 1.00 90.56 290 ILE A O 1
ATOM 2269 N N . ILE A 1 291 ? -13.892 -5.086 13.678 1.00 94.44 291 ILE A N 1
ATOM 2270 C CA . ILE A 1 291 ? -12.632 -5.183 14.404 1.00 94.44 291 ILE A CA 1
ATOM 2271 C C . ILE A 1 291 ? -12.917 -5.826 15.755 1.00 94.44 291 ILE A C 1
ATOM 2273 O O . ILE A 1 291 ? -13.766 -5.365 16.513 1.00 94.44 291 ILE A O 1
ATOM 2277 N N . TYR A 1 292 ? -12.174 -6.877 16.065 1.00 91.06 292 TYR A N 1
ATOM 2278 C CA . TYR A 1 292 ? -12.244 -7.613 17.314 1.00 91.06 292 TYR A CA 1
ATOM 2279 C C . TYR A 1 292 ? -10.933 -7.447 18.080 1.00 91.06 292 TYR A C 1
ATOM 2281 O O . TYR A 1 292 ? -9.845 -7.599 17.511 1.00 91.06 292 TYR A O 1
ATOM 2289 N N . SER A 1 293 ? -11.025 -7.192 19.384 1.00 89.75 293 SER A N 1
ATOM 2290 C CA . SER A 1 293 ? -9.850 -7.039 20.248 1.00 89.75 293 SER A CA 1
ATOM 2291 C C . SER A 1 293 ? -9.001 -8.310 20.371 1.00 89.75 293 SER A C 1
ATOM 2293 O O . SER A 1 293 ? -7.820 -8.222 20.710 1.00 89.75 293 SER A O 1
ATOM 2295 N N . THR A 1 294 ? -9.550 -9.484 20.038 1.00 83.12 294 THR A N 1
ATOM 2296 C CA . THR A 1 294 ? -8.841 -10.772 20.007 1.00 83.12 294 THR A CA 1
ATOM 2297 C C . THR A 1 294 ? -9.414 -11.727 18.946 1.00 83.12 294 THR A C 1
ATOM 2299 O O . THR A 1 294 ? -10.467 -11.464 18.357 1.00 83.12 294 THR A O 1
ATOM 2302 N N . ALA A 1 295 ? -8.726 -12.842 18.695 1.00 73.88 295 ALA A N 1
ATOM 2303 C CA . ALA A 1 295 ? -9.127 -13.865 17.732 1.00 73.88 295 ALA A CA 1
ATOM 2304 C C . ALA A 1 295 ? -10.384 -14.642 18.182 1.00 73.88 295 ALA A C 1
ATOM 2306 O O . ALA A 1 295 ? -10.757 -14.662 19.356 1.00 73.88 295 ALA A O 1
ATOM 2307 N N . LEU A 1 296 ? -11.057 -15.302 17.234 1.00 65.44 296 LEU A N 1
ATOM 2308 C CA . LEU A 1 296 ? -12.178 -16.208 17.521 1.00 65.44 296 LEU A CA 1
ATOM 2309 C C . LEU A 1 296 ? -11.758 -17.306 18.511 1.00 65.44 296 LEU A C 1
ATOM 2311 O O . LEU A 1 296 ? -10.720 -17.934 18.332 1.00 65.44 296 LEU A O 1
ATOM 2315 N N . GLY A 1 297 ? -12.575 -17.528 19.543 1.00 63.38 297 GLY A N 1
ATOM 2316 C CA . GLY A 1 297 ? -12.311 -18.521 20.591 1.00 63.38 297 GLY A CA 1
ATOM 2317 C C . GLY A 1 297 ? -11.299 -18.100 21.665 1.00 63.38 297 GLY A C 1
ATOM 2318 O O . GLY A 1 297 ? -11.095 -18.857 22.609 1.00 63.38 297 GLY A O 1
ATOM 2319 N N . SER A 1 298 ? -10.700 -16.911 21.558 1.00 70.06 298 SER A N 1
ATOM 2320 C CA . SER A 1 298 ? -9.785 -16.367 22.566 1.00 70.06 298 SER A CA 1
ATOM 2321 C C . SER A 1 298 ? -10.471 -15.328 23.453 1.00 70.06 298 SER A C 1
ATOM 2323 O O . SER A 1 298 ? -11.408 -14.648 23.032 1.00 70.06 298 SER A O 1
ATOM 2325 N N . VAL A 1 299 ? -9.958 -15.172 24.672 1.00 74.50 299 VAL A N 1
ATOM 2326 C CA . VAL A 1 299 ? -10.380 -14.139 25.626 1.00 74.50 299 VAL A CA 1
ATOM 2327 C C . VAL A 1 299 ? -9.510 -12.895 25.438 1.00 74.50 299 VAL A C 1
ATOM 2329 O O . VAL A 1 299 ? -8.301 -12.996 25.217 1.00 74.50 299 VAL A O 1
ATOM 2332 N N . ALA A 1 300 ? -10.126 -11.715 25.465 1.00 77.06 300 ALA A N 1
ATOM 2333 C CA . ALA A 1 300 ? -9.406 -10.446 25.457 1.00 77.06 300 ALA A CA 1
ATOM 2334 C C . ALA A 1 300 ? -9.000 -10.093 26.893 1.00 77.06 300 ALA A C 1
ATOM 2336 O O . ALA A 1 300 ? -9.790 -10.254 27.819 1.00 77.06 300 ALA A O 1
ATOM 2337 N N . SER A 1 301 ? -7.768 -9.630 27.089 1.00 77.38 301 SER A N 1
ATOM 2338 C CA . SER A 1 301 ? -7.298 -9.211 28.406 1.00 77.38 301 SER A CA 1
ATOM 2339 C C . SER A 1 301 ? -7.825 -7.818 28.733 1.00 77.38 301 SER A C 1
ATOM 2341 O O . SER A 1 301 ? -7.687 -6.908 27.922 1.00 77.38 301 SER A O 1
ATOM 2343 N N . ASP A 1 302 ? -8.331 -7.622 29.950 1.00 75.44 302 ASP A N 1
ATOM 2344 C CA . ASP A 1 302 ? -8.680 -6.286 30.458 1.00 75.44 302 ASP A CA 1
ATOM 2345 C C . ASP A 1 302 ? -7.422 -5.448 30.780 1.00 75.44 302 ASP A C 1
ATOM 2347 O O . ASP A 1 302 ? -7.483 -4.232 30.926 1.00 75.44 30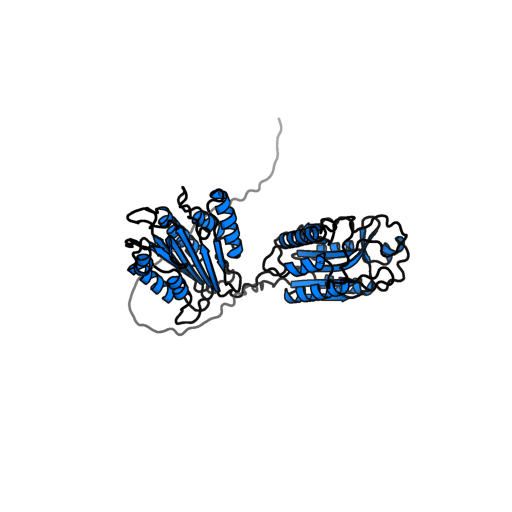2 ASP A O 1
ATOM 2351 N N . GLY A 1 303 ? -6.241 -6.079 30.843 1.00 77.44 303 GLY A N 1
ATOM 2352 C CA . GLY A 1 303 ? -4.975 -5.422 31.167 1.00 77.44 303 GLY A CA 1
ATOM 2353 C C . GLY A 1 303 ? -4.835 -5.038 32.647 1.00 77.44 303 GLY A C 1
ATOM 2354 O O . GLY A 1 303 ? -5.690 -5.310 33.482 1.00 77.44 303 GLY A O 1
ATOM 2355 N N . LYS A 1 304 ? -3.692 -4.432 32.996 1.00 78.44 304 LYS A N 1
ATOM 2356 C CA . LYS A 1 304 ? -3.415 -3.894 34.350 1.00 78.44 304 LYS A CA 1
ATOM 2357 C C . LYS A 1 304 ? -3.415 -2.363 34.398 1.00 78.44 304 LYS A C 1
ATOM 2359 O O . LYS A 1 304 ? -3.228 -1.782 35.464 1.00 78.44 304 LYS A O 1
ATOM 2364 N N . GLY A 1 305 ? -3.513 -1.725 33.233 1.00 84.69 305 GLY A N 1
ATOM 2365 C CA . GLY A 1 305 ? -3.487 -0.276 33.081 1.00 84.69 305 GLY A CA 1
ATOM 2366 C C . GLY A 1 305 ? -4.875 0.343 33.209 1.00 84.69 305 GLY A C 1
ATOM 2367 O O . GLY A 1 305 ? -5.835 -0.324 33.578 1.00 84.69 305 GLY A O 1
ATOM 2368 N N . ARG A 1 306 ? -4.963 1.634 32.869 1.00 90.44 306 ARG A N 1
ATOM 2369 C CA . ARG A 1 306 ? -6.234 2.368 32.775 1.00 90.44 306 ARG A CA 1
ATOM 2370 C C . ARG A 1 306 ? -7.154 1.801 31.689 1.00 90.44 306 ARG A C 1
ATOM 2372 O O . ARG A 1 306 ? -8.367 1.822 31.870 1.00 90.44 306 ARG A O 1
ATOM 2379 N N . ASN A 1 307 ? -6.562 1.366 30.581 1.00 93.69 307 ASN A N 1
ATOM 2380 C CA . ASN A 1 307 ? -7.250 0.870 29.400 1.00 93.69 307 ASN A CA 1
ATOM 2381 C C . ASN A 1 307 ? -6.869 -0.583 29.123 1.00 93.69 307 ASN A C 1
ATOM 2383 O O . ASN A 1 307 ? -5.769 -1.009 29.507 1.00 93.69 307 ASN A O 1
ATOM 2387 N N . SER A 1 308 ? -7.730 -1.303 28.401 1.00 92.81 308 SER A N 1
ATOM 2388 C CA . SER A 1 308 ? -7.379 -2.616 27.856 1.00 92.81 308 SER A CA 1
ATOM 2389 C C . SER A 1 308 ? -6.147 -2.507 26.935 1.00 92.81 308 SER A C 1
ATOM 2391 O O . SER A 1 308 ? -5.904 -1.447 26.336 1.00 92.81 308 SER A O 1
ATOM 2393 N N . PRO A 1 309 ? -5.343 -3.577 26.759 1.00 93.75 309 PRO A N 1
ATOM 2394 C CA . PRO A 1 309 ? -4.224 -3.563 25.819 1.00 93.75 309 PRO A CA 1
ATOM 2395 C C . PRO A 1 309 ? -4.673 -3.202 24.400 1.00 93.75 309 PRO A C 1
ATOM 2397 O O . PRO A 1 309 ? -3.953 -2.510 23.679 1.00 93.75 309 PRO A O 1
ATOM 2400 N N . PHE A 1 310 ? -5.873 -3.624 23.989 1.00 95.12 310 PHE A N 1
ATOM 2401 C CA . PHE A 1 310 ? -6.411 -3.270 22.681 1.00 95.12 310 PHE A CA 1
ATOM 2402 C C . PHE A 1 310 ? -6.760 -1.785 22.588 1.00 95.12 310 PHE A C 1
ATOM 2404 O O . PHE A 1 310 ? -6.250 -1.119 21.687 1.00 95.12 310 PHE A O 1
ATOM 2411 N N . ALA A 1 311 ? -7.552 -1.250 23.520 1.00 95.94 311 ALA A N 1
ATOM 2412 C CA . ALA A 1 311 ? -7.945 0.157 23.525 1.00 95.94 311 ALA A CA 1
ATOM 2413 C C . ALA A 1 311 ? -6.732 1.092 23.630 1.00 95.94 311 ALA A C 1
ATOM 2415 O O . ALA A 1 311 ? -6.610 2.034 22.848 1.00 95.94 311 ALA A O 1
ATOM 2416 N N . SER A 1 312 ? -5.779 0.789 24.518 1.00 95.81 312 SER A N 1
ATOM 2417 C CA . SER A 1 312 ? -4.524 1.539 24.673 1.00 95.81 312 SER A CA 1
ATOM 2418 C C . SER A 1 312 ? -3.740 1.632 23.356 1.00 95.81 312 SER A C 1
ATOM 2420 O O . SER A 1 312 ? -3.327 2.715 22.925 1.00 95.81 312 SER A O 1
ATOM 2422 N N . ASN A 1 313 ? -3.574 0.502 22.661 1.00 96.88 313 ASN A N 1
ATOM 2423 C CA . ASN A 1 313 ? -2.859 0.481 21.388 1.00 96.88 313 ASN A CA 1
ATOM 2424 C C . ASN A 1 313 ? -3.682 1.092 20.248 1.00 96.88 313 ASN A C 1
ATOM 2426 O O . ASN A 1 313 ? -3.108 1.765 19.395 1.00 96.88 313 ASN A O 1
ATOM 2430 N N . LEU A 1 314 ? -5.007 0.937 20.235 1.00 97.00 314 LEU A N 1
ATOM 2431 C CA . LEU A 1 314 ? -5.867 1.614 19.267 1.00 97.00 314 LEU A CA 1
ATOM 2432 C C . LEU A 1 314 ? -5.753 3.136 19.410 1.00 97.00 314 LEU A C 1
ATOM 2434 O O . LEU A 1 314 ? -5.479 3.809 18.422 1.00 97.00 314 LEU A O 1
ATOM 2438 N N . LEU A 1 315 ? -5.843 3.677 20.626 1.00 96.81 315 LEU A N 1
ATOM 2439 C CA . LEU A 1 315 ? -5.689 5.111 20.907 1.00 96.81 315 LEU A CA 1
ATOM 2440 C C . LEU A 1 315 ? -4.351 5.678 20.418 1.00 96.81 315 LEU A C 1
ATOM 2442 O O . LEU A 1 315 ? -4.291 6.813 19.940 1.00 96.81 315 LEU A O 1
ATOM 2446 N N . LYS A 1 316 ? -3.280 4.882 20.495 1.00 94.69 316 LYS A N 1
ATOM 2447 C CA . LYS A 1 316 ? -1.949 5.260 20.006 1.00 94.69 316 LYS A CA 1
ATOM 2448 C C . LYS A 1 316 ? -1.899 5.438 18.487 1.00 94.69 316 LYS A C 1
ATOM 2450 O O . LYS A 1 316 ? -1.162 6.300 18.011 1.00 94.69 316 LYS A O 1
ATOM 2455 N N . TYR A 1 317 ? -2.644 4.628 17.732 1.00 94.31 317 TYR A N 1
ATOM 2456 C CA . TYR A 1 317 ? -2.550 4.585 16.269 1.00 94.31 317 TYR A CA 1
ATOM 2457 C C . TYR A 1 317 ? -3.762 5.179 15.538 1.00 94.31 317 TYR A C 1
ATOM 2459 O O . TYR A 1 317 ? -3.625 5.545 14.378 1.00 94.31 317 TYR A O 1
ATOM 2467 N N . ILE A 1 318 ? -4.917 5.354 16.188 1.00 92.56 318 ILE A N 1
ATOM 2468 C CA . ILE A 1 318 ? -6.154 5.845 15.550 1.00 92.56 318 ILE A CA 1
ATOM 2469 C C . ILE A 1 318 ? -6.018 7.270 14.991 1.00 92.56 318 ILE A C 1
ATOM 2471 O O . ILE A 1 318 ? -6.733 7.652 14.073 1.00 92.56 318 ILE A O 1
ATOM 2475 N N . LYS A 1 319 ? -5.072 8.060 15.512 1.00 88.06 319 LYS A N 1
ATOM 2476 C CA . LYS A 1 319 ? -4.778 9.418 15.027 1.00 88.06 319 LYS A CA 1
ATOM 2477 C C . LYS A 1 319 ? -3.719 9.457 13.927 1.00 88.06 319 LYS A C 1
ATOM 2479 O O . LYS A 1 319 ? -3.427 10.532 13.407 1.00 88.06 319 LYS A O 1
ATOM 2484 N N . VAL A 1 320 ? -3.111 8.323 13.590 1.00 83.00 320 VAL A N 1
ATOM 2485 C CA . VAL A 1 320 ? -2.139 8.251 12.500 1.00 83.00 320 VAL A CA 1
ATOM 2486 C C . VAL A 1 320 ? -2.902 8.441 11.180 1.00 83.00 320 VAL A C 1
ATOM 2488 O O . VAL A 1 320 ? -3.906 7.757 10.981 1.00 83.00 320 VAL A O 1
ATOM 2491 N N . PRO A 1 321 ? -2.475 9.364 10.296 1.00 79.06 321 PRO A N 1
ATOM 2492 C CA . PRO A 1 321 ? -3.161 9.672 9.038 1.00 79.06 321 PRO A CA 1
ATOM 2493 C C . PRO A 1 321 ? -2.880 8.606 7.967 1.00 79.06 321 PRO A C 1
ATOM 2495 O O . PRO A 1 321 ? -2.440 8.908 6.864 1.00 79.06 321 PRO 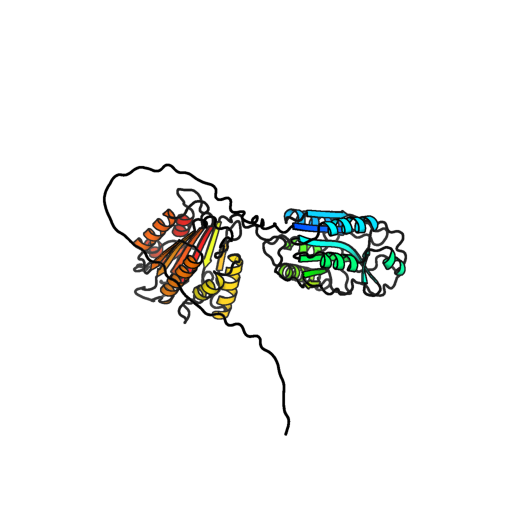A O 1
ATOM 2498 N N . GLU A 1 322 ? -3.105 7.346 8.326 1.00 79.06 322 GLU A N 1
ATOM 2499 C CA . GLU A 1 322 ? -2.892 6.166 7.493 1.00 79.06 322 GLU A CA 1
ATOM 2500 C C . GLU A 1 322 ? -4.200 5.398 7.319 1.00 79.06 322 GLU A C 1
ATOM 2502 O O . GLU A 1 322 ? -5.187 5.646 8.025 1.00 79.06 322 GLU A O 1
ATOM 2507 N N . ASP A 1 323 ? -4.194 4.454 6.380 1.00 78.81 323 ASP A N 1
ATOM 2508 C CA . ASP A 1 323 ? -5.308 3.536 6.167 1.00 78.81 323 ASP A CA 1
ATOM 2509 C C . ASP A 1 323 ? -5.608 2.693 7.420 1.00 78.81 323 ASP A C 1
ATOM 2511 O O . ASP A 1 323 ? -4.709 2.275 8.159 1.00 78.81 323 ASP A O 1
ATOM 2515 N N . ILE A 1 324 ? -6.887 2.414 7.653 1.00 88.19 324 ILE A N 1
ATOM 2516 C CA . ILE A 1 324 ? -7.367 1.667 8.808 1.00 88.19 324 ILE A CA 1
ATOM 2517 C C . ILE A 1 324 ? -6.740 0.281 8.882 1.00 88.19 324 ILE A C 1
ATOM 2519 O O . ILE A 1 324 ? -6.383 -0.145 9.974 1.00 88.19 324 ILE A O 1
ATOM 2523 N N . GLU A 1 325 ? -6.510 -0.413 7.769 1.00 85.50 325 GLU A N 1
ATOM 2524 C CA . GLU A 1 325 ? -5.884 -1.735 7.805 1.00 85.50 325 GLU A CA 1
ATOM 2525 C C . GLU A 1 325 ? -4.394 -1.649 8.165 1.00 85.50 325 GLU A C 1
ATOM 2527 O O . GLU A 1 325 ? -3.868 -2.514 8.878 1.00 85.50 325 GLU A O 1
ATOM 2532 N N . PHE A 1 326 ? -3.711 -0.570 7.767 1.00 83.50 326 PHE A N 1
ATOM 2533 C CA . PHE A 1 326 ? -2.360 -0.278 8.248 1.00 83.50 326 PHE A CA 1
ATOM 2534 C C . PHE A 1 326 ? -2.358 -0.019 9.759 1.00 83.50 326 PHE A C 1
ATOM 2536 O O . PHE A 1 326 ? -1.564 -0.626 10.488 1.00 83.50 326 PHE A O 1
ATOM 2543 N N . VAL A 1 327 ? -3.264 0.840 10.236 1.00 89.19 327 VAL A N 1
ATOM 2544 C CA . VAL A 1 327 ? -3.445 1.145 11.662 1.00 89.19 327 VAL A CA 1
ATOM 2545 C C . VAL A 1 327 ? -3.713 -0.141 12.445 1.00 89.19 327 VAL A C 1
ATOM 2547 O O . VAL A 1 327 ? -3.019 -0.417 13.423 1.00 89.19 327 VAL A O 1
ATOM 2550 N N . LEU A 1 328 ? -4.632 -0.990 11.982 1.00 93.69 328 LEU A N 1
ATOM 2551 C CA . LEU A 1 328 ? -4.995 -2.251 12.632 1.00 93.69 328 LEU A CA 1
ATOM 2552 C C . LEU A 1 328 ? -3.846 -3.256 12.670 1.00 93.69 328 LEU A C 1
ATOM 2554 O O . LEU A 1 328 ? -3.673 -3.954 13.672 1.00 93.69 328 LEU A O 1
ATOM 2558 N N . ARG A 1 329 ? -3.002 -3.303 11.636 1.00 91.25 329 ARG A N 1
ATOM 2559 C CA . ARG A 1 329 ? -1.775 -4.107 11.674 1.00 91.25 329 ARG A CA 1
ATOM 2560 C C . ARG A 1 329 ? -0.810 -3.605 12.750 1.00 91.25 329 ARG A C 1
ATOM 2562 O O . ARG A 1 329 ? -0.246 -4.425 13.471 1.00 91.25 329 ARG A O 1
ATOM 2569 N N . LYS A 1 330 ? -0.646 -2.287 12.909 1.00 93.25 330 LYS A N 1
ATOM 2570 C CA . LYS A 1 330 ? 0.187 -1.698 13.977 1.00 93.25 330 LYS A CA 1
ATOM 2571 C C . LYS A 1 330 ? -0.382 -1.917 15.374 1.00 93.25 330 LYS A C 1
ATOM 2573 O O . LYS A 1 330 ? 0.384 -2.215 16.297 1.00 93.25 330 LYS A O 1
ATOM 2578 N N . VAL A 1 331 ? -1.705 -1.853 15.515 1.00 95.81 331 VAL A N 1
ATOM 2579 C CA . VAL A 1 331 ? -2.409 -2.232 16.745 1.00 95.81 331 VAL A CA 1
ATOM 2580 C C . VAL A 1 331 ? -2.142 -3.703 17.060 1.00 95.81 331 VAL A C 1
ATOM 2582 O O . VAL A 1 331 ? -1.660 -3.998 18.149 1.00 95.81 331 VAL A O 1
ATOM 2585 N N . ARG A 1 332 ? -2.342 -4.621 16.103 1.00 94.12 332 ARG A N 1
ATOM 2586 C CA . ARG A 1 332 ? -2.057 -6.055 16.282 1.00 94.12 332 ARG A CA 1
ATOM 2587 C C . ARG A 1 332 ? -0.607 -6.301 16.693 1.00 94.12 332 ARG A C 1
ATOM 2589 O O . ARG A 1 332 ? -0.388 -6.973 17.692 1.00 94.12 332 ARG A O 1
ATOM 2596 N N . GLU A 1 333 ? 0.366 -5.754 15.959 1.00 90.62 333 GLU A N 1
ATOM 2597 C CA . GLU A 1 333 ? 1.800 -5.887 16.270 1.00 90.62 333 GLU A CA 1
ATOM 2598 C C . GLU A 1 333 ? 2.100 -5.482 17.726 1.00 90.62 333 GLU A C 1
ATOM 2600 O O . GLU A 1 333 ? 2.852 -6.163 18.425 1.00 90.62 333 GLU A O 1
ATOM 2605 N N . SER A 1 334 ? 1.483 -4.397 18.202 1.00 93.25 334 SER A N 1
ATOM 2606 C CA . SER A 1 334 ? 1.728 -3.865 19.547 1.00 93.25 334 SER A CA 1
ATOM 2607 C C . SER A 1 334 ? 1.004 -4.652 20.642 1.00 93.25 334 SER A C 1
ATOM 2609 O O . SER A 1 334 ? 1.624 -4.973 21.653 1.00 93.25 334 SER A O 1
ATOM 2611 N N . VAL A 1 335 ? -0.254 -5.045 20.416 1.00 93.75 335 VAL A N 1
ATOM 2612 C CA . VAL A 1 335 ? -1.039 -5.866 21.356 1.00 93.75 335 VAL A CA 1
ATOM 2613 C C . VAL A 1 335 ? -0.414 -7.247 21.530 1.00 93.75 335 VAL A C 1
ATOM 2615 O O . VAL A 1 335 ? -0.248 -7.710 22.656 1.00 93.75 335 VAL A O 1
ATOM 2618 N N . VAL A 1 336 ? -0.002 -7.894 20.437 1.00 89.88 336 VAL A N 1
ATOM 2619 C CA . VAL A 1 336 ? 0.668 -9.203 20.480 1.00 89.88 336 VAL A CA 1
ATOM 2620 C C . VAL A 1 336 ? 1.952 -9.120 21.303 1.00 89.88 336 VAL A C 1
ATOM 2622 O O . VAL A 1 336 ? 2.211 -9.981 22.142 1.00 89.88 336 VAL A O 1
ATOM 2625 N N . LYS A 1 337 ? 2.738 -8.055 21.113 1.00 90.56 337 LYS A N 1
ATOM 2626 C CA . LYS A 1 337 ? 3.963 -7.826 21.881 1.00 90.56 337 LYS A CA 1
ATOM 2627 C C . LYS A 1 337 ? 3.681 -7.568 23.363 1.00 90.56 337 LYS A C 1
ATOM 2629 O O . LYS A 1 337 ? 4.338 -8.162 24.209 1.00 90.56 337 LYS A O 1
ATOM 2634 N N . GLU A 1 338 ? 2.733 -6.691 23.680 1.00 92.31 338 GLU A N 1
ATOM 2635 C CA . GLU A 1 338 ? 2.392 -6.315 25.059 1.00 92.31 338 GLU A CA 1
ATOM 2636 C C . GLU A 1 338 ? 1.815 -7.489 25.856 1.00 92.31 338 GLU A C 1
ATOM 2638 O O . GLU A 1 338 ? 2.114 -7.659 27.037 1.00 92.31 338 GLU A O 1
ATOM 2643 N N . THR A 1 339 ? 1.030 -8.335 25.194 1.00 89.81 339 THR A N 1
ATOM 2644 C CA . THR A 1 339 ? 0.350 -9.471 25.822 1.00 89.81 339 THR A CA 1
ATOM 2645 C C . THR A 1 339 ? 1.133 -10.783 25.721 1.00 89.81 339 THR A C 1
ATOM 2647 O O . THR A 1 339 ? 0.619 -11.828 26.108 1.00 89.81 339 THR A O 1
ATOM 2650 N N . ASN A 1 340 ? 2.375 -10.763 25.221 1.00 89.81 340 ASN A N 1
ATOM 2651 C CA . ASN A 1 340 ? 3.193 -11.962 24.988 1.00 89.81 340 ASN A CA 1
ATOM 2652 C C . ASN A 1 340 ? 2.459 -13.044 24.165 1.00 89.81 340 ASN A C 1
ATOM 2654 O O . ASN A 1 340 ? 2.477 -14.224 24.509 1.00 89.81 340 ASN A O 1
ATOM 2658 N N . ASN A 1 341 ? 1.822 -12.633 23.065 1.00 86.12 341 ASN A N 1
ATOM 2659 C CA . ASN A 1 341 ? 0.987 -13.443 22.168 1.00 86.12 341 ASN A CA 1
ATOM 2660 C C . ASN A 1 341 ? -0.337 -13.959 22.759 1.00 86.12 341 ASN A C 1
ATOM 2662 O O . ASN A 1 341 ? -1.035 -14.706 22.077 1.00 86.12 341 ASN A O 1
ATOM 2666 N N . TYR A 1 342 ? -0.714 -13.567 23.981 1.00 85.19 342 TYR A N 1
ATOM 2667 C CA . TYR A 1 342 ? -1.997 -13.968 24.571 1.00 85.19 342 TYR A CA 1
ATOM 2668 C C . TYR A 1 342 ? -3.195 -13.395 23.800 1.00 85.19 342 TYR A C 1
ATOM 2670 O O . TYR A 1 342 ? -4.200 -14.076 23.612 1.00 85.19 342 TYR A O 1
ATOM 2678 N N . GLN A 1 343 ? -3.076 -12.156 23.316 1.00 88.62 343 GLN A N 1
ATOM 2679 C CA . GLN A 1 343 ? -4.133 -11.466 22.590 1.00 88.62 343 GLN A CA 1
ATOM 2680 C C . GLN A 1 343 ? -3.685 -11.122 21.170 1.00 88.62 343 GLN A C 1
ATOM 2682 O O . GLN A 1 343 ? -2.636 -10.511 20.958 1.00 88.62 343 GLN A O 1
ATOM 2687 N N . VAL A 1 344 ? -4.510 -11.488 20.187 1.00 89.19 344 VAL A N 1
ATOM 2688 C CA . VAL A 1 344 ? -4.242 -11.243 18.764 1.00 89.19 344 VAL A CA 1
ATOM 2689 C C . VAL A 1 344 ? -5.461 -10.564 18.138 1.00 89.19 344 VAL A C 1
ATOM 2691 O O . VAL A 1 344 ? -6.418 -11.255 17.793 1.00 89.19 344 VAL A O 1
ATOM 2694 N N . PRO A 1 345 ? -5.459 -9.229 17.970 1.00 92.56 345 PRO A N 1
ATOM 2695 C CA . PRO A 1 345 ? -6.566 -8.524 17.331 1.00 92.56 345 PRO A CA 1
ATOM 2696 C C . PRO A 1 345 ? -6.873 -9.064 15.931 1.00 92.56 345 PRO A C 1
ATOM 2698 O O . PRO A 1 345 ? -5.965 -9.321 15.132 1.00 92.56 345 PRO A O 1
ATOM 2701 N N . TRP A 1 346 ? -8.152 -9.203 15.604 1.00 85.94 346 TRP A N 1
ATOM 2702 C CA . TRP A 1 346 ? -8.629 -9.740 14.328 1.00 85.94 346 TRP A CA 1
ATOM 2703 C C . TRP A 1 346 ? -9.615 -8.772 13.679 1.00 85.94 346 TRP A C 1
ATOM 2705 O O . TRP A 1 346 ? -10.317 -8.057 14.383 1.00 85.94 346 TRP A O 1
ATOM 2715 N N . TRP A 1 347 ? -9.691 -8.733 12.350 1.00 91.56 347 TRP A N 1
ATOM 2716 C CA . TRP A 1 347 ? -10.708 -7.942 11.658 1.00 91.56 347 TRP A CA 1
ATOM 2717 C C . TRP A 1 347 ? -11.159 -8.607 10.359 1.00 91.56 347 TRP A C 1
ATOM 2719 O O . TRP A 1 347 ? -10.439 -9.424 9.783 1.00 91.56 347 TRP A O 1
ATOM 2729 N N . SER A 1 348 ? -12.352 -8.236 9.908 1.00 81.62 348 SER A N 1
ATOM 2730 C CA . SER A 1 348 ? -12.885 -8.511 8.574 1.00 81.62 348 SER A CA 1
ATOM 2731 C C . SER A 1 348 ? -13.245 -7.192 7.904 1.00 81.62 348 SER A C 1
ATOM 2733 O O . SER A 1 348 ? -13.767 -6.295 8.563 1.00 81.62 348 SER A O 1
ATOM 2735 N N . SER A 1 349 ? -12.974 -7.079 6.608 1.00 82.88 349 SER A N 1
ATOM 2736 C CA . SER A 1 349 ? -13.153 -5.849 5.838 1.00 82.88 349 SER A CA 1
ATOM 2737 C C . SER A 1 349 ? -13.827 -6.168 4.507 1.00 82.88 349 SER A C 1
ATOM 2739 O O . SER A 1 349 ? -13.453 -7.132 3.837 1.00 82.88 349 SER A O 1
ATOM 2741 N N . SER A 1 350 ? -14.830 -5.373 4.143 1.00 75.75 350 SER A N 1
ATOM 2742 C CA . SER A 1 350 ? -15.463 -5.338 2.820 1.00 75.75 350 SER A CA 1
ATOM 2743 C C . SER A 1 350 ? -15.290 -3.978 2.144 1.00 75.75 350 SER A C 1
ATOM 2745 O O . SER A 1 350 ? -15.994 -3.671 1.182 1.00 75.75 350 SER A O 1
ATOM 2747 N N . LEU A 1 351 ? -14.378 -3.147 2.659 1.00 72.00 351 LEU A N 1
ATOM 2748 C CA . LEU A 1 351 ? -14.148 -1.816 2.124 1.00 72.00 351 LEU A CA 1
ATOM 2749 C C . LEU A 1 351 ? -13.721 -1.885 0.657 1.00 72.00 351 LEU A C 1
ATOM 2751 O O . LEU A 1 351 ? -12.743 -2.539 0.299 1.00 72.00 351 LEU A O 1
ATOM 2755 N N . SER A 1 352 ? -14.437 -1.153 -0.194 1.00 60.47 352 SER A N 1
ATOM 2756 C CA . SER A 1 352 ? -14.079 -0.980 -1.602 1.00 60.47 352 SER A CA 1
ATOM 2757 C C . SER A 1 352 ? -12.941 0.028 -1.806 1.00 60.47 352 SER A C 1
ATOM 2759 O O . SER A 1 352 ? -12.437 0.157 -2.920 1.00 60.47 352 SER A O 1
ATOM 2761 N N . GLY A 1 353 ? -12.548 0.753 -0.752 1.00 60.62 353 GLY A N 1
ATOM 2762 C CA . GLY A 1 353 ? -11.472 1.741 -0.759 1.00 60.62 353 GLY A CA 1
ATOM 2763 C C . GLY A 1 353 ? -10.906 2.003 0.638 1.00 60.62 353 GLY A C 1
ATOM 2764 O O . GLY A 1 353 ? -11.498 1.587 1.628 1.00 60.62 353 GLY A O 1
ATOM 2765 N N . GLY A 1 354 ? -9.759 2.678 0.728 1.00 65.62 354 GLY A N 1
ATOM 2766 C CA . GLY A 1 354 ? -9.120 2.962 2.015 1.00 65.62 354 GLY A CA 1
ATOM 2767 C C . GLY A 1 354 ? -9.925 3.923 2.896 1.00 65.62 354 GLY A C 1
ATOM 2768 O O . GLY A 1 354 ? -10.676 4.768 2.405 1.00 65.62 354 GLY A O 1
ATOM 2769 N N . PHE A 1 355 ? -9.744 3.819 4.210 1.00 80.50 355 PHE A N 1
ATOM 2770 C CA . PHE A 1 355 ? -10.357 4.716 5.191 1.00 80.50 355 PHE A CA 1
ATOM 2771 C C . PHE A 1 355 ? -9.320 5.145 6.223 1.00 80.50 355 PHE A C 1
ATOM 2773 O O . PHE A 1 355 ? -8.643 4.301 6.794 1.00 80.50 355 PHE A O 1
ATOM 2780 N N . SER A 1 356 ? -9.241 6.442 6.528 1.00 83.56 356 SER A N 1
ATOM 2781 C CA . SER A 1 356 ? -8.461 6.936 7.665 1.00 83.56 356 SER A CA 1
ATOM 2782 C C . SER A 1 356 ? -9.360 7.635 8.674 1.00 83.56 356 SER A C 1
ATOM 2784 O O . SER A 1 356 ? -10.198 8.475 8.333 1.00 83.56 356 SER A O 1
ATOM 2786 N N . PHE A 1 357 ? -9.138 7.334 9.950 1.00 84.00 357 PHE A N 1
ATOM 2787 C CA . PHE A 1 357 ? -9.768 8.056 11.046 1.00 84.00 357 PHE A CA 1
ATOM 2788 C C . PHE A 1 357 ? -9.340 9.530 11.066 1.00 84.00 357 PHE A C 1
ATOM 2790 O O . PHE A 1 357 ? -10.185 10.394 11.317 1.00 84.00 357 PHE A O 1
ATOM 2797 N N . ASN A 1 358 ? -8.082 9.826 10.716 1.00 79.44 358 ASN A N 1
ATOM 2798 C CA . ASN A 1 358 ? -7.524 11.175 10.649 1.00 79.44 358 ASN A CA 1
ATOM 2799 C C . ASN A 1 358 ? -7.438 11.678 9.197 1.00 79.44 358 ASN A C 1
ATOM 2801 O O . ASN A 1 358 ? -6.373 11.700 8.587 1.00 79.44 358 ASN A O 1
ATOM 2805 N N . SER A 1 359 ? -8.585 12.083 8.650 1.00 64.25 359 SER A N 1
ATOM 2806 C CA . SER A 1 359 ? -8.722 12.621 7.288 1.00 64.25 359 SER A CA 1
ATOM 2807 C C . SER A 1 359 ? -9.081 14.115 7.309 1.00 64.25 359 SER A C 1
ATOM 2809 O O . SER A 1 359 ? -9.995 14.568 6.622 1.00 64.25 359 SER A O 1
ATOM 2811 N N . LEU A 1 360 ? -8.411 14.911 8.152 1.00 53.47 360 LEU A N 1
ATOM 2812 C CA . LEU A 1 360 ? -8.645 16.358 8.185 1.00 53.47 360 LEU A CA 1
ATOM 2813 C C . LEU A 1 360 ? -8.216 16.985 6.848 1.00 53.47 360 LEU A C 1
ATOM 2815 O O . LEU A 1 360 ? -7.030 17.177 6.576 1.00 53.47 360 LEU A O 1
ATOM 2819 N N . ASN A 1 361 ? -9.202 17.292 6.002 1.00 46.97 361 ASN A N 1
ATOM 2820 C CA . ASN A 1 361 ? -8.993 17.943 4.715 1.00 46.97 361 ASN A CA 1
ATOM 2821 C C . ASN A 1 361 ? -8.421 19.355 4.910 1.00 46.97 361 ASN A C 1
ATOM 2823 O O . ASN A 1 361 ? -8.980 20.186 5.624 1.00 46.97 361 ASN A O 1
ATOM 2827 N N . SER A 1 362 ? -7.348 19.662 4.182 1.00 35.75 362 SER A N 1
ATOM 2828 C CA . SER A 1 362 ? -6.674 20.972 4.148 1.00 35.75 362 SER A CA 1
ATOM 2829 C C . SER A 1 362 ? -7.481 22.082 3.442 1.00 35.75 362 SER A C 1
ATOM 2831 O O . SER A 1 362 ? -6.967 23.178 3.223 1.00 35.75 362 SER A O 1
ATOM 2833 N N . SER A 1 363 ? -8.741 21.817 3.078 1.00 36.44 363 SER A N 1
ATOM 2834 C CA . SER A 1 363 ? -9.537 22.623 2.136 1.00 36.44 363 SER A CA 1
ATOM 2835 C C . SER A 1 363 ? -10.795 23.271 2.733 1.00 36.44 363 SER A C 1
ATOM 2837 O O . SER A 1 363 ? -11.456 24.028 2.028 1.00 36.44 363 SER A O 1
ATOM 2839 N N . GLY A 1 364 ? -11.144 23.008 3.999 1.00 37.41 364 GLY A N 1
ATOM 2840 C CA . GLY A 1 364 ? -12.251 23.700 4.681 1.00 37.41 364 GLY A CA 1
ATOM 2841 C C . GLY A 1 364 ? -13.657 23.481 4.093 1.00 37.41 364 GLY A C 1
ATOM 2842 O O . GLY A 1 364 ? -14.512 24.346 4.263 1.00 37.41 364 GLY A O 1
ATOM 2843 N N . ILE A 1 365 ? -13.905 22.359 3.410 1.00 36.22 365 ILE A N 1
ATOM 2844 C CA . ILE A 1 365 ? -15.241 21.943 2.940 1.00 36.22 365 ILE A CA 1
ATOM 2845 C C . ILE A 1 365 ? -15.729 20.788 3.823 1.00 36.22 365 ILE A C 1
ATOM 2847 O O . ILE A 1 365 ? -14.919 19.948 4.214 1.00 36.22 365 ILE A O 1
ATOM 2851 N N . GLU A 1 366 ? -17.026 20.816 4.153 1.00 43.22 366 GLU A N 1
ATOM 2852 C CA . GLU A 1 366 ? -17.734 19.988 5.141 1.00 43.22 366 GLU A CA 1
ATOM 2853 C C . GLU A 1 366 ? -17.154 18.579 5.322 1.00 43.22 366 GLU A C 1
ATOM 2855 O O . GLU A 1 366 ? -17.061 17.769 4.396 1.00 43.22 366 GLU A O 1
ATOM 2860 N N . THR A 1 367 ? -16.767 18.298 6.567 1.00 52.75 367 THR A N 1
ATOM 2861 C CA . THR A 1 367 ? -16.470 16.956 7.060 1.00 52.75 367 THR A CA 1
ATOM 2862 C C . THR A 1 367 ? -17.639 16.048 6.699 1.00 52.75 367 THR A C 1
ATOM 2864 O O . THR A 1 367 ? -18.785 16.409 6.964 1.00 52.75 367 THR A O 1
ATOM 2867 N N . HIS A 1 368 ? -17.361 14.890 6.094 1.00 60.94 368 HIS A N 1
ATOM 2868 C CA . HIS A 1 368 ? -18.389 13.883 5.823 1.00 60.94 368 HIS A CA 1
ATOM 2869 C C . HIS A 1 368 ? -19.194 13.650 7.105 1.00 60.94 368 HIS A C 1
ATOM 2871 O O . HIS A 1 368 ? -18.605 13.699 8.186 1.00 60.94 368 HIS A O 1
ATOM 2877 N N . ASP A 1 369 ? -20.504 13.425 6.996 1.00 80.62 369 ASP A N 1
ATOM 2878 C CA . ASP A 1 369 ? -21.342 13.162 8.166 1.00 80.62 369 ASP A CA 1
ATOM 2879 C C . ASP A 1 369 ? -20.760 11.979 8.953 1.00 80.62 369 ASP A C 1
ATOM 2881 O O . ASP A 1 369 ? -20.758 10.839 8.485 1.00 80.62 369 ASP A O 1
ATOM 2885 N N . ARG A 1 370 ? -20.148 12.289 10.096 1.00 88.81 370 ARG A N 1
ATOM 2886 C CA . ARG A 1 370 ? -19.288 11.394 10.869 1.00 88.81 370 ARG A CA 1
ATOM 2887 C C . ARG A 1 370 ? -19.932 11.189 12.219 1.00 88.81 370 ARG A C 1
ATOM 2889 O O . ARG A 1 370 ? -19.826 12.046 13.091 1.00 88.81 370 ARG A O 1
ATOM 2896 N N . LYS A 1 371 ? -20.584 10.048 12.398 1.00 94.00 371 LYS A N 1
ATOM 2897 C CA . LYS A 1 371 ? -21.280 9.704 13.637 1.00 94.00 371 LYS A CA 1
ATOM 2898 C C . LYS A 1 371 ? -20.570 8.554 14.325 1.00 94.00 371 LYS A C 1
ATOM 2900 O O . LYS A 1 371 ? -20.148 7.602 13.667 1.00 94.00 371 LYS A O 1
ATOM 2905 N N . ALA A 1 372 ? -20.484 8.606 15.646 1.00 97.06 372 ALA A N 1
ATOM 2906 C CA . ALA A 1 372 ? -20.051 7.466 16.434 1.00 97.06 372 ALA A CA 1
ATOM 2907 C C . ALA A 1 372 ? -21.011 7.178 17.589 1.00 97.06 372 ALA A C 1
ATOM 2909 O O . ALA A 1 372 ? -21.407 8.089 18.310 1.00 97.06 372 ALA A O 1
ATOM 2910 N N . LEU A 1 373 ? -21.330 5.905 17.800 1.00 98.50 373 LEU A N 1
ATOM 2911 C CA . LEU A 1 373 ? -21.939 5.406 19.026 1.00 98.50 373 LEU A CA 1
ATOM 2912 C C . LEU A 1 373 ? -20.884 4.622 19.799 1.00 98.50 373 LEU A C 1
ATOM 2914 O O . LEU A 1 373 ? -20.343 3.636 19.300 1.00 98.50 373 LEU A O 1
ATOM 2918 N N . VAL A 1 374 ? -20.598 5.062 21.019 1.00 98.69 374 VAL A N 1
ATOM 2919 C CA . VAL A 1 374 ? -19.590 4.463 21.891 1.00 98.69 374 VAL A CA 1
ATOM 2920 C C . VAL A 1 374 ? -20.279 3.982 23.160 1.00 98.69 374 VAL A C 1
ATOM 2922 O O . VAL A 1 374 ? -20.831 4.778 23.918 1.00 98.69 374 VAL A O 1
ATOM 2925 N N . ILE A 1 375 ? -20.265 2.670 23.384 1.00 98.50 375 ILE A N 1
ATOM 2926 C CA . ILE A 1 375 ? -20.913 2.017 24.521 1.00 98.50 375 ILE A CA 1
ATOM 2927 C C . ILE A 1 375 ? -19.846 1.418 25.436 1.00 98.50 375 ILE A C 1
ATOM 2929 O O . ILE A 1 375 ? -19.047 0.590 25.002 1.00 98.50 375 ILE A O 1
ATOM 2933 N N . GLY A 1 376 ? -19.860 1.805 26.712 1.00 97.19 376 GLY A N 1
ATOM 2934 C CA . GLY A 1 376 ? -19.025 1.201 27.754 1.00 97.19 376 GLY A CA 1
ATOM 2935 C C . GLY A 1 376 ? -19.864 0.568 28.856 1.00 97.19 376 GLY A C 1
ATOM 2936 O O . GLY A 1 376 ? -20.472 1.278 29.655 1.00 97.19 376 GLY A O 1
ATOM 2937 N N . ASN A 1 377 ? -19.873 -0.756 28.952 1.00 95.44 377 ASN A N 1
ATOM 2938 C CA . ASN A 1 377 ? -20.528 -1.478 30.037 1.00 95.44 377 ASN A CA 1
ATOM 2939 C C . ASN A 1 377 ? -19.473 -2.084 30.959 1.00 95.44 377 ASN A C 1
ATOM 2941 O O . ASN A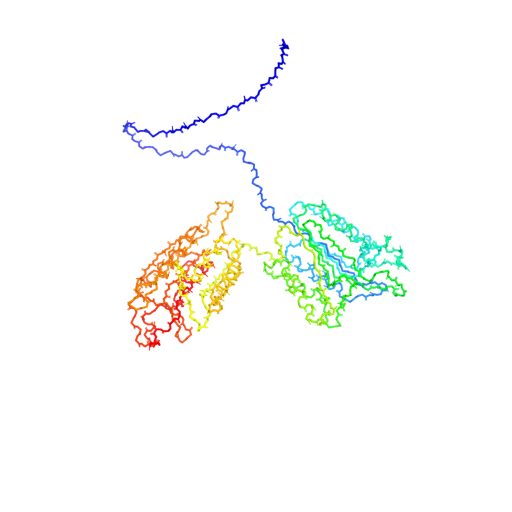 1 377 ? -18.644 -2.873 30.522 1.00 95.44 377 ASN A O 1
ATOM 2945 N N . GLY A 1 378 ? -19.512 -1.717 32.241 1.00 91.62 378 GLY A N 1
ATOM 2946 C CA . GLY A 1 378 ? -18.524 -2.187 33.217 1.00 91.62 378 GLY A CA 1
ATOM 2947 C C . GLY A 1 378 ? -19.095 -2.546 34.583 1.00 91.62 378 GLY A C 1
ATOM 2948 O O . GLY A 1 378 ? -18.545 -3.407 35.264 1.00 91.62 378 GLY A O 1
ATOM 2949 N N . ASN A 1 379 ? -20.221 -1.949 34.985 1.00 91.69 379 ASN A N 1
ATOM 2950 C CA . ASN A 1 379 ? -20.854 -2.174 36.290 1.00 91.69 379 ASN A CA 1
ATOM 2951 C C . ASN A 1 379 ? -21.762 -3.415 36.302 1.00 91.69 379 ASN A C 1
ATOM 2953 O O . ASN A 1 379 ? -22.914 -3.343 36.729 1.00 91.69 379 ASN A O 1
ATOM 2957 N N . TYR A 1 380 ? -21.250 -4.546 35.824 1.00 87.12 380 TYR A N 1
ATOM 2958 C CA . TYR A 1 380 ? -21.924 -5.833 35.966 1.00 87.12 380 TYR A CA 1
ATOM 2959 C C . TYR A 1 380 ? -22.020 -6.225 37.449 1.00 87.12 380 TYR A C 1
ATOM 2961 O O . TYR A 1 380 ? -21.127 -5.906 38.237 1.00 87.12 380 TYR A O 1
ATOM 2969 N N . GLU A 1 381 ? -23.112 -6.897 37.833 1.00 83.62 381 GLU A N 1
ATOM 2970 C CA . GLU A 1 381 ? -23.321 -7.370 39.214 1.00 83.62 381 GLU A CA 1
ATOM 2971 C C . GLU A 1 381 ? -22.215 -8.345 39.645 1.00 83.62 381 GLU A C 1
ATOM 2973 O O . GLU A 1 381 ? -21.764 -8.319 40.788 1.00 83.62 381 GLU A O 1
ATOM 2978 N N . GLU A 1 382 ? -21.722 -9.139 38.695 1.00 73.19 382 GLU A N 1
ATOM 2979 C CA . GLU A 1 382 ? -20.578 -10.027 38.847 1.00 73.19 382 GLU A CA 1
ATOM 2980 C C . GLU A 1 382 ? -19.566 -9.771 37.724 1.00 73.19 382 GLU A C 1
ATOM 2982 O O . GLU A 1 382 ? -19.960 -9.515 36.588 1.00 73.19 382 GLU A O 1
ATOM 2987 N N . GLY A 1 383 ? -18.264 -9.842 38.030 1.00 75.38 383 GLY A N 1
ATOM 2988 C CA . GLY A 1 383 ? -17.214 -9.624 37.025 1.00 75.38 383 GLY A CA 1
ATOM 2989 C C . GLY A 1 383 ? -17.133 -8.174 36.534 1.00 75.38 383 GLY A C 1
ATOM 2990 O O . GLY A 1 383 ? -17.164 -7.903 35.341 1.00 75.38 383 GLY A O 1
ATOM 2991 N N . ARG A 1 384 ? -17.075 -7.203 37.453 1.00 83.19 384 ARG A N 1
ATOM 2992 C CA . ARG A 1 384 ? -17.009 -5.774 37.105 1.00 83.19 384 ARG A CA 1
ATOM 2993 C C . ARG A 1 384 ? -15.799 -5.468 36.201 1.00 83.19 384 ARG A C 1
ATOM 2995 O O . ARG A 1 384 ? -14.665 -5.714 36.600 1.00 83.19 384 ARG A O 1
ATOM 3002 N N . LEU A 1 385 ? -16.041 -4.846 35.044 1.00 83.12 385 LEU A N 1
ATOM 3003 C CA . LEU A 1 385 ? -15.025 -4.459 34.054 1.00 83.12 385 LEU A CA 1
ATOM 3004 C C . LEU A 1 385 ? -14.787 -2.946 34.105 1.00 83.12 385 LEU A C 1
ATOM 3006 O O . LEU A 1 385 ? -15.391 -2.163 33.370 1.00 83.12 385 LEU A O 1
ATOM 3010 N N . GLN A 1 386 ? -13.943 -2.498 35.035 1.00 80.56 386 GLN A N 1
ATOM 3011 C CA . GLN A 1 386 ? -13.714 -1.063 35.224 1.00 80.56 386 GLN A CA 1
ATOM 3012 C C . GLN A 1 386 ? -13.015 -0.419 34.014 1.00 80.56 386 GLN A C 1
ATOM 3014 O O . GLN A 1 386 ? -13.292 0.747 33.717 1.00 80.56 386 GLN A O 1
ATOM 3019 N N . ASN A 1 387 ? -12.163 -1.164 33.301 1.00 89.06 387 ASN A N 1
ATOM 3020 C CA . ASN A 1 387 ? -11.452 -0.645 32.135 1.00 89.06 387 ASN A CA 1
ATOM 3021 C C . ASN A 1 387 ? -12.383 -0.429 30.945 1.00 89.06 387 ASN A C 1
ATOM 3023 O O . ASN A 1 387 ? -12.240 0.591 30.285 1.00 89.06 387 ASN A O 1
ATOM 3027 N N . SER A 1 388 ? -13.440 -1.230 30.775 1.00 91.31 388 SER A N 1
ATOM 3028 C CA . SER A 1 388 ? -14.433 -1.006 29.712 1.00 91.31 388 SER A CA 1
ATOM 3029 C C . SER A 1 388 ? -15.068 0.392 29.751 1.00 91.31 388 SER A C 1
ATOM 3031 O O . SER A 1 388 ? -15.363 0.979 28.709 1.00 91.31 388 SER A O 1
ATOM 3033 N N . LEU A 1 389 ? -15.245 0.975 30.944 1.00 94.25 389 LEU A N 1
ATOM 3034 C CA . LEU A 1 389 ? -15.718 2.358 31.084 1.00 94.25 389 LEU A CA 1
ATOM 3035 C C . LEU A 1 389 ? -14.652 3.378 30.661 1.00 94.25 389 LEU A C 1
ATOM 3037 O O . LEU A 1 389 ? -14.974 4.367 29.996 1.00 94.25 389 LEU A O 1
ATOM 3041 N N . ASN A 1 390 ? -13.391 3.143 31.033 1.00 95.56 390 ASN A N 1
ATOM 3042 C CA . ASN A 1 390 ? -12.271 4.004 30.650 1.00 95.56 390 ASN A CA 1
ATOM 3043 C C . ASN A 1 390 ? -12.027 3.941 29.139 1.00 95.56 390 ASN A C 1
ATOM 3045 O O . ASN A 1 390 ? -11.883 4.983 28.510 1.00 95.56 390 ASN A O 1
ATOM 3049 N N . ASP A 1 391 ? -12.060 2.744 28.556 1.00 96.44 391 ASP A N 1
ATOM 3050 C CA . ASP A 1 391 ? -11.865 2.489 27.132 1.00 96.44 391 ASP A CA 1
ATOM 3051 C C . ASP A 1 391 ? -12.897 3.235 26.296 1.00 96.44 391 ASP A C 1
ATOM 3053 O O . ASP A 1 391 ? -12.533 4.013 25.418 1.00 96.44 391 ASP A O 1
ATOM 3057 N N . ALA A 1 392 ? -14.182 3.089 26.631 1.00 97.44 392 ALA A N 1
ATOM 3058 C CA . ALA A 1 392 ? -15.253 3.832 25.976 1.00 97.44 392 ALA A CA 1
ATOM 3059 C C . ALA A 1 392 ? -15.063 5.354 26.098 1.00 97.44 392 ALA A C 1
ATOM 3061 O O . ALA A 1 392 ? -15.213 6.078 25.117 1.00 97.44 392 ALA A O 1
ATOM 3062 N N . THR A 1 393 ? -14.688 5.849 27.280 1.00 98.12 393 THR A N 1
ATOM 3063 C CA . THR A 1 393 ? -14.480 7.290 27.504 1.00 98.12 393 THR A CA 1
ATOM 3064 C C . THR A 1 393 ? -13.317 7.832 26.669 1.00 98.12 393 THR A C 1
ATOM 3066 O O . T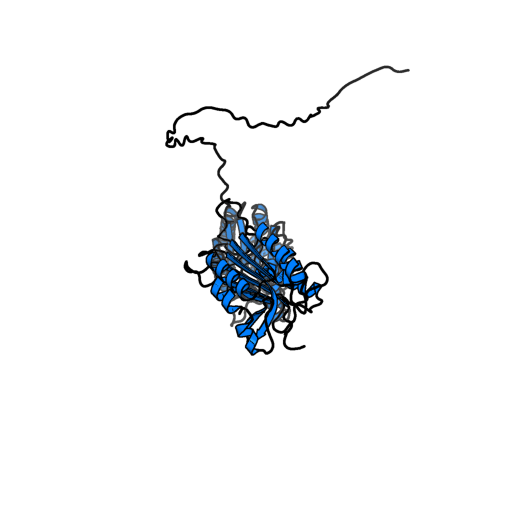HR A 1 393 ? -13.443 8.864 26.009 1.00 98.12 393 THR A O 1
ATOM 3069 N N . ASP A 1 394 ? -12.180 7.137 26.680 1.00 98.00 394 ASP A N 1
ATOM 3070 C CA . ASP A 1 394 ? -10.957 7.603 26.032 1.00 98.00 394 ASP A CA 1
ATOM 3071 C C . ASP A 1 394 ? -11.056 7.453 24.495 1.00 98.00 394 ASP A C 1
ATOM 3073 O O . ASP A 1 394 ? -10.593 8.332 23.761 1.00 98.00 394 ASP A O 1
ATOM 3077 N N . ILE A 1 395 ? -11.731 6.408 23.991 1.00 98.25 395 ILE A N 1
ATOM 3078 C CA . ILE A 1 395 ? -12.038 6.235 22.558 1.00 98.25 395 ILE A CA 1
ATOM 3079 C C . ILE A 1 395 ? -13.030 7.287 22.066 1.00 98.25 395 ILE A C 1
ATOM 3081 O O . ILE A 1 395 ? -12.798 7.869 21.006 1.00 98.25 395 ILE A O 1
ATOM 3085 N N . ALA A 1 396 ? -14.095 7.571 22.823 1.00 98.50 396 ALA A N 1
ATOM 3086 C CA . ALA A 1 396 ? -15.046 8.627 22.477 1.00 98.50 396 ALA A CA 1
ATOM 3087 C C . ALA A 1 396 ? -14.326 9.964 22.284 1.00 98.50 396 ALA A C 1
ATOM 3089 O O . ALA A 1 396 ? -14.433 10.574 21.223 1.00 98.50 396 ALA A O 1
ATOM 3090 N N . LYS A 1 397 ? -13.484 10.345 23.250 1.00 98.06 397 LYS A N 1
ATOM 3091 C CA . LYS A 1 397 ? -12.673 11.561 23.160 1.00 98.06 397 LYS A CA 1
ATOM 3092 C C . LYS A 1 397 ? -11.751 11.567 21.937 1.00 98.06 397 LYS A C 1
ATOM 3094 O O . LYS A 1 397 ? -11.614 12.587 21.267 1.00 98.06 397 LYS A O 1
ATOM 3099 N N . ALA A 1 398 ? -11.100 10.445 21.627 1.00 96.81 398 ALA A N 1
ATOM 3100 C CA . ALA A 1 398 ? -10.240 10.363 20.449 1.00 96.81 398 ALA A CA 1
ATOM 3101 C C . ALA A 1 398 ? -11.030 10.553 19.144 1.00 96.81 398 ALA A C 1
ATOM 3103 O O . ALA A 1 398 ? -10.547 11.241 18.249 1.00 96.81 398 ALA A O 1
ATOM 3104 N N . LEU A 1 399 ? -12.231 9.978 19.039 1.00 95.81 399 LEU A N 1
ATOM 3105 C CA . LEU A 1 399 ? -13.109 10.141 17.879 1.00 95.81 399 LEU A CA 1
ATOM 3106 C C . LEU A 1 399 ? -13.635 11.582 17.755 1.00 95.81 399 LEU A C 1
ATOM 3108 O O . LEU A 1 399 ? -13.644 12.119 16.649 1.00 95.81 399 LEU A O 1
ATOM 3112 N N . GLU A 1 400 ? -13.984 12.240 18.863 1.00 95.19 400 GLU A N 1
ATOM 3113 C CA . GLU A 1 400 ? -14.345 13.668 18.879 1.00 95.19 400 GLU A CA 1
ATOM 3114 C C . GLU A 1 400 ? -13.203 14.543 18.342 1.00 95.19 400 GLU A C 1
ATOM 3116 O O . GLU A 1 400 ? -13.413 15.379 17.465 1.00 95.19 400 GLU A O 1
ATOM 3121 N N . GLU A 1 401 ? -11.967 14.310 18.799 1.00 92.44 401 GLU A N 1
ATOM 3122 C CA . GLU A 1 401 ? -10.774 15.024 18.313 1.00 92.44 401 GLU A CA 1
ATOM 3123 C C . GLU A 1 401 ? -10.491 14.773 16.821 1.00 92.44 401 GLU A C 1
ATOM 3125 O O . GLU A 1 401 ? -9.851 15.590 16.158 1.00 92.44 401 GLU A O 1
ATOM 3130 N N . LEU A 1 402 ? -10.980 13.655 16.284 1.00 89.69 402 LEU A N 1
ATOM 3131 C CA . LEU A 1 402 ? -10.910 13.307 14.867 1.00 89.69 402 LEU A CA 1
ATOM 3132 C C . LEU A 1 402 ? -12.098 13.862 14.063 1.00 89.69 402 LEU A C 1
ATOM 3134 O O . LEU A 1 402 ? -12.169 13.640 12.856 1.00 89.69 402 LEU A O 1
ATOM 3138 N N . GLY A 1 403 ? -13.019 14.596 14.691 1.00 89.25 403 GLY A N 1
ATOM 3139 C CA . GLY A 1 403 ? -14.151 15.242 14.027 1.00 89.25 403 GLY A CA 1
ATOM 3140 C C . GLY A 1 403 ? -15.375 14.344 13.843 1.00 89.25 403 GLY A C 1
ATOM 3141 O O . GLY A 1 403 ? -16.138 14.559 12.905 1.00 89.25 403 GLY A O 1
ATOM 3142 N N . PHE A 1 404 ? -15.552 13.325 14.686 1.00 92.62 404 PHE A N 1
ATOM 3143 C CA . PHE A 1 404 ? -16.829 12.621 14.803 1.00 92.62 404 PHE A CA 1
ATOM 3144 C C . PHE A 1 404 ? -17.761 13.338 15.777 1.00 92.62 404 PHE A C 1
ATOM 3146 O O . PHE A 1 404 ? -17.336 13.818 16.825 1.00 92.62 404 PHE A O 1
ATOM 3153 N N . GLU A 1 405 ? -19.052 13.339 15.469 1.00 95.00 405 GLU A N 1
ATOM 3154 C CA . GLU A 1 405 ? -20.097 13.583 16.454 1.00 95.00 405 GLU A CA 1
ATOM 3155 C C . GLU A 1 405 ? -20.346 12.285 17.223 1.00 95.00 405 GLU A C 1
ATOM 3157 O O . GLU A 1 405 ? -20.780 11.278 16.653 1.00 95.00 405 GLU A O 1
ATOM 3162 N N . VAL A 1 406 ? -20.011 12.291 18.512 1.00 97.69 406 VAL A N 1
ATOM 3163 C CA . VAL A 1 406 ? -19.977 11.083 19.336 1.00 97.69 406 VAL A CA 1
ATOM 3164 C C . VAL A 1 406 ? -21.135 11.063 20.328 1.00 97.69 406 VAL A C 1
ATOM 3166 O O . VAL A 1 406 ? -21.338 11.996 21.099 1.00 97.69 406 VAL A O 1
ATOM 3169 N N . THR A 1 407 ? -21.868 9.952 20.348 1.00 98.44 407 THR A N 1
ATOM 3170 C CA . THR A 1 407 ? -22.795 9.587 21.421 1.00 98.44 407 THR A CA 1
ATOM 3171 C C . THR A 1 407 ? -22.101 8.575 22.332 1.00 98.44 407 THR A C 1
ATOM 3173 O O . THR A 1 407 ? -21.992 7.398 21.987 1.00 98.44 407 THR A O 1
ATOM 3176 N N . LEU A 1 408 ? -21.612 9.026 23.491 1.00 98.56 408 LEU A N 1
ATOM 3177 C CA . LEU A 1 408 ? -21.064 8.156 24.535 1.00 98.56 408 LEU A CA 1
ATOM 3178 C C . LEU A 1 408 ? -22.159 7.784 25.539 1.00 98.56 408 LEU A C 1
ATOM 3180 O O . LEU A 1 408 ? -22.758 8.651 26.173 1.00 98.56 408 LEU A O 1
ATOM 3184 N N . VAL A 1 409 ? -22.378 6.486 25.723 1.00 98.38 409 VAL A N 1
ATOM 3185 C CA . VAL A 1 409 ? -23.337 5.929 26.683 1.00 98.38 409 VAL A CA 1
ATOM 3186 C C . VAL A 1 409 ? -22.683 4.810 27.486 1.00 98.38 409 VAL A C 1
ATOM 3188 O O . VAL A 1 409 ? -21.834 4.074 26.986 1.00 98.38 409 VAL A O 1
ATOM 3191 N N . GLN A 1 410 ? -23.045 4.684 28.762 1.00 97.62 410 GLN A N 1
ATOM 3192 C CA . GLN A 1 410 ? -22.405 3.728 29.663 1.00 97.62 410 GLN A CA 1
ATOM 3193 C C . GLN A 1 410 ? -23.415 2.968 30.512 1.00 97.62 410 GLN A C 1
ATOM 3195 O O . GLN A 1 410 ? -24.432 3.521 30.926 1.00 97.62 410 GLN A O 1
ATOM 3200 N N . ASN A 1 411 ? -23.075 1.721 30.836 1.00 96.81 411 ASN A N 1
ATOM 3201 C CA . ASN A 1 411 ? -23.821 0.853 31.746 1.00 96.81 411 ASN A CA 1
ATOM 3202 C C . ASN A 1 411 ? -25.296 0.665 31.352 1.00 96.81 411 ASN A C 1
ATOM 3204 O O . ASN A 1 411 ? -26.197 0.763 32.187 1.00 96.81 411 ASN A O 1
ATOM 3208 N N . LEU A 1 412 ? -25.533 0.390 30.070 1.00 97.38 412 LEU A N 1
ATOM 3209 C CA . LEU A 1 412 ? -26.873 0.215 29.522 1.00 97.38 412 LEU A CA 1
ATOM 3210 C C . LEU A 1 412 ? -27.438 -1.173 29.831 1.00 97.38 412 LEU A C 1
ATOM 3212 O O . LEU A 1 412 ? -26.748 -2.182 29.667 1.00 97.38 412 LEU A O 1
ATOM 3216 N N . ASP A 1 413 ? -28.712 -1.218 30.226 1.00 96.44 413 ASP A N 1
ATOM 3217 C CA . ASP A 1 413 ? -29.522 -2.437 30.158 1.00 96.44 413 ASP A CA 1
ATOM 3218 C C . ASP A 1 413 ? -29.993 -2.707 28.720 1.00 96.44 413 ASP A C 1
ATOM 3220 O O . ASP A 1 413 ? -29.781 -1.887 27.824 1.00 96.44 413 ASP A O 1
ATOM 3224 N N . LEU A 1 414 ? -30.612 -3.869 28.481 1.00 95.81 414 LEU A N 1
ATOM 3225 C CA . LEU A 1 414 ? -31.000 -4.306 27.135 1.00 95.81 414 LEU A CA 1
ATOM 3226 C C . LEU A 1 414 ? -31.845 -3.256 26.405 1.00 95.81 414 LEU A C 1
ATOM 3228 O O . LEU A 1 414 ? -31.501 -2.848 25.298 1.00 95.81 414 LEU A O 1
ATOM 3232 N N . ARG A 1 415 ? -32.904 -2.760 27.053 1.00 96.19 415 ARG A N 1
ATOM 3233 C CA . ARG A 1 415 ? -33.825 -1.788 26.452 1.00 96.19 415 ARG A CA 1
ATOM 3234 C C . ARG A 1 415 ? -33.113 -0.489 26.080 1.00 96.19 415 ARG A C 1
ATOM 3236 O O . ARG A 1 415 ? -33.351 0.054 25.005 1.00 96.19 415 ARG A O 1
ATOM 3243 N N . SER A 1 416 ? -32.256 0.013 26.966 1.00 97.88 416 SER A N 1
ATOM 3244 C CA . SER A 1 416 ? -31.522 1.258 26.730 1.00 97.88 416 SER A CA 1
ATOM 3245 C C . SER A 1 416 ? -30.452 1.084 25.649 1.00 97.88 416 SER A C 1
ATOM 3247 O O . SER A 1 416 ? -30.220 1.999 24.864 1.00 97.88 416 SER A O 1
ATOM 3249 N N . MET A 1 417 ? -29.826 -0.094 25.574 1.00 97.75 417 MET A N 1
ATOM 3250 C CA . MET A 1 417 ? -28.840 -0.428 24.547 1.00 97.75 417 MET A CA 1
ATOM 3251 C C . MET A 1 417 ? -29.473 -0.516 23.158 1.00 97.75 417 MET A C 1
ATOM 3253 O O . MET A 1 417 ? -28.935 0.048 22.209 1.00 97.75 417 MET A O 1
ATOM 3257 N N . GLU A 1 418 ? -30.636 -1.158 23.040 1.00 96.56 418 GLU A N 1
ATOM 3258 C CA . GLU A 1 418 ? -31.394 -1.195 21.787 1.00 96.56 418 GLU A CA 1
ATOM 3259 C C . GLU A 1 418 ? -31.843 0.202 21.351 1.00 96.56 418 GLU A C 1
ATOM 3261 O O . GLU A 1 418 ? -31.648 0.565 20.194 1.00 96.56 418 GLU A O 1
ATOM 3266 N N . ALA A 1 419 ? -32.354 1.014 22.283 1.00 97.25 419 ALA A N 1
ATOM 3267 C CA . ALA A 1 419 ? -32.751 2.389 21.990 1.00 97.25 419 ALA A CA 1
ATOM 3268 C C . ALA A 1 419 ? -31.575 3.238 21.477 1.00 97.25 419 ALA A C 1
ATOM 3270 O O . ALA A 1 419 ? -31.732 3.963 20.498 1.00 97.25 419 ALA A O 1
ATOM 3271 N N . ALA A 1 420 ? -30.390 3.104 22.084 1.00 97.81 420 ALA A N 1
ATOM 3272 C CA . ALA A 1 420 ? -29.190 3.816 21.649 1.00 97.81 420 ALA A CA 1
ATOM 3273 C C . ALA A 1 420 ? -28.745 3.411 20.231 1.00 97.81 420 ALA A C 1
ATOM 3275 O O . ALA A 1 420 ? -28.347 4.269 19.445 1.00 97.81 420 ALA A O 1
ATOM 3276 N N . ILE A 1 421 ? -28.834 2.122 19.885 1.00 96.19 421 ILE A N 1
ATOM 3277 C CA . ILE A 1 421 ? -28.523 1.619 18.536 1.00 96.19 421 ILE A CA 1
ATOM 3278 C C . ILE A 1 421 ? -29.521 2.167 17.510 1.00 96.19 421 ILE A C 1
ATOM 3280 O O . ILE A 1 421 ? -29.114 2.625 16.441 1.00 96.19 421 ILE A O 1
ATOM 3284 N N . ASP A 1 422 ? -30.811 2.175 17.846 1.00 93.81 422 ASP A N 1
ATOM 3285 C CA . ASP A 1 422 ? -31.857 2.710 16.974 1.00 93.81 422 ASP A CA 1
ATOM 3286 C C . ASP A 1 422 ? -31.707 4.232 16.778 1.00 93.81 422 ASP A C 1
ATOM 3288 O O . ASP A 1 422 ? -31.870 4.742 15.667 1.00 93.81 422 ASP A O 1
ATOM 3292 N N . ASP A 1 423 ? -31.370 4.973 17.840 1.00 94.25 423 ASP A N 1
ATOM 3293 C CA . ASP A 1 423 ? -31.067 6.409 17.774 1.00 94.25 423 ASP A CA 1
ATOM 3294 C C . ASP A 1 423 ? -29.839 6.692 16.907 1.00 94.25 423 ASP A C 1
ATOM 3296 O O . ASP A 1 423 ? -29.855 7.625 16.103 1.00 94.25 423 ASP A O 1
ATOM 3300 N N . PHE A 1 424 ? -28.787 5.884 17.034 1.00 94.06 424 PHE A N 1
ATOM 3301 C CA . PHE A 1 424 ? -27.588 6.004 16.211 1.00 94.06 424 PHE A CA 1
ATOM 3302 C C . PHE A 1 424 ? -27.883 5.737 14.733 1.00 94.06 424 PHE A C 1
ATOM 3304 O O . PHE A 1 424 ? -27.481 6.528 13.883 1.00 94.06 424 PHE A O 1
ATOM 3311 N N . SER A 1 425 ? -28.657 4.694 14.424 1.00 91.19 425 SER A N 1
ATOM 3312 C CA . SER A 1 425 ? -29.088 4.381 13.055 1.00 91.19 425 SER A CA 1
ATOM 3313 C C . SER A 1 425 ? -29.790 5.567 12.383 1.00 91.19 425 SER A C 1
ATOM 3315 O O . SER A 1 425 ? -29.454 5.941 11.258 1.00 91.19 425 SER A O 1
ATOM 3317 N N . ARG A 1 426 ? -30.690 6.251 13.107 1.00 90.00 426 ARG A N 1
ATOM 3318 C CA . ARG A 1 426 ? -31.393 7.454 12.617 1.00 90.00 426 ARG A CA 1
ATOM 3319 C C . ARG A 1 426 ? -30.474 8.644 12.337 1.00 90.00 426 ARG A C 1
ATOM 3321 O O . ARG A 1 426 ? -30.855 9.545 11.582 1.00 90.00 426 ARG A O 1
ATOM 3328 N N . GLN A 1 427 ? -29.291 8.688 12.944 1.00 89.12 427 GLN A N 1
ATOM 3329 C CA . GLN A 1 427 ? -28.318 9.761 12.735 1.00 89.12 427 GLN A CA 1
ATOM 3330 C C . GLN A 1 427 ? -27.458 9.546 11.489 1.00 89.12 427 GLN A C 1
ATOM 3332 O O . GLN A 1 427 ? -26.961 10.531 10.954 1.00 89.12 427 GLN A O 1
ATOM 3337 N N . LEU A 1 428 ? -27.322 8.309 10.998 1.00 87.12 428 LEU A N 1
ATOM 3338 C CA . LEU A 1 428 ? -26.510 7.997 9.822 1.00 87.12 428 LEU A CA 1
ATOM 3339 C C . LEU A 1 428 ? -27.118 8.580 8.534 1.00 87.12 428 LEU A C 1
ATOM 3341 O O . LEU A 1 428 ? -28.342 8.702 8.378 1.00 87.12 428 LEU A O 1
ATOM 3345 N N . ARG A 1 429 ? -26.256 8.955 7.585 1.00 81.62 429 ARG A N 1
ATOM 3346 C CA . ARG A 1 429 ? -26.633 9.542 6.290 1.00 81.62 429 ARG A CA 1
ATOM 3347 C C . ARG A 1 429 ? -25.909 8.839 5.146 1.00 81.62 429 ARG A C 1
ATOM 3349 O O . ARG A 1 429 ? -24.830 8.283 5.315 1.00 81.62 429 ARG A O 1
ATOM 3356 N N . LYS A 1 430 ? -26.507 8.875 3.954 1.00 76.94 430 LYS A N 1
ATOM 3357 C CA . LYS A 1 430 ? -25.933 8.273 2.744 1.00 76.94 430 LYS A CA 1
ATOM 3358 C C . LYS A 1 430 ? -24.540 8.842 2.461 1.00 76.94 430 LYS A C 1
ATOM 3360 O O . LYS A 1 430 ? -24.384 10.058 2.388 1.00 76.94 430 LYS A O 1
ATOM 3365 N N . GLY A 1 431 ? -23.555 7.963 2.268 1.00 74.12 431 GLY A N 1
ATOM 3366 C CA . GLY A 1 431 ? -22.155 8.354 2.046 1.00 74.12 431 GLY A CA 1
ATOM 3367 C C . GLY A 1 431 ? -21.423 8.883 3.291 1.00 74.12 431 GLY A C 1
ATOM 3368 O O . GLY A 1 431 ? -20.296 9.359 3.168 1.00 74.12 431 GLY A O 1
ATOM 3369 N N . GLY A 1 432 ? -22.046 8.813 4.474 1.00 82.56 432 GLY A N 1
ATOM 3370 C CA . GLY A 1 432 ? -21.429 9.162 5.751 1.00 82.56 432 GLY A CA 1
ATOM 3371 C C . GLY A 1 432 ? -20.489 8.079 6.288 1.00 82.56 432 GLY A C 1
ATOM 3372 O O . GLY A 1 432 ? -20.243 7.048 5.656 1.00 82.56 432 GLY A O 1
ATOM 3373 N N . VAL A 1 433 ? -19.958 8.324 7.483 1.00 88.12 433 VAL A N 1
ATOM 3374 C CA . VAL A 1 433 ? -19.118 7.384 8.230 1.00 88.12 433 VAL A CA 1
ATOM 3375 C C . VAL A 1 433 ? -19.770 7.115 9.581 1.00 88.12 433 VAL A C 1
ATOM 3377 O O . VAL A 1 433 ? -19.958 8.033 10.379 1.00 88.12 433 VAL A O 1
ATOM 3380 N N . GLY A 1 434 ? -20.088 5.850 9.845 1.00 92.44 434 GLY A N 1
ATOM 3381 C CA . GLY A 1 434 ? -20.601 5.384 11.129 1.00 92.44 434 GLY A CA 1
ATOM 3382 C C . GLY A 1 434 ? -19.552 4.568 11.875 1.00 92.44 434 GLY A C 1
ATOM 3383 O O . GLY A 1 434 ? -19.033 3.596 11.330 1.00 92.44 434 GLY A O 1
ATOM 3384 N N . VAL A 1 435 ? -19.265 4.919 13.128 1.00 96.00 435 VAL A N 1
ATOM 3385 C CA . VAL A 1 435 ? -18.432 4.113 14.034 1.00 96.00 435 VAL A CA 1
ATOM 3386 C C . VAL A 1 435 ? -19.286 3.590 15.184 1.00 96.00 435 VAL A C 1
ATOM 3388 O O . VAL A 1 435 ? -19.856 4.366 15.939 1.00 96.00 435 VAL A O 1
ATOM 3391 N N . PHE A 1 436 ? -19.349 2.279 15.358 1.00 97.94 436 PHE A N 1
ATOM 3392 C CA . PHE A 1 436 ? -19.878 1.653 16.562 1.00 97.94 436 PHE A CA 1
ATOM 3393 C C . PHE A 1 436 ? -18.717 1.084 17.370 1.00 97.94 436 PHE A C 1
ATOM 3395 O O . PHE A 1 436 ? -17.983 0.227 16.881 1.00 97.94 436 PHE A O 1
ATOM 3402 N N . TYR A 1 437 ? -18.551 1.537 18.607 1.00 98.38 437 TYR A N 1
ATOM 3403 C CA . TYR A 1 437 ? -17.577 0.994 19.546 1.00 98.38 437 TYR A CA 1
ATOM 3404 C C . TYR A 1 437 ? -18.300 0.399 20.749 1.00 98.38 437 TYR A C 1
ATOM 3406 O O . TYR A 1 437 ? -19.130 1.067 21.365 1.00 98.38 437 TYR A O 1
ATOM 3414 N N . TYR A 1 438 ? -17.951 -0.828 21.120 1.00 97.56 438 TYR A N 1
ATOM 3415 C CA . TYR A 1 438 ? -18.455 -1.470 22.328 1.00 97.56 438 TYR A CA 1
ATOM 3416 C C . TYR A 1 438 ? -17.308 -2.022 23.168 1.00 97.56 438 TYR A C 1
ATOM 3418 O O . TYR A 1 438 ? -16.513 -2.821 22.672 1.00 97.56 438 TYR A O 1
ATOM 3426 N N . ALA A 1 439 ? -17.283 -1.643 24.446 1.00 94.94 439 ALA A N 1
ATOM 3427 C CA . ALA A 1 439 ? -16.461 -2.262 25.477 1.00 94.94 439 ALA A CA 1
ATOM 3428 C C . ALA A 1 439 ? -17.351 -2.849 26.582 1.00 94.94 439 ALA A C 1
ATOM 3430 O O . ALA A 1 439 ? -18.228 -2.162 27.113 1.00 94.94 439 ALA A O 1
ATOM 3431 N N . GLY A 1 440 ? -17.129 -4.118 26.921 1.00 92.56 440 GLY A N 1
ATOM 3432 C CA . GLY A 1 440 ? -17.921 -4.861 27.904 1.00 92.56 440 GLY A CA 1
ATOM 3433 C C . GLY A 1 440 ? -17.832 -6.372 27.693 1.00 92.56 440 GLY A C 1
ATOM 3434 O O . GLY A 1 440 ? -16.882 -6.866 27.088 1.00 92.56 440 GLY A O 1
ATOM 3435 N N . TYR A 1 441 ? -18.825 -7.125 28.161 1.00 89.94 441 TYR A N 1
ATOM 3436 C CA . TYR A 1 441 ? -18.892 -8.568 27.915 1.00 89.94 441 TYR A CA 1
ATOM 3437 C C . TYR A 1 441 ? -19.496 -8.898 26.548 1.00 89.94 441 TYR A C 1
ATOM 3439 O O . TYR A 1 441 ? -20.506 -8.330 26.134 1.00 89.94 441 TYR A O 1
ATOM 3447 N N . GLY A 1 442 ? -18.911 -9.877 25.864 1.00 88.50 442 GLY A N 1
ATOM 3448 C CA . GLY A 1 442 ? -19.456 -10.442 24.636 1.00 88.50 442 GLY A CA 1
ATOM 3449 C C . GLY A 1 442 ? -19.414 -11.964 24.661 1.00 88.50 442 GLY A C 1
ATOM 3450 O O . GLY A 1 442 ? -18.517 -12.557 25.247 1.00 88.50 442 GLY A O 1
ATOM 3451 N N . VAL A 1 443 ? -20.368 -12.613 24.004 1.00 84.69 443 VAL A N 1
ATOM 3452 C CA . VAL A 1 443 ? -20.416 -14.079 23.906 1.00 84.69 443 VAL A CA 1
ATOM 3453 C C . VAL A 1 443 ? -20.750 -14.501 22.484 1.00 84.69 443 VAL A C 1
ATOM 3455 O O . VAL A 1 443 ? -21.460 -13.791 21.775 1.00 84.69 443 VAL A O 1
ATOM 3458 N N . GLN A 1 444 ? -20.251 -15.662 22.064 1.00 80.81 444 GLN A N 1
ATOM 3459 C CA . GLN A 1 444 ? -20.666 -16.290 20.815 1.00 80.81 444 GLN A CA 1
ATOM 3460 C C . GLN A 1 444 ? -21.558 -17.499 21.111 1.00 80.81 444 GLN A C 1
ATOM 3462 O O . GLN A 1 444 ? -21.165 -18.389 21.865 1.00 80.81 444 GLN A O 1
ATOM 3467 N N . VAL A 1 445 ? -22.744 -17.543 20.503 1.00 79.19 445 VAL A N 1
ATOM 3468 C CA . VAL A 1 445 ? -23.684 -18.670 20.595 1.00 79.19 445 VAL A CA 1
ATOM 3469 C C . VAL A 1 445 ? -24.112 -19.052 19.185 1.00 79.19 445 VAL A C 1
ATOM 3471 O O . VAL A 1 445 ? -24.607 -18.213 18.445 1.00 79.19 445 VAL A O 1
ATOM 3474 N N . GLU A 1 446 ? -23.898 -20.317 18.807 1.00 78.25 446 GLU A N 1
ATOM 3475 C CA . GLU A 1 446 ? -24.252 -20.850 17.476 1.00 78.25 446 GLU A CA 1
ATOM 3476 C C . GLU A 1 446 ? -23.683 -20.031 16.297 1.00 78.25 446 GLU A C 1
ATOM 3478 O O . GLU A 1 446 ? -24.315 -19.879 15.259 1.00 78.25 446 GLU A O 1
ATOM 3483 N N . GLY A 1 447 ? -22.468 -19.496 16.456 1.00 73.50 447 GLY A N 1
ATOM 3484 C CA . GLY A 1 447 ? -21.792 -18.694 15.429 1.00 73.50 447 GLY A CA 1
ATOM 3485 C C . GLY A 1 447 ? -22.129 -17.201 15.464 1.00 73.50 447 GLY A C 1
ATOM 3486 O O . GLY A 1 447 ? -21.336 -16.402 14.969 1.00 73.50 447 GLY A O 1
ATOM 3487 N N . GLU A 1 448 ? -23.206 -16.807 16.142 1.00 80.19 448 GLU A N 1
ATOM 3488 C CA . GLU A 1 448 ? -23.620 -15.411 16.295 1.00 80.19 448 GLU A CA 1
ATOM 3489 C C . GLU A 1 448 ? -22.963 -14.756 17.512 1.00 80.19 448 GLU A C 1
ATOM 3491 O O . GLU A 1 448 ? -22.889 -15.342 18.595 1.00 80.19 448 GLU A O 1
ATOM 3496 N N . ASN A 1 449 ? -22.477 -13.524 17.339 1.00 85.56 449 ASN A N 1
ATOM 3497 C CA . ASN A 1 449 ? -21.881 -12.740 18.421 1.00 85.56 449 ASN A CA 1
ATOM 3498 C C . ASN A 1 449 ? -22.951 -11.883 19.099 1.00 85.56 449 ASN A C 1
ATOM 3500 O O . ASN A 1 449 ? -23.728 -11.213 18.422 1.00 85.56 449 ASN A O 1
ATOM 3504 N N . TYR A 1 450 ? -22.932 -11.838 20.425 1.00 90.81 450 TYR A N 1
ATOM 3505 C CA . TYR A 1 450 ? -23.850 -11.056 21.241 1.00 90.81 450 TYR A CA 1
ATOM 3506 C C . TYR A 1 450 ? -23.081 -10.137 22.185 1.00 90.81 450 TYR A C 1
ATOM 3508 O O . TYR A 1 450 ? -22.080 -10.538 22.779 1.00 90.81 450 TYR A O 1
ATOM 3516 N N . LEU A 1 451 ? -23.567 -8.907 22.324 1.00 93.50 451 LEU A N 1
ATOM 3517 C CA . LEU A 1 451 ? -23.091 -7.911 23.279 1.00 93.50 451 LEU A CA 1
ATOM 3518 C C . LEU A 1 451 ? -23.965 -7.998 24.528 1.00 93.50 451 LEU A C 1
ATOM 3520 O O . LEU A 1 451 ? -25.190 -7.987 24.399 1.00 93.50 451 LEU A O 1
ATOM 3524 N N . ILE A 1 452 ? -23.361 -8.086 25.715 1.00 93.31 452 ILE A N 1
ATOM 3525 C CA . ILE A 1 452 ? -24.083 -8.331 26.968 1.00 93.31 452 ILE A CA 1
ATOM 3526 C C . ILE A 1 452 ? -24.418 -7.000 27.668 1.00 93.31 452 ILE A C 1
ATOM 3528 O O . ILE A 1 452 ? -23.511 -6.294 28.139 1.00 93.31 452 ILE A O 1
ATOM 3532 N N . PRO A 1 453 ? -25.706 -6.628 27.769 1.00 94.69 453 PRO A N 1
ATOM 3533 C CA . PRO A 1 453 ? -26.148 -5.477 28.545 1.00 94.69 453 PRO A CA 1
ATOM 3534 C C . PRO A 1 453 ? -26.048 -5.747 30.048 1.00 94.69 453 PRO A C 1
ATOM 3536 O O . PRO A 1 453 ? -25.908 -6.886 30.500 1.00 94.69 453 PRO A O 1
ATOM 3539 N N . LEU A 1 454 ? -26.164 -4.698 30.856 1.00 92.31 454 LEU A N 1
ATOM 3540 C CA . LEU A 1 454 ? -26.331 -4.871 32.294 1.00 92.31 454 LEU A CA 1
ATOM 3541 C C . LEU A 1 454 ? -27.666 -5.556 32.595 1.00 92.31 454 LEU A C 1
ATOM 3543 O O . LEU A 1 454 ? -28.647 -5.390 31.869 1.00 92.31 454 LEU A O 1
ATOM 3547 N N . LYS A 1 455 ? -27.701 -6.276 33.723 1.00 89.31 455 LYS A N 1
ATOM 3548 C CA . LYS A 1 455 ? -28.875 -7.007 34.230 1.00 89.31 455 LYS A CA 1
ATOM 3549 C C . LYS A 1 455 ? -29.360 -8.152 33.326 1.00 89.31 455 LYS A C 1
ATOM 3551 O O . LYS A 1 455 ? -30.443 -8.676 33.579 1.00 89.31 455 LYS A O 1
ATOM 3556 N N . ALA A 1 456 ? -28.582 -8.543 32.314 1.00 88.44 456 ALA A N 1
ATOM 3557 C CA . ALA A 1 456 ? -28.885 -9.692 31.467 1.00 88.44 456 ALA A CA 1
ATOM 3558 C C . ALA A 1 456 ? -28.944 -10.980 32.303 1.00 88.44 456 ALA A C 1
ATOM 3560 O O . ALA A 1 456 ? -28.003 -11.305 33.032 1.00 88.44 456 ALA A O 1
ATOM 3561 N N . LYS A 1 457 ? -30.044 -11.728 32.194 1.00 86.38 457 LYS A N 1
ATOM 3562 C CA . LYS A 1 457 ? -30.264 -12.968 32.957 1.00 86.38 457 LYS A CA 1
ATOM 3563 C C . LYS A 1 457 ? -29.883 -14.198 32.139 1.00 86.38 457 LYS A C 1
ATOM 3565 O O . LYS A 1 457 ? -30.730 -14.874 31.567 1.00 86.38 457 LYS A O 1
ATOM 3570 N N . LEU A 1 458 ? -28.589 -14.496 32.098 1.00 82.75 458 LEU A N 1
ATOM 3571 C CA . LEU A 1 458 ? -28.028 -15.582 31.290 1.00 82.75 458 LEU A CA 1
ATOM 3572 C C . LEU A 1 458 ? -27.923 -16.889 32.095 1.00 82.75 458 LEU A C 1
ATOM 3574 O O . LEU A 1 458 ? -26.850 -17.228 32.585 1.00 82.75 458 LEU A O 1
ATOM 3578 N N . LEU A 1 459 ? -29.027 -17.631 32.240 1.00 80.12 459 LEU A N 1
ATOM 3579 C CA . LEU A 1 459 ? -29.039 -18.906 32.980 1.00 80.12 459 LEU A CA 1
ATOM 3580 C C . LEU A 1 459 ? -28.669 -20.106 32.095 1.00 80.12 459 LEU A C 1
ATOM 3582 O O . LEU A 1 459 ? -28.094 -21.083 32.572 1.00 80.12 459 LEU A O 1
ATOM 3586 N N . LYS A 1 460 ? -28.996 -20.046 30.803 1.00 79.75 460 LYS A N 1
ATOM 3587 C CA . LYS A 1 460 ? -28.664 -21.056 29.785 1.00 79.75 460 LYS A CA 1
ATOM 3588 C C . LYS A 1 460 ? -28.384 -20.392 28.437 1.00 79.75 460 LYS A C 1
ATOM 3590 O O . LYS A 1 460 ? -28.844 -19.285 28.171 1.00 79.75 460 LYS A O 1
ATOM 3595 N N . GLY A 1 461 ? -27.695 -21.099 27.538 1.00 74.06 461 GLY A N 1
ATOM 3596 C CA . GLY A 1 461 ? -27.301 -20.559 26.227 1.00 74.06 461 GLY A CA 1
ATOM 3597 C C . GLY A 1 461 ? -28.459 -20.014 25.375 1.00 74.06 461 GLY A C 1
ATOM 3598 O O . GLY A 1 461 ? -28.270 -19.058 24.630 1.00 74.06 461 GLY A O 1
ATOM 3599 N N . SER A 1 462 ? -29.678 -20.551 25.524 1.00 80.94 462 SER A N 1
ATOM 3600 C CA . SER A 1 462 ? -30.864 -20.040 24.818 1.00 80.94 462 SER A CA 1
ATOM 3601 C C . SER A 1 462 ? -31.293 -18.638 25.260 1.00 80.94 462 SER A C 1
ATOM 3603 O O . SER A 1 462 ? -31.961 -17.951 24.492 1.00 80.94 462 SER A O 1
ATOM 3605 N N . ASP A 1 463 ? -30.936 -18.219 26.478 1.00 85.50 463 ASP A N 1
ATOM 3606 C CA . ASP A 1 463 ? -31.357 -16.934 27.047 1.00 85.50 463 ASP A CA 1
ATOM 3607 C C . ASP A 1 463 ? -30.622 -15.763 26.387 1.00 85.50 463 ASP A C 1
ATOM 3609 O O . ASP A 1 463 ? -31.181 -14.677 26.273 1.00 85.50 463 ASP A O 1
ATOM 3613 N N . VAL A 1 464 ? -29.412 -15.998 25.855 1.00 86.12 464 VAL A N 1
ATOM 3614 C CA . VAL A 1 464 ? -28.610 -14.981 25.146 1.00 86.12 464 VAL A CA 1
ATOM 3615 C C . VAL A 1 464 ? -29.412 -14.310 24.032 1.00 86.12 464 VAL A C 1
ATOM 3617 O O . VAL A 1 464 ? -29.308 -13.104 23.841 1.00 86.12 464 VAL A O 1
ATOM 3620 N N . ARG A 1 465 ? -30.269 -15.062 23.332 1.00 85.19 465 ARG A N 1
ATOM 3621 C CA . ARG A 1 465 ? -31.088 -14.529 22.232 1.00 85.19 465 ARG A CA 1
ATOM 3622 C C . ARG A 1 465 ? -32.146 -13.516 22.682 1.00 85.19 465 ARG A C 1
ATOM 3624 O O . ARG A 1 465 ? -32.640 -12.774 21.840 1.00 85.19 465 ARG A O 1
ATOM 3631 N N . TYR A 1 466 ? -32.511 -13.522 23.963 1.00 87.88 466 TYR A N 1
ATOM 3632 C CA . TYR A 1 466 ? -33.563 -12.679 24.538 1.00 87.88 466 TYR A CA 1
ATOM 3633 C C . TYR A 1 466 ? -33.018 -11.619 25.499 1.00 87.88 466 TYR A C 1
ATOM 3635 O O . TYR A 1 466 ? -33.661 -10.597 25.702 1.00 87.88 466 TYR A O 1
ATOM 3643 N N . GLU A 1 467 ? -31.847 -11.863 26.088 1.00 92.44 467 GLU A N 1
ATOM 3644 C CA . GLU A 1 467 ? -31.247 -11.034 27.140 1.00 92.44 467 GLU A CA 1
ATOM 3645 C C . GLU A 1 467 ? -30.035 -10.223 26.645 1.00 92.44 467 GLU A C 1
ATOM 3647 O O . GLU A 1 467 ? -29.490 -9.408 27.389 1.00 92.44 467 GLU A O 1
ATOM 3652 N N . ALA A 1 468 ? -29.595 -10.431 25.398 1.00 93.50 468 ALA A N 1
ATOM 3653 C CA . ALA A 1 468 ? -28.431 -9.769 24.816 1.00 93.50 468 ALA A CA 1
ATOM 3654 C C . ALA A 1 468 ? -28.703 -9.194 23.418 1.00 93.50 468 ALA A C 1
ATOM 3656 O O . ALA A 1 468 ? -29.664 -9.560 22.741 1.00 93.50 468 ALA A O 1
ATOM 3657 N N . VAL A 1 469 ? -27.828 -8.294 22.965 1.00 95.50 469 VAL A N 1
ATOM 3658 C CA . VAL A 1 469 ? -27.942 -7.658 21.646 1.00 95.50 469 VAL A CA 1
ATOM 3659 C C . VAL A 1 469 ? -27.102 -8.424 20.632 1.00 95.50 469 VAL A C 1
ATOM 3661 O O . VAL A 1 469 ? -25.882 -8.491 20.763 1.00 95.50 469 VAL A O 1
ATOM 3664 N N . ALA A 1 470 ? -27.735 -8.973 19.595 1.00 92.94 470 ALA A N 1
ATOM 3665 C CA . ALA A 1 470 ? -27.022 -9.617 18.494 1.00 92.94 470 ALA A CA 1
ATOM 3666 C C . ALA A 1 470 ? -26.193 -8.595 17.698 1.00 92.94 470 ALA A C 1
ATOM 3668 O O . ALA A 1 470 ? -26.700 -7.537 17.322 1.00 92.94 470 ALA A O 1
ATOM 3669 N N . LEU A 1 471 ? -24.949 -8.937 17.357 1.00 90.81 471 LEU A N 1
ATOM 3670 C CA . LEU A 1 471 ? -24.089 -8.104 16.515 1.00 90.81 471 LEU A CA 1
ATOM 3671 C C . LEU A 1 471 ? -24.741 -7.833 15.155 1.00 90.81 471 LEU A C 1
ATOM 3673 O O . LEU A 1 471 ? -24.697 -6.704 14.679 1.00 90.81 471 LEU A O 1
ATOM 3677 N N . GLY A 1 472 ? -25.427 -8.824 14.576 1.00 86.38 472 GLY A N 1
ATOM 3678 C CA . GLY A 1 472 ? -26.192 -8.650 13.340 1.00 86.38 472 GLY A CA 1
ATOM 3679 C C . GLY A 1 472 ? -27.230 -7.524 13.411 1.00 86.38 472 GLY A C 1
ATOM 3680 O O . GLY A 1 472 ? -27.440 -6.835 12.420 1.00 86.38 472 GLY A O 1
ATOM 3681 N N . LYS A 1 473 ? -27.826 -7.252 14.584 1.00 89.31 473 LYS A N 1
ATOM 3682 C CA . LYS A 1 473 ? -28.738 -6.108 14.768 1.00 89.31 473 LYS A CA 1
ATOM 3683 C C . LYS A 1 473 ? -28.001 -4.775 14.632 1.00 89.31 473 LYS A C 1
ATOM 3685 O O . LYS A 1 473 ? -28.523 -3.870 13.994 1.00 89.31 473 LYS A O 1
ATOM 3690 N N . VAL A 1 474 ? -26.790 -4.671 15.181 1.00 92.12 474 VAL A N 1
ATOM 3691 C CA . VAL A 1 474 ? -25.934 -3.480 15.039 1.00 92.12 474 VAL A CA 1
ATOM 3692 C C . VAL A 1 474 ? -25.517 -3.290 13.581 1.00 92.12 474 VAL A C 1
ATOM 3694 O O . VAL A 1 474 ? -25.655 -2.194 13.049 1.00 92.12 474 VAL A O 1
ATOM 3697 N N . LEU A 1 475 ? -25.062 -4.358 12.917 1.00 88.50 475 LEU A N 1
ATOM 3698 C CA . LEU A 1 475 ? -24.656 -4.309 11.507 1.00 88.50 475 LEU A CA 1
ATOM 3699 C C . LEU A 1 475 ? -25.825 -3.877 10.614 1.00 88.50 475 LEU A C 1
ATOM 3701 O O . LEU A 1 475 ? -25.691 -2.929 9.845 1.00 88.50 475 LEU A O 1
ATOM 3705 N N . ASN A 1 476 ? -27.002 -4.479 10.809 1.00 84.62 476 ASN A N 1
ATOM 3706 C CA . ASN A 1 476 ? -28.220 -4.098 10.100 1.00 84.62 476 ASN A CA 1
ATOM 3707 C C . ASN A 1 476 ? -28.613 -2.646 10.383 1.00 84.62 476 ASN A C 1
ATOM 3709 O O . ASN A 1 476 ? -28.991 -1.943 9.458 1.00 84.62 476 ASN A O 1
ATOM 3713 N N . ALA A 1 477 ? -28.502 -2.168 11.624 1.00 86.75 477 ALA A N 1
ATOM 3714 C CA . ALA A 1 477 ? -28.802 -0.778 11.969 1.00 86.75 477 ALA A CA 1
ATOM 3715 C C . ALA A 1 477 ? -27.850 0.222 11.284 1.00 86.75 477 ALA A C 1
ATOM 3717 O O . ALA A 1 477 ? -28.244 1.352 10.992 1.00 86.75 477 ALA A O 1
ATOM 3718 N N . MET A 1 478 ? -26.610 -0.190 11.008 1.00 86.06 478 MET A N 1
ATOM 3719 C CA . MET A 1 478 ? -25.620 0.614 10.287 1.00 86.06 478 MET A CA 1
ATOM 3720 C C . MET A 1 478 ? -25.753 0.517 8.755 1.00 86.06 478 MET A C 1
ATOM 3722 O O . MET A 1 478 ? -25.307 1.415 8.040 1.00 86.06 478 MET A O 1
ATOM 3726 N N . GLU A 1 479 ? -26.357 -0.552 8.232 1.00 75.94 479 GLU A N 1
ATOM 3727 C CA . GLU A 1 479 ? -26.607 -0.760 6.796 1.00 75.94 479 GLU A CA 1
ATOM 3728 C C . GLU A 1 479 ? -27.975 -0.231 6.336 1.00 75.94 479 GLU A C 1
ATOM 3730 O O . GLU A 1 479 ? -28.092 0.336 5.246 1.00 75.94 479 GLU A O 1
ATOM 3735 N N . ALA A 1 480 ? -29.009 -0.402 7.162 1.00 60.16 480 ALA A N 1
ATOM 3736 C CA . ALA A 1 480 ? -30.393 -0.045 6.885 1.00 60.16 480 ALA A CA 1
ATOM 3737 C C . ALA A 1 480 ? -30.630 1.438 7.167 1.00 60.16 480 ALA A C 1
ATOM 3739 O O . ALA A 1 480 ? -31.136 1.831 8.214 1.00 60.16 480 ALA A O 1
ATOM 3740 N N . THR A 1 481 ? -30.278 2.287 6.215 1.00 56.59 481 THR A N 1
ATOM 3741 C CA . THR A 1 481 ? -30.666 3.694 6.258 1.00 56.59 481 THR A CA 1
ATOM 3742 C C . THR A 1 481 ? -31.930 3.901 5.428 1.00 56.59 481 THR A C 1
ATOM 3744 O O . THR A 1 481 ? -31.972 3.606 4.232 1.00 56.59 481 THR A O 1
ATOM 3747 N N . GLU A 1 482 ? -32.946 4.524 6.030 1.00 50.69 482 GLU A N 1
ATOM 3748 C CA . GLU A 1 482 ? -34.137 5.035 5.325 1.00 50.69 482 GLU A CA 1
ATOM 3749 C C . GLU A 1 482 ? -33.778 6.011 4.172 1.00 50.69 482 GLU A C 1
ATOM 3751 O O . GLU A 1 482 ? -34.611 6.300 3.318 1.00 50.69 482 GLU A O 1
ATOM 3756 N N . ASN A 1 483 ? -32.517 6.474 4.107 1.00 50.56 483 ASN A N 1
ATOM 3757 C CA . ASN A 1 483 ? -31.976 7.441 3.144 1.00 50.56 483 ASN A CA 1
ATOM 3758 C C . ASN A 1 483 ? -30.900 6.875 2.173 1.00 50.56 483 ASN A C 1
ATOM 3760 O O . ASN A 1 483 ? -30.302 7.645 1.417 1.00 50.56 483 ASN A O 1
ATOM 3764 N N . GLY A 1 484 ? -30.651 5.556 2.152 1.00 51.72 484 GLY A N 1
ATOM 3765 C CA . GLY A 1 484 ? -29.666 4.888 1.277 1.00 51.72 484 GLY A CA 1
ATOM 3766 C C . GLY A 1 484 ? -28.287 4.657 1.920 1.00 51.72 484 GLY A C 1
ATOM 3767 O O . GLY A 1 484 ? -27.880 5.432 2.783 1.00 51.72 484 GLY A O 1
ATOM 3768 N N . VAL A 1 485 ? -27.599 3.575 1.522 1.00 57.22 485 VAL A N 1
ATOM 3769 C CA . VAL A 1 485 ? -26.463 2.927 2.228 1.00 57.22 485 VAL A CA 1
ATOM 3770 C C . VAL A 1 485 ? -25.434 3.926 2.793 1.00 57.22 485 VAL A C 1
ATOM 3772 O O . VAL A 1 485 ? -24.961 4.812 2.072 1.00 57.22 485 VAL A O 1
ATOM 3775 N N . ASN A 1 486 ? -25.100 3.795 4.086 1.00 59.81 486 ASN A N 1
ATOM 3776 C CA . ASN A 1 486 ? -24.005 4.548 4.709 1.00 59.81 486 ASN A CA 1
ATOM 3777 C C . ASN A 1 486 ? -22.683 4.249 3.980 1.00 59.81 486 ASN A C 1
ATOM 3779 O O . ASN A 1 486 ? -22.496 3.135 3.496 1.00 59.81 486 ASN A O 1
ATOM 3783 N N . GLY A 1 487 ? -21.784 5.228 3.872 1.00 76.12 487 GLY A N 1
ATOM 3784 C CA . GLY A 1 487 ? -20.548 5.055 3.105 1.00 76.12 487 GLY A CA 1
ATOM 3785 C C . GLY A 1 487 ? -19.636 4.028 3.769 1.00 76.12 487 GLY A C 1
ATOM 3786 O O . GLY A 1 487 ? -19.469 2.912 3.283 1.00 76.12 487 GLY A O 1
ATOM 3787 N N . VAL A 1 488 ? -19.105 4.377 4.939 1.00 86.75 488 VAL A N 1
ATOM 3788 C CA . VAL A 1 488 ? -18.188 3.519 5.700 1.00 86.75 488 VAL A CA 1
ATOM 3789 C C . VAL A 1 488 ? -18.792 3.167 7.054 1.00 86.75 488 VAL A C 1
ATOM 3791 O O . VAL A 1 488 ? -19.093 4.048 7.856 1.00 86.75 488 VAL A O 1
ATOM 3794 N N . ASN A 1 489 ? -18.905 1.871 7.334 1.00 90.75 489 ASN A N 1
ATOM 3795 C CA . ASN A 1 489 ? -19.348 1.337 8.618 1.00 90.75 489 ASN A CA 1
ATOM 3796 C C . ASN A 1 489 ? -18.179 0.677 9.351 1.00 90.75 489 ASN A C 1
ATOM 3798 O O . ASN A 1 489 ? -17.576 -0.265 8.847 1.00 90.75 489 ASN A O 1
ATOM 3802 N N . ILE A 1 490 ? -17.864 1.137 10.556 1.00 94.25 490 ILE A N 1
ATOM 3803 C CA . ILE A 1 490 ? -16.769 0.591 11.360 1.00 94.25 490 ILE A CA 1
ATOM 3804 C C . ILE A 1 490 ? -17.339 0.106 12.676 1.00 94.25 490 ILE A C 1
ATOM 3806 O O . ILE A 1 490 ? -17.894 0.886 13.441 1.00 94.25 490 ILE A O 1
ATOM 3810 N N . VAL A 1 491 ? -17.176 -1.178 12.955 1.00 95.88 491 VAL A N 1
ATOM 3811 C CA . VAL A 1 491 ? -17.614 -1.808 14.195 1.00 95.88 491 VAL A CA 1
ATOM 3812 C C . VAL A 1 491 ? -16.386 -2.279 14.952 1.00 95.88 491 VAL A C 1
ATOM 3814 O O . VAL A 1 491 ? -15.610 -3.075 14.439 1.00 95.88 491 VAL A O 1
ATOM 3817 N N . ILE A 1 492 ? -16.199 -1.788 16.171 1.00 97.12 492 ILE A N 1
ATOM 3818 C CA . ILE A 1 492 ? -15.057 -2.098 17.027 1.00 97.12 492 ILE A CA 1
ATOM 3819 C C . ILE A 1 492 ? -15.583 -2.744 18.300 1.00 97.12 492 ILE A C 1
ATOM 3821 O O . ILE A 1 492 ? -16.297 -2.117 19.082 1.00 97.12 492 ILE A O 1
ATOM 3825 N N . LEU A 1 493 ? -15.231 -4.007 18.502 1.00 94.00 493 LEU A N 1
ATOM 3826 C CA . LEU A 1 493 ? -15.630 -4.783 19.665 1.00 94.00 493 LEU A CA 1
ATOM 3827 C C . LEU A 1 493 ? -14.409 -5.026 20.545 1.00 94.00 493 LEU A C 1
ATOM 3829 O O . LEU A 1 493 ? -13.617 -5.940 20.292 1.00 94.00 493 LEU A O 1
ATOM 3833 N N . ASP A 1 494 ? -14.295 -4.223 21.598 1.00 91.06 494 ASP A N 1
ATOM 3834 C CA . ASP A 1 494 ? -13.373 -4.447 22.706 1.00 91.06 494 ASP A CA 1
ATOM 3835 C C . ASP A 1 494 ? -14.064 -5.234 23.820 1.00 91.06 494 ASP A C 1
ATOM 3837 O O . ASP A 1 494 ? -14.253 -4.777 24.947 1.00 91.06 494 ASP A O 1
ATOM 3841 N N . ALA A 1 495 ? -14.554 -6.415 23.446 1.00 81.25 495 ALA A N 1
ATOM 3842 C CA . ALA A 1 495 ? -15.355 -7.238 24.328 1.00 81.25 495 ALA A CA 1
ATOM 3843 C C . ALA A 1 495 ? -14.512 -8.339 24.972 1.00 81.25 495 ALA A C 1
ATOM 3845 O O . ALA A 1 495 ? -13.837 -9.103 24.274 1.00 81.25 495 ALA A O 1
ATOM 3846 N N . CYS A 1 496 ? -14.620 -8.476 26.293 1.00 73.31 496 CYS A N 1
ATOM 3847 C CA . CYS A 1 496 ? -14.152 -9.670 26.977 1.00 73.31 496 CYS A CA 1
ATOM 3848 C C . CYS A 1 496 ? -15.057 -10.843 26.572 1.00 73.31 496 CYS A C 1
ATOM 3850 O O . CYS A 1 496 ? -16.274 -10.789 26.761 1.00 73.31 496 CYS A O 1
ATOM 3852 N N . ARG A 1 497 ? -14.465 -11.881 25.970 1.00 64.56 497 ARG A N 1
ATOM 3853 C CA . ARG A 1 497 ? -15.164 -13.073 25.456 1.00 64.56 497 ARG A CA 1
ATOM 3854 C C . ARG A 1 497 ? -15.154 -14.239 26.439 1.00 64.56 497 ARG A C 1
ATOM 3856 O O . ARG A 1 497 ? -15.047 -15.396 26.032 1.00 64.56 497 ARG A O 1
ATOM 3863 N N . ASP A 1 498 ? -15.247 -13.939 27.726 1.00 63.34 498 ASP A N 1
ATOM 3864 C CA . ASP A 1 498 ? -15.452 -14.974 28.730 1.00 63.34 498 ASP A CA 1
ATOM 3865 C C . ASP A 1 498 ? -16.850 -15.556 28.558 1.00 63.34 498 ASP A C 1
ATOM 3867 O O . ASP A 1 498 ? -17.842 -14.830 28.494 1.00 63.34 498 ASP A O 1
ATOM 3871 N N . ASN A 1 499 ? -16.938 -16.878 28.449 1.00 61.00 499 ASN A N 1
ATOM 3872 C CA . ASN A 1 499 ? -18.227 -17.536 28.366 1.00 61.00 499 ASN A CA 1
ATOM 3873 C C . ASN A 1 499 ? -18.912 -17.456 29.746 1.00 61.00 499 ASN A C 1
ATOM 3875 O O . ASN A 1 499 ? -18.450 -18.118 30.679 1.00 61.00 499 ASN A O 1
ATOM 3879 N N . PRO A 1 500 ? -20.029 -16.715 29.888 1.00 59.47 500 PRO A N 1
ATOM 3880 C CA . PRO A 1 500 ? -20.678 -16.510 31.181 1.00 59.47 500 PRO A CA 1
ATOM 3881 C C . PRO A 1 500 ? -21.339 -17.784 31.739 1.00 59.47 500 PRO A C 1
ATOM 3883 O O . PRO A 1 500 ? -21.763 -17.789 32.891 1.00 59.47 500 PRO A O 1
ATOM 3886 N N . PHE A 1 501 ? -21.427 -18.858 30.942 1.00 59.19 501 PHE A N 1
ATOM 3887 C CA . PHE A 1 501 ? -22.025 -20.145 31.312 1.00 59.19 501 PHE A CA 1
ATOM 3888 C C . PHE A 1 501 ? -21.029 -21.149 31.901 1.00 59.19 501 PHE A C 1
ATOM 3890 O O . PHE A 1 501 ? -21.455 -22.126 32.514 1.00 59.19 501 PHE A O 1
ATOM 3897 N N . TYR A 1 502 ? -19.724 -20.939 31.718 1.00 52.62 502 TYR A N 1
ATOM 3898 C CA . TYR A 1 502 ? -18.688 -21.756 32.351 1.00 52.62 502 TYR A CA 1
ATOM 3899 C C . TYR A 1 502 ? -18.227 -21.053 33.630 1.00 52.62 502 TYR A C 1
ATOM 3901 O O . TYR A 1 502 ? -17.175 -20.418 33.655 1.00 52.62 502 TYR A O 1
ATOM 3909 N N . ARG A 1 503 ? -19.060 -21.125 34.672 1.00 51.47 503 ARG A N 1
ATOM 3910 C CA . ARG A 1 503 ? -18.650 -20.829 36.049 1.00 51.47 503 ARG A CA 1
ATOM 3911 C C . ARG A 1 503 ? -18.260 -22.103 36.775 1.00 51.47 503 ARG A C 1
ATOM 3913 O O . ARG A 1 503 ? -18.983 -23.111 36.601 1.00 51.47 503 ARG A O 1
#

pLDDT: mean 78.18, std 21.1, range [25.09, 98.75]

Radius of gyration: 32.46 Å; chains: 1; bounding box: 90×80×76 Å